Protein AF-0000000074483893 (afdb_homodimer)

InterPro domains:
  IPR000897 Signal recognition particle, SRP54 subunit, GTPase domain [PF00448] (182-371)
  IPR000897 Signal recognition particle, SRP54 subunit, GTPase domain [SM00962] (181-372)
  IPR003593 AAA+ ATPase domain [SM00382] (180-335)
  IPR020006 Flagellar biosynthesis protein FlhF [TIGR03499] (1-268)
  IPR027417 P-loop containing nucleoside triphosphate hydrolase [G3DSA:3.40.50.300] (176-360)
  IPR027417 P-loop containing nucleoside triphosphate hydrolase [SSF52540] (181-372)
  IPR047040 Flagellar biosynthesis protein FlhF, GTPase domain [cd17873] (182-370)

Sequence (752 aa):
MKVKKFVAPSMPEAMKMIRAELGNDAVILNSKVVRKGGFLGLFTKKNIEVIAAVDPQPARQSADRKKEVSSFSTSFLAEKKREEDAELLQELKELKTMLKQLSTNVRAGFSHYPGPLNEVHHLLANQEVSAPLVQEIMADLLDRWYTSGGNATEKQVFAWAKEIIKEKLSPLPFGGISFQKKYINVVGPTGVGKTTTLAKIAAHCVLHHRKNIAFITTDTYRIAAIDQLKTYAKILNVPLEVCYNLQDFHEAKKKLSDRDVVLIDTAGRNFRHPQYVKDLQSIIDFDEEMETFLVFALTAKYDDMKAIYEQFSLIPIDRFIFTKLDETTRYGAMLNLMMEYKVGASYLTNGQNVPDDMMEASVEHIINMLFGVERVMKVKKFVAPSMPEAMKMIRAELGNDAVILNSKVVRKGGFLGLFTKKNIEVIAAVDPQPARQSADRKKEVSSFSTSFLAEKKREEDAELLQELKELKTMLKQLSTNVRAGFSHYPGPLNEVHHLLANQEVSAPLVQEIMADLLDRWYTSGGNATEKQVFAWAKEIIKEKLSPLPFGGISFQKKYINVVGPTGVGKTTTLAKIAAHCVLHHRKNIAFITTDTYRIAAIDQLKTYAKILNVPLEVCYNLQDFHEAKKKLSDRDVVLIDTAGRNFRHPQYVKDLQSIIDFDEEMETFLVFALTAKYDDMKAIYEQFSLIPIDRFIFTKLDETTRYGAMLNLMMEYKVGASYLTNGQNVPDDMMEASVEHIINMLFGVERV

Foldseek 3Di:
DDKDKDKALDPVVRVVVCCVVQNPQKAWDDKDWDFDDDDVPPPTRIIMIIIIDHDDDPPPPPPDDDDPPDPPPVVVVVVVVVVVVVVVVVVVVVVVVVVVVCQQVVLVVCPVDDPLLVVVSVLLVVLVAHSVVSVVLSVQLVVVCVVVPNDDDNVVSLVSSLVSLCVLQVVADFAADPLQFAEEEEDEAPPLCRLLQLLLNVCCCCPPVVFQEEEEEQAPPDPCPVVVNVVSCVVSVHYYQYFPFQVSQVVVCVVCVVGSHYYYHYHHDQLLDLVVLVVVVGHDPQDDRYAYEYEGEQVDDLVSVVSNVVSCPVHDHQAYEYEQLQVDLRQSSQSNVCSVVVHYHAKYAHDRDHHPRMDTDDSVVSSCSSVVVDDD/DDKDKDKALDVVVSVVVCCVVQNPQKAWDDKDWDFDDDDVPPPTRIIMIIIIDHDDDPPPPPPDDDDPPDPPPVVVVVVVVVVVVVVVVVVVVVVVVVVVVCQQVVLVPCPVDPPLLVVVSVLLVVLVAHSVVSVVLSVQLVVVCVVVPVDDDNVVSLVSSLVVLLVLQVVADFAADPLQFAEEEEDEAPPLCRLLQLLLNVCCCCPPVVFQEEEEEQAPPDPCPQVVNVVSCVVSVHYYQYFPFQVSQVVVCVVCVVGSHYYYHYHHDQLLDLVVLVVVVGHDPQDDRYAYEYEGEQVDDLVSVVSNVVSCPVHDHQAYEYEQLQVDLRQSSQSNVCSVVVHYHAKYAHDRDHNPRMDTDDSVVSSCSSVVVDDD

Organism: Parageobacillus thermoglucosidasius (NCBI:txid1426)

Nearest PDB structures (foldseek):
  2px0-assembly3_C  TM=9.287E-01  e=3.194E-28  Bacillus subtilis
  2px3-assembly1_A-2  TM=9.000E-01  e=1.379E-24  Bacillus subtilis
  8r9r-assembly1_A-2  TM=8.801E-01  e=4.164E-20  Shewanella putrefaciens CN-32
  7o5b-assembly1_g  TM=8.753E-01  e=6.552E-15  Bacillus subtilis subsp. subtilis str. 168
  7o9f-assembly3_C  TM=8.237E-01  e=1.893E-14  Bacillus subtilis subsp. subtilis str. 168

Radius of gyration: 31.89 Å; Cα contacts (8 Å, |Δi|>4): 1210; chains: 2; bounding box: 89×94×76 Å

Structure (mmCIF, N/CA/C/O backbone):
data_AF-0000000074483893-model_v1
#
loop_
_entity.id
_entity.type
_entity.pdbx_description
1 polymer 'Flagellar biosynthesis protein FlhF'
#
loop_
_atom_site.group_PDB
_atom_site.id
_atom_site.type_symbol
_atom_site.label_atom_id
_atom_site.label_alt_id
_atom_site.label_comp_id
_atom_site.label_asym_id
_atom_site.label_entity_id
_atom_site.label_seq_id
_atom_site.pdbx_PDB_ins_code
_atom_site.Cartn_x
_atom_site.Cartn_y
_atom_site.Cartn_z
_atom_site.occupancy
_atom_site.B_iso_or_equiv
_atom_site.auth_seq_id
_atom_site.auth_comp_id
_atom_site.auth_asym_id
_atom_site.auth_atom_id
_atom_site.pdbx_PDB_model_num
ATOM 1 N N . MET A 1 1 ? 17.219 30.766 25.578 1 51.78 1 MET A N 1
ATOM 2 C CA . MET A 1 1 ? 16.922 31.328 24.25 1 51.78 1 MET A CA 1
ATOM 3 C C . MET A 1 1 ? 16.625 32.812 24.344 1 51.78 1 MET A C 1
ATOM 5 O O . MET A 1 1 ? 15.82 33.25 25.156 1 51.78 1 MET A O 1
ATOM 9 N N . LYS A 1 2 ? 17.562 33.531 24.016 1 63.09 2 LYS A N 1
ATOM 10 C CA . LYS A 1 2 ? 17.406 34.969 23.953 1 63.09 2 LYS A CA 1
ATOM 11 C C . LYS A 1 2 ? 16.641 35.406 22.688 1 63.09 2 LYS A C 1
ATOM 13 O O . LYS A 1 2 ? 17.062 35.094 21.578 1 63.09 2 LYS A O 1
ATOM 18 N N . VAL A 1 3 ? 15.344 35.812 22.922 1 68.06 3 VAL A N 1
ATOM 19 C CA . VAL A 1 3 ? 14.523 36.312 21.828 1 68.06 3 VAL A CA 1
ATOM 20 C C . VAL A 1 3 ? 14.664 37.844 21.719 1 68.06 3 VAL A C 1
ATOM 22 O O . VAL A 1 3 ? 14.594 38.531 22.734 1 68.06 3 VAL A O 1
ATOM 25 N N . LYS A 1 4 ? 15.094 38.344 20.656 1 77.44 4 LYS A N 1
ATOM 26 C CA . LYS A 1 4 ? 15.242 39.781 20.469 1 77.44 4 LYS A CA 1
ATOM 27 C C . LYS A 1 4 ? 14.547 40.25 19.203 1 77.44 4 LYS A C 1
ATOM 29 O O . LYS A 1 4 ? 14.492 39.531 18.203 1 77.44 4 LYS A O 1
ATOM 34 N N . LYS A 1 5 ? 13.992 41.438 19.312 1 77.38 5 LYS A N 1
ATOM 35 C CA . LYS A 1 5 ? 13.328 42.125 18.219 1 77.38 5 LYS A CA 1
ATOM 36 C C . LYS A 1 5 ? 14.305 43.031 17.469 1 77.38 5 LYS A C 1
ATOM 38 O O . LYS A 1 5 ? 15.078 43.781 18.078 1 77.38 5 LYS A O 1
ATOM 43 N N . PHE A 1 6 ? 14.375 42.781 16.203 1 78.25 6 PHE A N 1
ATOM 44 C CA . PHE A 1 6 ? 15.227 43.594 15.344 1 78.25 6 PHE A CA 1
ATOM 45 C C . PHE A 1 6 ? 14.383 44.344 14.328 1 78.25 6 PHE A C 1
ATOM 47 O O . PHE A 1 6 ? 13.438 43.812 13.766 1 78.25 6 PHE A O 1
ATOM 54 N N . VAL A 1 7 ? 14.617 45.719 14.172 1 79.25 7 VAL A N 1
ATOM 55 C CA . VAL A 1 7 ? 13.992 46.562 13.164 1 79.25 7 VAL A CA 1
ATOM 56 C C . VAL A 1 7 ? 15.047 47.094 12.203 1 79.25 7 VAL A C 1
ATOM 58 O O . VAL A 1 7 ? 16.062 47.656 12.633 1 79.25 7 VAL A O 1
ATOM 61 N N . ALA A 1 8 ? 14.898 46.656 10.914 1 78.12 8 ALA A N 1
ATOM 62 C CA . ALA A 1 8 ? 15.852 47.062 9.891 1 78.12 8 ALA A CA 1
ATOM 63 C C . ALA A 1 8 ? 15.133 47.5 8.617 1 78.12 8 ALA A C 1
ATOM 65 O O . ALA A 1 8 ? 13.984 47.125 8.383 1 78.12 8 ALA A O 1
ATOM 66 N N . PRO A 1 9 ? 15.695 48.406 7.816 1 74.75 9 PRO A N 1
ATOM 67 C CA . PRO A 1 9 ? 15.086 48.875 6.566 1 74.75 9 PRO A CA 1
ATOM 68 C C . PRO A 1 9 ? 14.891 47.75 5.559 1 74.75 9 PRO A C 1
ATOM 70 O O . PRO A 1 9 ? 14.031 47.844 4.676 1 74.75 9 PRO A O 1
ATOM 73 N N . SER A 1 10 ? 15.719 46.656 5.625 1 72.69 10 SER A N 1
ATOM 74 C CA . SER A 1 10 ? 15.625 45.5 4.734 1 72.69 10 SER A CA 1
ATOM 75 C C . SER A 1 10 ? 15.984 44.219 5.457 1 72.69 10 SER A C 1
ATOM 77 O O . SER A 1 10 ? 16.594 44.219 6.527 1 72.69 10 SER A O 1
ATOM 79 N N . MET A 1 11 ? 15.516 43.156 4.879 1 72.94 11 MET A N 1
ATOM 80 C CA . MET A 1 11 ? 15.758 41.844 5.496 1 72.94 11 MET A CA 1
ATOM 81 C C . MET A 1 11 ? 17.25 41.531 5.508 1 72.94 11 MET A C 1
ATOM 83 O O . MET A 1 11 ? 17.766 41.031 6.512 1 72.94 11 MET A O 1
ATOM 87 N N . PRO A 1 12 ? 18.047 41.781 4.531 1 71.62 12 PRO A N 1
ATOM 88 C CA . PRO A 1 12 ? 19.484 41.531 4.641 1 71.62 12 PRO A CA 1
ATOM 89 C C . PRO A 1 12 ? 20.125 42.312 5.797 1 71.62 12 PRO A C 1
ATOM 91 O O . PRO A 1 12 ? 21 41.781 6.488 1 71.62 12 PRO A O 1
ATOM 94 N N . GLU A 1 13 ? 19.625 43.406 6.043 1 76.12 13 GLU A N 1
ATOM 95 C CA . GLU A 1 13 ? 20.125 44.219 7.16 1 76.12 13 GLU A CA 1
ATOM 96 C C . GLU A 1 13 ? 19.672 43.625 8.5 1 76.12 13 GLU A C 1
ATOM 98 O O . GLU A 1 13 ? 20.453 43.594 9.453 1 76.12 13 GLU A O 1
ATOM 103 N N . ALA A 1 14 ? 18.438 43.156 8.453 1 75.88 14 ALA A N 1
ATOM 104 C CA . ALA A 1 14 ? 17.938 42.5 9.664 1 75.88 14 ALA A CA 1
ATOM 105 C C . ALA A 1 14 ? 18.734 41.25 9.977 1 75.88 14 ALA A C 1
ATOM 107 O O . ALA A 1 14 ? 19.094 41 11.125 1 75.88 14 ALA A O 1
ATOM 108 N N . MET A 1 15 ? 19.078 40.562 9 1 74.62 15 MET A N 1
ATOM 109 C CA . MET A 1 15 ? 19.828 39.312 9.172 1 74.62 15 MET A CA 1
ATOM 110 C C . MET A 1 15 ? 21.25 39.625 9.625 1 74.62 15 MET A C 1
ATOM 112 O O . MET A 1 15 ? 21.797 38.875 10.453 1 74.62 15 MET A O 1
ATOM 116 N N . LYS A 1 16 ? 21.875 40.562 9.125 1 75.06 16 LYS A N 1
ATOM 117 C CA . LYS A 1 16 ? 23.203 41 9.562 1 75.06 16 LYS A CA 1
ATOM 118 C C . LYS A 1 16 ? 23.188 41.375 11.039 1 75.06 16 LYS A C 1
ATOM 120 O O . LYS A 1 16 ? 24.109 41 11.781 1 75.06 16 LYS A O 1
ATOM 125 N N . MET A 1 17 ? 22.062 41.969 11.438 1 79.44 17 MET A N 1
ATOM 126 C CA . MET A 1 17 ? 21.922 42.375 12.836 1 79.44 17 MET A CA 1
ATOM 127 C C . MET A 1 17 ? 21.719 41.156 13.734 1 79.44 17 MET A C 1
ATOM 129 O O . MET A 1 17 ? 22.297 41.094 14.812 1 79.44 17 MET A O 1
ATOM 133 N N . ILE A 1 18 ? 20.953 40.312 13.211 1 76.19 18 ILE A N 1
ATOM 134 C CA . ILE A 1 18 ? 20.641 39.094 13.961 1 76.19 18 ILE A CA 1
ATOM 135 C C . ILE A 1 18 ? 21.906 38.25 14.102 1 76.19 18 ILE A C 1
ATOM 137 O O . ILE A 1 18 ? 22.219 37.781 15.195 1 76.19 18 ILE A O 1
ATOM 141 N N . ARG A 1 19 ? 22.656 38.094 13.094 1 75.25 19 ARG A N 1
ATOM 142 C CA . ARG A 1 19 ? 23.891 37.344 13.141 1 75.25 19 ARG A CA 1
ATOM 143 C C . ARG A 1 19 ? 24.938 38.031 14.008 1 75.25 19 ARG A C 1
ATOM 145 O O . ARG A 1 19 ? 25.672 37.375 14.75 1 75.25 19 ARG A O 1
ATOM 152 N N . ALA A 1 20 ? 25 39.281 14.023 1 76.5 20 ALA A N 1
ATOM 153 C CA . ALA A 1 20 ? 25.938 40.062 14.805 1 76.5 20 ALA A CA 1
ATOM 154 C C . ALA A 1 20 ? 25.625 39.969 16.297 1 76.5 20 ALA A C 1
ATOM 156 O O . ALA A 1 20 ? 26.531 39.906 17.125 1 76.5 20 ALA A O 1
ATOM 157 N N . GLU A 1 21 ? 24.281 39.812 16.531 1 77.81 21 GLU A N 1
ATOM 158 C CA . GLU A 1 21 ? 23.922 39.906 17.938 1 77.81 21 GLU A CA 1
ATOM 159 C C . GLU A 1 21 ? 23.625 38.5 18.516 1 77.81 21 GLU A C 1
ATOM 161 O O . GLU A 1 21 ? 23.969 38.219 19.656 1 77.81 21 GLU A O 1
ATOM 166 N N . LEU A 1 22 ? 23.031 37.656 17.609 1 74.88 22 LEU A N 1
ATOM 167 C CA . LEU A 1 22 ? 22.562 36.406 18.156 1 74.88 22 LEU A CA 1
ATOM 168 C C . LEU A 1 22 ? 23.375 35.219 17.594 1 74.88 22 LEU A C 1
ATOM 170 O O . LEU A 1 22 ? 23.234 34.094 18.047 1 74.88 22 LEU A O 1
ATOM 174 N N . GLY A 1 23 ? 24.344 35.531 16.734 1 71 23 GLY A N 1
ATOM 175 C CA . GLY A 1 23 ? 25.188 34.531 16.125 1 71 23 GLY A CA 1
ATOM 176 C C . GLY A 1 23 ? 24.547 33.844 14.945 1 71 23 GLY A C 1
ATOM 177 O O . GLY A 1 23 ? 23.391 34.125 14.609 1 71 23 GLY A O 1
ATOM 178 N N . ASN A 1 24 ? 25.375 32.969 14.273 1 66.94 24 ASN A N 1
ATOM 179 C CA . ASN A 1 24 ? 25 32.25 13.047 1 66.94 24 ASN A CA 1
ATOM 180 C C . ASN A 1 24 ? 23.922 31.203 13.297 1 66.94 24 ASN A C 1
ATOM 182 O O . ASN A 1 24 ? 23.297 30.719 12.359 1 66.94 24 ASN A O 1
ATOM 186 N N . ASP A 1 25 ? 23.75 31.016 14.508 1 64.62 25 ASP A N 1
ATOM 187 C CA . ASP A 1 25 ? 22.812 29.938 14.844 1 64.62 25 ASP A CA 1
ATOM 188 C C . ASP A 1 25 ? 21.438 30.516 15.203 1 64.62 25 ASP A C 1
ATOM 190 O O . ASP A 1 25 ? 20.594 29.797 15.727 1 64.62 25 ASP A O 1
ATOM 194 N N . ALA A 1 26 ? 21.203 31.719 14.992 1 67.69 26 ALA A N 1
ATOM 195 C CA . ALA A 1 26 ? 19.938 32.375 15.344 1 67.69 26 ALA A CA 1
ATOM 196 C C . ALA A 1 26 ? 18.812 31.906 14.406 1 67.69 26 ALA A C 1
ATOM 198 O O . ALA A 1 26 ? 19.031 31.75 13.203 1 67.69 26 ALA A O 1
ATOM 199 N N . VAL A 1 27 ? 17.641 31.594 15 1 69.38 27 VAL A N 1
ATOM 200 C CA . VAL A 1 27 ? 16.484 31.156 14.227 1 69.38 27 VAL A CA 1
ATOM 201 C C . VAL A 1 27 ? 15.453 32.281 14.164 1 69.38 27 VAL A C 1
ATOM 203 O O . VAL A 1 27 ? 15.148 32.906 15.188 1 69.38 27 VAL A O 1
ATOM 206 N N . ILE A 1 28 ? 15.008 32.719 13 1 67.06 28 ILE A N 1
ATOM 207 C CA . ILE A 1 28 ? 13.977 33.719 12.812 1 67.06 28 ILE A CA 1
ATOM 208 C C . ILE A 1 28 ? 12.609 33.125 13.148 1 67.06 28 ILE A C 1
ATOM 210 O O . ILE A 1 28 ? 12.195 32.125 12.562 1 67.06 28 ILE A O 1
ATOM 214 N N . LEU A 1 29 ? 11.977 33.812 14.008 1 62.09 29 LEU A N 1
ATOM 215 C CA . LEU A 1 29 ? 10.688 33.344 14.492 1 62.09 29 LEU A CA 1
ATOM 216 C C . LEU A 1 29 ? 9.547 34 13.719 1 62.09 29 LEU A C 1
ATOM 218 O O . LEU A 1 29 ? 8.539 33.375 13.43 1 62.09 29 LEU A O 1
ATOM 222 N N . ASN A 1 30 ? 9.703 35.344 13.484 1 65.31 30 ASN A N 1
ATOM 223 C CA . ASN A 1 30 ? 8.672 36.125 12.812 1 65.31 30 ASN A CA 1
ATOM 224 C C . ASN A 1 30 ? 9.273 37.312 12.078 1 65.31 30 ASN A C 1
ATOM 226 O O . ASN A 1 30 ? 10.32 37.844 12.484 1 65.31 30 ASN A O 1
ATOM 230 N N . SER A 1 31 ? 8.719 37.688 10.914 1 67.12 31 SER A N 1
ATOM 231 C CA . SER A 1 31 ? 9.078 38.938 10.227 1 67.12 31 SER A CA 1
ATOM 232 C C . SER A 1 31 ? 7.836 39.688 9.727 1 67.12 31 SER A C 1
ATOM 234 O O . SER A 1 31 ? 6.902 39.062 9.219 1 67.12 31 SER A O 1
ATOM 236 N N . LYS A 1 32 ? 7.758 41 10.078 1 67.75 32 LYS A N 1
ATOM 237 C CA . LYS A 1 32 ? 6.656 41.812 9.586 1 67.75 32 LYS A CA 1
ATOM 238 C C . LYS A 1 32 ? 7.16 43.188 9.109 1 67.75 32 LYS A C 1
ATOM 240 O O . LYS A 1 32 ? 8.117 43.719 9.656 1 67.75 32 LYS A O 1
ATOM 245 N N . VAL A 1 33 ? 6.637 43.656 8.047 1 65.56 33 VAL A N 1
ATOM 246 C CA . VAL A 1 33 ? 6.93 45 7.562 1 65.56 33 VAL A CA 1
ATOM 247 C C . VAL A 1 33 ? 6.215 46.031 8.43 1 65.56 33 VAL A C 1
ATOM 249 O O . VAL A 1 33 ? 5.004 45.938 8.641 1 65.56 33 VAL A O 1
ATOM 252 N N . VAL A 1 34 ? 6.977 46.969 9.039 1 69.94 34 VAL A N 1
ATOM 253 C CA . VAL A 1 34 ? 6.41 48.031 9.859 1 69.94 34 VAL A CA 1
ATOM 254 C C . VAL A 1 34 ? 6.773 49.406 9.266 1 69.94 34 VAL A C 1
ATOM 256 O O . VAL A 1 34 ? 7.852 49.562 8.688 1 69.94 34 VAL A O 1
ATOM 259 N N . ARG A 1 35 ? 5.891 50.344 9.219 1 67.94 35 ARG A N 1
ATOM 260 C CA . ARG A 1 35 ? 6.129 51.719 8.812 1 67.94 35 ARG A CA 1
ATOM 261 C C . ARG A 1 35 ? 6.453 52.594 10.023 1 67.94 35 ARG A C 1
ATOM 263 O O . ARG A 1 35 ? 5.688 52.625 10.984 1 67.94 35 ARG A O 1
ATOM 270 N N . LYS A 1 36 ? 7.742 52.938 10.109 1 64.25 36 LYS A N 1
ATOM 271 C CA . LYS A 1 36 ? 8.117 53.844 11.18 1 64.25 36 LYS A CA 1
ATOM 272 C C . LYS A 1 36 ? 8.539 55.219 10.609 1 64.25 36 LYS A C 1
ATOM 274 O O . LYS A 1 36 ? 9.273 55.281 9.625 1 64.25 36 LYS A O 1
ATOM 279 N N . GLY A 1 37 ? 8.07 56.375 11.164 1 55.5 37 GLY A N 1
ATOM 280 C CA . GLY A 1 37 ? 8.5 57.75 10.859 1 55.5 37 GLY A CA 1
ATOM 281 C C . GLY A 1 37 ? 7.48 58.531 10.062 1 55.5 37 GLY A C 1
ATOM 282 O O . GLY A 1 37 ? 6.418 58 9.711 1 55.5 37 GLY A O 1
ATOM 283 N N . GLY A 1 38 ? 7.223 59.75 10.148 1 54.09 38 GLY A N 1
ATOM 284 C CA . GLY A 1 38 ? 6.699 61 9.562 1 54.09 38 GLY A CA 1
ATOM 285 C C . GLY A 1 38 ? 5.832 61.781 10.516 1 54.09 38 GLY A C 1
ATOM 286 O O . GLY A 1 38 ? 5.16 61.219 11.383 1 54.09 38 GLY A O 1
ATOM 287 N N . PHE A 1 39 ? 6.43 62.719 10.797 1 49.19 39 PHE A N 1
ATOM 288 C CA . PHE A 1 39 ? 5.547 63.719 11.367 1 49.19 39 PHE A CA 1
ATOM 289 C C . PHE A 1 39 ? 4.383 64 10.43 1 49.19 39 PHE A C 1
ATOM 291 O O . PHE A 1 39 ? 4.59 64.312 9.25 1 49.19 39 PHE A O 1
ATOM 298 N N . LEU A 1 40 ? 3.074 64 10.711 1 57.94 40 LEU A N 1
ATOM 299 C CA . LEU A 1 40 ? 1.788 64.188 10.055 1 57.94 40 LEU A CA 1
ATOM 300 C C . LEU A 1 40 ? 1.646 63.281 8.844 1 57.94 40 LEU A C 1
ATOM 302 O O . LEU A 1 40 ? 1.006 63.656 7.855 1 57.94 40 LEU A O 1
ATOM 306 N N . GLY A 1 41 ? 2.113 61.938 8.953 1 53.25 41 GLY A N 1
ATOM 307 C CA . GLY A 1 41 ? 1.858 60.844 8.008 1 53.25 41 GLY A CA 1
ATOM 308 C C . GLY A 1 41 ? 2.664 60.969 6.727 1 53.25 41 GLY A C 1
ATOM 309 O O . GLY A 1 41 ? 2.543 60.156 5.824 1 53.25 41 GLY A O 1
ATOM 310 N N . LEU A 1 42 ? 3.324 62.125 6.359 1 52.91 42 LEU A N 1
ATOM 311 C CA . LEU A 1 42 ? 4.172 62.406 5.211 1 52.91 42 LEU A CA 1
ATOM 312 C C . LEU A 1 42 ? 5.602 61.938 5.449 1 52.91 42 LEU A C 1
ATOM 314 O O . LEU A 1 42 ? 6.129 62.062 6.559 1 52.91 42 LEU A O 1
ATOM 318 N N . PHE A 1 43 ? 6.109 60.75 4.648 1 59.53 43 PHE A N 1
ATOM 319 C CA . PHE A 1 43 ? 7.414 60.156 4.41 1 59.53 43 PHE A CA 1
ATOM 320 C C . PHE A 1 43 ? 7.598 58.906 5.281 1 59.53 43 PHE A C 1
ATOM 322 O O . PHE A 1 43 ? 8.438 58.906 6.184 1 59.53 43 PHE A O 1
ATOM 329 N N . THR A 1 44 ? 6.711 58.062 5.414 1 60.03 44 THR A N 1
ATOM 330 C CA . THR A 1 44 ? 6.879 56.812 6.176 1 60.03 44 THR A CA 1
ATOM 331 C C . THR A 1 44 ? 7.84 55.875 5.469 1 60.03 44 THR A C 1
ATOM 333 O O . THR A 1 44 ? 7.773 55.719 4.25 1 60.03 44 THR A O 1
ATOM 336 N N . LYS A 1 45 ? 8.938 55.531 6.082 1 65.62 45 LYS A N 1
ATOM 337 C CA . LYS A 1 45 ? 9.852 54.5 5.543 1 65.62 45 LYS A CA 1
ATOM 338 C C . LYS A 1 45 ? 9.438 53.094 5.973 1 65.62 45 LYS A C 1
ATOM 340 O O . LYS A 1 45 ? 9.062 52.906 7.125 1 65.62 45 LYS A O 1
ATOM 345 N N . LYS A 1 46 ? 9.32 52.281 5 1 70.81 46 LYS A N 1
ATOM 346 C CA . LYS A 1 46 ? 9.031 50.875 5.195 1 70.81 46 LYS A CA 1
ATOM 347 C C . LYS A 1 46 ? 10.188 50.156 5.895 1 70.81 46 LYS A C 1
ATOM 349 O O . LYS A 1 46 ? 11.344 50.281 5.469 1 70.81 46 LYS A O 1
ATOM 354 N N . ASN A 1 47 ? 9.898 49.656 7.164 1 73.81 47 ASN A N 1
ATOM 355 C CA . ASN A 1 47 ? 10.852 48.844 7.898 1 73.81 47 ASN A CA 1
ATOM 356 C C . ASN A 1 47 ? 10.328 47.438 8.117 1 73.81 47 ASN A C 1
ATOM 358 O O . ASN A 1 47 ? 9.125 47.188 8.016 1 73.81 47 ASN A O 1
ATOM 362 N N . ILE A 1 48 ? 11.297 46.531 8.188 1 72.62 48 ILE A N 1
ATOM 363 C CA . ILE A 1 48 ? 10.938 45.156 8.484 1 72.62 48 ILE A CA 1
ATOM 364 C C . ILE A 1 48 ? 11.281 44.812 9.938 1 72.62 48 ILE A C 1
ATOM 366 O O . ILE A 1 48 ? 12.367 45.156 10.414 1 72.62 48 ILE A O 1
ATOM 370 N N . GLU A 1 49 ? 10.344 44.344 10.672 1 77 49 GLU A N 1
ATOM 371 C CA . GLU A 1 49 ? 10.5 43.844 12.031 1 77 49 GLU A CA 1
ATOM 372 C C . GLU A 1 49 ? 10.664 42.344 12.055 1 77 49 GLU A C 1
ATOM 374 O O . GLU A 1 49 ? 9.836 41.594 11.5 1 77 49 GLU A O 1
ATOM 379 N N . VAL A 1 50 ? 11.844 41.938 12.531 1 74.38 50 VAL A N 1
ATOM 380 C CA . VAL A 1 50 ? 12.156 40.5 12.594 1 74.38 50 VAL A CA 1
ATOM 381 C C . VAL A 1 50 ? 12.344 40.094 14.047 1 74.38 50 VAL A C 1
ATOM 383 O O . VAL A 1 50 ? 13.086 40.719 14.797 1 74.38 50 VAL A O 1
ATOM 386 N N . ILE A 1 51 ? 11.656 39.062 14.477 1 71.94 51 ILE A N 1
ATOM 387 C CA . ILE A 1 51 ? 11.867 38.438 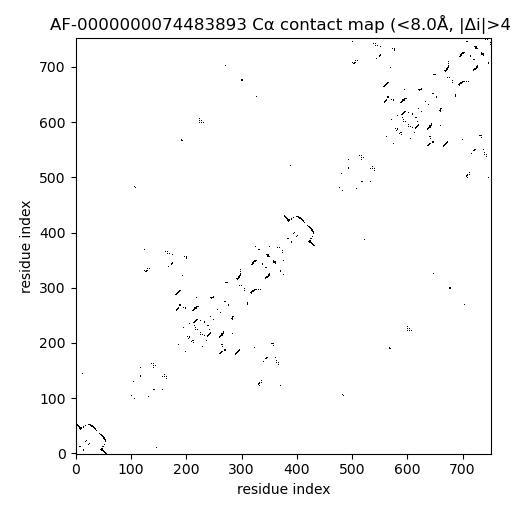15.781 1 71.94 51 ILE A CA 1
ATOM 388 C C . ILE A 1 51 ? 12.734 37.219 15.617 1 71.94 51 ILE A C 1
ATOM 390 O O . ILE A 1 51 ? 12.383 36.281 14.883 1 71.94 51 ILE A O 1
ATOM 394 N N . ALA A 1 52 ? 13.938 37.219 16.203 1 68.62 52 ALA A N 1
ATOM 395 C CA . ALA A 1 52 ? 14.891 36.125 16.094 1 68.62 52 ALA A CA 1
ATOM 396 C C . ALA A 1 52 ? 15.25 35.562 17.469 1 68.62 52 ALA A C 1
ATOM 398 O O . ALA A 1 52 ? 15.203 36.281 18.469 1 68.62 52 ALA A O 1
ATOM 399 N N . ALA A 1 53 ? 15.57 34.188 17.594 1 67.62 53 ALA A N 1
ATOM 400 C CA . ALA A 1 53 ? 15.922 33.531 18.844 1 67.62 53 ALA A CA 1
ATOM 401 C C . ALA A 1 53 ? 17.219 32.719 18.688 1 67.62 53 ALA A C 1
ATOM 403 O O . ALA A 1 53 ? 17.516 32.25 17.609 1 67.62 53 ALA A O 1
ATOM 404 N N . VAL A 1 54 ? 18.188 32.844 19.609 1 63.62 54 VAL A N 1
ATOM 405 C CA . VAL A 1 54 ? 19.375 32 19.641 1 63.62 54 VAL A CA 1
ATOM 406 C C . VAL A 1 54 ? 19.406 31.188 20.938 1 63.62 54 VAL A C 1
ATOM 408 O O . VAL A 1 54 ? 19.031 31.688 22 1 63.62 54 VAL A O 1
ATOM 411 N N . ASP A 1 55 ? 19.703 29.828 20.812 1 54.28 55 ASP A N 1
ATOM 412 C CA . ASP A 1 55 ? 19.984 29 21.984 1 54.28 55 ASP A CA 1
ATOM 413 C C . ASP A 1 55 ? 21.312 29.375 22.625 1 54.28 55 ASP A C 1
ATOM 415 O O . ASP A 1 55 ? 22.328 29.516 21.938 1 54.28 55 ASP A O 1
ATOM 419 N N . PRO A 1 56 ? 21.391 29.844 23.812 1 45.69 56 PRO A N 1
ATOM 420 C CA . PRO A 1 56 ? 22.688 30.141 24.406 1 45.69 56 PRO A CA 1
ATOM 421 C C . PRO A 1 56 ? 23.641 28.953 24.406 1 45.69 56 PRO A C 1
ATOM 423 O O . PRO A 1 56 ? 23.25 27.844 24.812 1 45.69 56 PRO A O 1
ATOM 426 N N . GLN A 1 57 ? 24.547 28.922 23.531 1 40.5 57 GLN A N 1
ATOM 427 C CA . GLN A 1 57 ? 25.609 27.922 23.734 1 40.5 57 GLN A CA 1
ATOM 428 C C . GLN A 1 57 ? 26.25 28.078 25.109 1 40.5 57 GLN A C 1
ATOM 430 O O . GLN A 1 57 ? 26.484 29.188 25.578 1 40.5 57 GLN A O 1
ATOM 435 N N . PRO A 1 58 ? 26.25 27.016 25.953 1 38.09 58 PRO A N 1
ATOM 436 C CA . PRO A 1 58 ? 26.984 27.109 27.219 1 38.09 58 PRO A CA 1
ATOM 437 C C . PRO A 1 58 ? 28.391 27.703 27.031 1 38.09 58 PRO A C 1
ATOM 439 O O . PRO A 1 58 ? 29.094 27.344 26.094 1 38.09 58 PRO A O 1
ATOM 442 N N . ALA A 1 59 ? 28.594 28.938 27.422 1 32 59 ALA A N 1
ATOM 443 C CA . ALA A 1 59 ? 29.938 29.5 27.5 1 32 59 ALA A CA 1
ATOM 444 C C . ALA A 1 59 ? 30.922 28.516 28.125 1 32 59 ALA A C 1
ATOM 446 O O . ALA A 1 59 ? 30.578 27.828 29.094 1 32 59 ALA A O 1
ATOM 447 N N . ARG A 1 60 ? 31.891 28.125 27.438 1 31.61 60 ARG A N 1
ATOM 448 C CA . ARG A 1 60 ? 33.031 27.391 27.938 1 31.61 60 ARG A CA 1
ATOM 449 C C . ARG A 1 60 ? 33.625 28.062 29.188 1 31.61 60 ARG A C 1
ATOM 451 O O . ARG A 1 60 ? 34.094 29.188 29.109 1 31.61 60 ARG A O 1
ATOM 458 N N . GLN A 1 61 ? 33.031 27.734 30.406 1 30.09 61 GLN A N 1
ATOM 459 C CA . GLN A 1 61 ? 33.625 28.094 31.688 1 30.09 61 GLN A CA 1
ATOM 460 C C . GLN A 1 61 ? 35.125 27.844 31.688 1 30.09 61 GLN A C 1
ATOM 462 O O . GLN A 1 61 ? 35.562 26.703 31.562 1 30.09 61 GLN A O 1
ATOM 467 N N . SER A 1 62 ? 35.812 28.703 31.078 1 26.89 62 SER A N 1
ATOM 468 C CA . SER A 1 62 ? 37.219 28.609 31.406 1 26.89 62 SER A CA 1
ATOM 469 C C . SER A 1 62 ? 37.469 28.719 32.906 1 26.89 62 SER A C 1
ATOM 471 O O . SER A 1 62 ? 37.031 29.688 33.531 1 26.89 62 SER A O 1
ATOM 473 N N . ALA A 1 63 ? 37.594 27.578 33.656 1 27.31 63 ALA A N 1
ATOM 474 C CA . ALA A 1 63 ? 37.812 27.188 35.062 1 27.31 63 ALA A CA 1
ATOM 475 C C . ALA A 1 63 ? 39.031 27.875 35.625 1 27.31 63 ALA A C 1
ATOM 477 O O . ALA A 1 63 ? 40.062 27.219 35.875 1 27.31 63 ALA A O 1
ATOM 478 N N . ASP A 1 64 ? 39.312 29.062 35.188 1 25.19 64 ASP A N 1
ATOM 479 C CA . ASP A 1 64 ? 40.594 29.344 35.875 1 25.19 64 ASP A CA 1
ATOM 480 C C . ASP A 1 64 ? 40.438 29.312 37.375 1 25.19 64 ASP A C 1
ATOM 482 O O . ASP A 1 64 ? 39.312 29.438 37.906 1 25.19 64 ASP A O 1
ATOM 486 N N . ARG A 1 65 ? 41.5 29.609 38.25 1 24.03 65 ARG A N 1
ATOM 487 C CA . ARG A 1 65 ? 42.188 29.266 39.5 1 24.03 65 ARG A CA 1
ATOM 488 C C . ARG A 1 65 ? 41.594 30.031 40.656 1 24.03 65 ARG A C 1
ATOM 490 O O . ARG A 1 65 ? 42.188 30.078 41.75 1 24.03 65 ARG A O 1
ATOM 497 N N . LYS A 1 66 ? 40.469 30.688 40.531 1 25.97 66 LYS A N 1
ATOM 498 C CA . LYS A 1 66 ? 40.562 31.625 41.625 1 25.97 66 LYS A CA 1
ATOM 499 C C . LYS A 1 66 ? 40.562 30.922 42.969 1 25.97 66 LYS A C 1
ATOM 501 O O . LYS A 1 66 ? 40.094 29.781 43.094 1 25.97 66 LYS A O 1
ATOM 506 N N . LYS A 1 67 ? 40.969 31.797 44 1 27.58 67 LYS A N 1
ATOM 507 C CA . LYS A 1 67 ? 41.25 31.859 45.406 1 27.58 67 LYS A CA 1
ATOM 508 C C . LYS A 1 67 ? 39.969 31.531 46.219 1 27.58 67 LYS A C 1
ATOM 510 O O . LYS A 1 67 ? 38.875 31.859 45.781 1 27.58 67 LYS A O 1
ATOM 515 N N . GLU A 1 68 ? 40.094 30.734 47.25 1 25.84 68 GLU A N 1
ATOM 516 C CA . GLU A 1 68 ? 39.281 29.969 48.219 1 25.84 68 GLU A CA 1
ATOM 517 C C . GLU A 1 68 ? 38.375 30.891 49 1 25.84 68 GLU A C 1
ATOM 519 O O . GLU A 1 68 ? 38.312 30.828 50.219 1 25.84 68 GLU A O 1
ATOM 524 N N . VAL A 1 69 ? 38.125 32.188 48.5 1 25.73 69 VAL A N 1
ATOM 525 C CA . VAL A 1 69 ? 37.531 32.969 49.594 1 25.73 69 VAL A CA 1
ATOM 526 C C . VAL A 1 69 ? 36.188 32.344 49.969 1 25.73 69 VAL A C 1
ATOM 528 O O . VAL A 1 69 ? 35.594 31.594 49.188 1 25.73 69 VAL A O 1
ATOM 531 N N . SER A 1 70 ? 35.562 32.938 51.125 1 29.12 70 SER A N 1
ATOM 532 C CA . SER A 1 70 ? 34.562 32.594 52.156 1 29.12 70 SER A CA 1
ATOM 533 C C . SER A 1 70 ? 33.156 32.5 51.562 1 29.12 70 SER A C 1
ATOM 535 O O . SER A 1 70 ? 32.625 33.469 51.031 1 29.12 70 SER A O 1
ATOM 537 N N . SER A 1 71 ? 32.781 31.328 50.969 1 29.09 71 SER A N 1
ATOM 538 C CA . SER A 1 71 ? 31.781 30.875 50.031 1 29.09 71 SER A CA 1
ATOM 539 C C . SER A 1 71 ? 30.391 30.828 50.656 1 29.09 71 SER A C 1
ATOM 541 O O . SER A 1 71 ? 29.469 30.219 50.125 1 29.09 71 SER A O 1
ATOM 543 N N . PHE A 1 72 ? 30.25 31.406 51.938 1 27.56 72 PHE A N 1
ATOM 544 C CA . PHE A 1 72 ? 29.062 30.938 52.625 1 27.56 72 PHE A CA 1
ATOM 545 C C . PHE A 1 72 ? 27.797 31.453 51.969 1 27.56 72 PHE A C 1
ATOM 547 O O . PHE A 1 72 ? 26.812 30.734 51.812 1 27.56 72 PHE A O 1
ATOM 554 N N . SER A 1 73 ? 27.656 32.844 51.938 1 30.28 73 SER A N 1
ATOM 555 C CA . SER A 1 73 ? 26.328 33.438 51.844 1 30.28 73 SER A CA 1
ATOM 556 C C . SER A 1 73 ? 25.672 33.188 50.5 1 30.28 73 SER A C 1
ATOM 558 O O . SER A 1 73 ? 24.516 33.562 50.312 1 30.28 73 SER A O 1
ATOM 560 N N . THR A 1 74 ? 26.469 32.875 49.5 1 32.94 74 THR A N 1
ATOM 561 C CA . THR A 1 74 ? 25.938 32.969 48.125 1 32.94 74 THR A CA 1
ATOM 562 C C . THR A 1 74 ? 25.078 31.766 47.812 1 32.94 74 THR A C 1
ATOM 564 O O . THR A 1 74 ? 24.578 31.641 46.688 1 32.94 74 THR A O 1
ATOM 567 N N . SER A 1 75 ? 24.984 30.797 48.781 1 35.81 75 SER A N 1
ATOM 568 C CA . SER A 1 75 ? 24.375 29.547 48.375 1 35.81 75 SER A CA 1
ATOM 569 C C . SER A 1 75 ? 22.844 29.672 48.281 1 35.81 75 SER A C 1
ATOM 571 O O . SER A 1 75 ? 22.188 28.938 47.531 1 35.81 75 SER A O 1
ATOM 573 N N . PHE A 1 76 ? 22.25 30.5 49.25 1 34.31 76 PHE A N 1
ATOM 574 C CA . PHE A 1 76 ? 20.797 30.469 49.312 1 34.31 76 PHE A CA 1
ATOM 575 C C . PHE A 1 76 ? 20.203 31.094 48.062 1 34.31 76 PHE A C 1
ATOM 577 O O . PHE A 1 76 ? 19.172 30.625 47.562 1 34.31 76 PHE A O 1
ATOM 584 N N . LEU A 1 77 ? 20.828 32.25 47.656 1 34.94 77 LEU A N 1
ATOM 585 C CA . LEU A 1 77 ? 20.266 32.875 46.469 1 34.94 77 LEU A CA 1
ATOM 586 C C . LEU A 1 77 ? 20.453 32 45.25 1 34.94 77 LEU A C 1
ATOM 588 O O . LEU A 1 77 ? 19.75 32.156 44.25 1 34.94 77 LEU A O 1
ATOM 592 N N . ALA A 1 78 ? 21.484 31.078 45.344 1 41.19 78 ALA A N 1
ATOM 593 C CA . ALA A 1 78 ? 21.766 30.203 44.188 1 41.19 78 ALA A CA 1
ATOM 594 C C . ALA A 1 78 ? 20.703 29.125 44.062 1 41.19 78 ALA A C 1
ATOM 596 O O . ALA A 1 78 ? 20.438 28.656 42.938 1 41.19 78 ALA A O 1
ATOM 597 N N . GLU A 1 79 ? 20.109 28.719 45.188 1 40.75 79 GLU A N 1
ATOM 598 C CA . GLU A 1 79 ? 19.125 27.656 45.094 1 40.75 79 GLU A CA 1
ATOM 599 C C . GLU A 1 79 ? 17.812 28.188 44.5 1 40.75 79 GLU A C 1
ATOM 601 O O . GLU A 1 79 ? 17.125 27.469 43.781 1 40.75 79 GLU A O 1
ATOM 606 N N . LYS A 1 80 ? 17.406 29.438 44.938 1 43.03 80 LYS A N 1
ATOM 607 C CA . LYS A 1 80 ? 16.188 29.969 44.344 1 43.03 80 LYS A CA 1
ATOM 608 C C . LYS A 1 80 ? 16.359 30.25 42.875 1 43.03 80 LYS A C 1
ATOM 610 O O . LYS A 1 80 ? 15.422 30.094 42.062 1 43.03 80 LYS A O 1
ATOM 615 N N . LYS A 1 81 ? 17.562 30.688 42.469 1 46.72 81 LYS A N 1
ATOM 616 C CA . LYS A 1 81 ? 17.828 30.891 41.031 1 46.72 81 LYS A CA 1
ATOM 617 C C . LYS A 1 81 ? 17.891 29.562 40.281 1 46.72 81 LYS A C 1
ATOM 619 O O . LYS A 1 81 ? 17.438 29.484 39.156 1 46.72 81 LYS A O 1
ATOM 624 N N . ARG A 1 82 ? 18.281 28.5 41 1 46.84 82 ARG A N 1
ATOM 625 C CA . ARG A 1 82 ? 18.328 27.203 40.344 1 46.84 82 ARG A CA 1
ATOM 626 C C . ARG A 1 82 ? 16.922 26.625 40.156 1 46.84 82 ARG A C 1
ATOM 628 O O . ARG A 1 82 ? 16.641 25.953 39.156 1 46.84 82 ARG A O 1
ATOM 635 N N . GLU A 1 83 ? 16.047 26.891 41.188 1 47.19 83 GLU A N 1
ATOM 636 C CA . GLU A 1 83 ? 14.68 26.391 41.031 1 47.19 83 GLU A CA 1
ATOM 637 C C . GLU A 1 83 ? 13.914 27.203 40 1 47.19 83 GLU A C 1
ATOM 639 O O . GLU A 1 83 ? 13.141 26.641 39.219 1 47.19 83 GLU A O 1
ATOM 644 N N . GLU A 1 84 ? 14.156 28.562 39.969 1 45.47 84 GLU A N 1
ATOM 645 C CA . GLU A 1 84 ? 13.539 29.359 38.906 1 45.47 84 GLU A CA 1
ATOM 646 C C . GLU A 1 84 ? 14.117 29.016 37.531 1 45.47 84 GLU A C 1
ATOM 648 O O . GLU A 1 84 ? 13.391 28.953 36.562 1 45.47 84 GLU A O 1
ATOM 653 N N . ASP A 1 85 ? 15.406 28.703 37.531 1 49.12 85 ASP A N 1
ATOM 654 C CA . ASP A 1 85 ? 16.047 28.297 36.281 1 49.12 85 ASP A CA 1
ATOM 655 C C . ASP A 1 85 ? 15.547 26.906 35.875 1 49.12 85 ASP A C 1
ATOM 657 O O . ASP A 1 85 ? 15.344 26.672 34.656 1 49.12 85 ASP A O 1
ATOM 661 N N . ALA A 1 86 ? 15.305 26.031 36.875 1 51.53 86 ALA A N 1
ATOM 662 C CA . ALA A 1 86 ? 14.797 24.703 36.531 1 51.53 86 ALA A CA 1
ATOM 663 C C . ALA A 1 86 ? 13.352 24.781 36.062 1 51.53 86 ALA A C 1
ATOM 665 O O . ALA A 1 86 ? 12.961 24.062 35.125 1 51.53 86 ALA A O 1
ATOM 666 N N . GLU A 1 87 ? 12.547 25.672 36.719 1 47.81 87 GLU A N 1
ATOM 667 C CA . GLU A 1 87 ? 11.172 25.844 36.281 1 47.81 87 GLU A CA 1
ATOM 668 C C . GLU A 1 87 ? 11.125 26.547 34.906 1 47.81 87 GLU A C 1
ATOM 670 O O . GLU A 1 87 ? 10.336 26.156 34.031 1 47.81 87 GLU A O 1
ATOM 675 N N . LEU A 1 88 ? 12 27.5 34.656 1 45.62 88 LEU A N 1
ATOM 676 C CA . LEU A 1 88 ? 12.102 28.172 33.375 1 45.62 88 LEU A CA 1
ATOM 677 C C . LEU A 1 88 ? 12.641 27.234 32.312 1 45.62 88 LEU A C 1
ATOM 679 O O . LEU A 1 88 ? 12.141 27.203 31.188 1 45.62 88 LEU A O 1
ATOM 683 N N . LEU A 1 89 ? 13.523 26.359 32.625 1 48.81 89 LEU A N 1
ATOM 684 C CA . LEU A 1 89 ? 14.047 25.359 31.719 1 48.81 89 LEU A CA 1
ATOM 685 C C . LEU A 1 89 ? 12.984 24.312 31.391 1 48.81 89 LEU A C 1
ATOM 687 O O . LEU A 1 89 ? 12.883 23.875 30.25 1 48.81 89 LEU A O 1
ATOM 691 N N . GLN A 1 90 ? 12.172 23.953 32.406 1 51.66 90 GLN A N 1
ATOM 692 C CA . GLN A 1 90 ? 11.07 23.031 32.125 1 51.66 90 GLN A CA 1
ATOM 693 C C . GLN A 1 90 ? 9.992 23.703 31.281 1 51.66 90 GLN A C 1
ATOM 695 O O . GLN A 1 90 ? 9.461 23.078 30.359 1 51.66 90 GLN A O 1
ATOM 700 N N . GLU A 1 91 ? 9.758 24.984 31.562 1 44.78 91 GLU A N 1
ATOM 701 C CA . GLU A 1 91 ? 8.812 25.734 30.734 1 44.78 91 GLU A CA 1
ATOM 702 C C . GLU A 1 91 ? 9.359 25.938 29.328 1 44.78 91 GLU A C 1
ATOM 704 O O . GLU A 1 91 ? 8.625 25.797 28.344 1 44.78 91 GLU A O 1
ATOM 709 N N . LEU A 1 92 ? 10.586 26.094 29.125 1 45.84 92 LEU A N 1
ATOM 710 C CA . LEU A 1 92 ? 11.242 26.219 27.828 1 45.84 92 LEU A CA 1
ATOM 711 C C . LEU A 1 92 ? 11.25 24.891 27.094 1 45.84 92 LEU A C 1
ATOM 713 O O . LEU A 1 92 ? 11.023 24.844 25.891 1 45.84 92 LEU A O 1
ATOM 717 N N . LYS A 1 93 ? 11.461 23.828 27.781 1 48.75 93 LYS A N 1
ATOM 718 C CA . LYS A 1 93 ? 11.375 22.5 27.172 1 48.75 93 LYS A CA 1
ATOM 719 C C . LYS A 1 93 ? 9.945 22.188 26.719 1 48.75 93 LYS A C 1
ATOM 721 O O . LYS A 1 93 ? 9.727 21.625 25.641 1 48.75 93 LYS A O 1
ATOM 726 N N . GLU A 1 94 ? 9.039 22.641 27.562 1 46.28 94 GLU A N 1
ATOM 727 C CA . GLU A 1 94 ? 7.645 22.438 27.203 1 46.28 94 GLU A CA 1
ATOM 728 C C . GLU A 1 94 ? 7.246 23.328 26.031 1 46.28 94 GLU A C 1
ATOM 730 O O . GLU A 1 94 ? 6.551 22.891 25.109 1 46.28 94 GLU A O 1
ATOM 735 N N . LEU A 1 95 ? 7.766 24.5 25.984 1 42.66 95 LEU A N 1
ATOM 736 C CA . LEU A 1 95 ? 7.547 25.406 24.859 1 42.66 95 LEU A CA 1
ATOM 737 C C . LEU A 1 95 ? 8.281 24.906 23.609 1 42.66 95 LEU A C 1
ATOM 739 O O . LEU A 1 95 ? 7.73 24.922 22.516 1 42.66 95 LEU A O 1
ATOM 743 N N . LYS A 1 96 ? 9.477 24.422 23.75 1 42.94 96 LYS A N 1
ATOM 744 C CA . LYS A 1 96 ? 10.195 23.812 22.625 1 42.94 96 LYS A CA 1
ATOM 745 C C . LYS A 1 96 ? 9.461 22.578 22.109 1 42.94 96 LYS A C 1
ATOM 747 O O . LYS A 1 96 ? 9.352 22.375 20.906 1 42.94 96 LYS A O 1
ATOM 752 N N . THR A 1 97 ? 9.008 21.781 23 1 45.47 97 THR A N 1
ATOM 753 C CA . THR A 1 97 ? 8.188 20.656 22.594 1 45.47 97 THR A CA 1
ATOM 754 C C . THR A 1 97 ? 6.879 21.125 21.969 1 45.47 97 THR A C 1
ATOM 756 O O . THR A 1 97 ? 6.434 20.562 20.969 1 45.47 97 THR A O 1
ATOM 759 N N . MET A 1 98 ? 6.383 22.203 22.594 1 38.78 98 MET A N 1
ATOM 760 C CA . MET A 1 98 ? 5.195 22.797 21.984 1 38.78 98 MET A CA 1
ATOM 761 C C . MET A 1 98 ? 5.539 23.438 20.641 1 38.78 98 MET A C 1
ATOM 763 O O . MET A 1 98 ? 4.797 23.281 19.672 1 38.78 98 MET A O 1
ATOM 767 N N . LEU A 1 99 ? 6.664 24.078 20.547 1 39.22 99 LEU A N 1
ATOM 768 C CA . LEU A 1 99 ? 7.141 24.656 19.297 1 39.22 99 LEU A CA 1
ATOM 769 C C . LEU A 1 99 ? 7.527 23.562 18.297 1 39.22 99 LEU A C 1
ATOM 771 O O . LEU A 1 99 ? 7.234 23.672 17.109 1 39.22 99 LEU A O 1
ATOM 775 N N . LYS A 1 100 ? 8.242 22.547 18.688 1 41.03 100 LYS A N 1
ATOM 776 C CA . LYS A 1 100 ? 8.492 21.375 17.859 1 41.03 100 LYS A CA 1
ATOM 777 C C . LYS A 1 100 ? 7.188 20.703 17.438 1 41.03 100 LYS A C 1
ATOM 779 O O . LYS A 1 100 ? 7.039 20.266 16.297 1 41.03 100 LYS A O 1
ATOM 784 N N . GLN A 1 101 ? 6.355 20.531 18.375 1 40.06 101 GLN A N 1
ATOM 785 C CA . GLN A 1 101 ? 5.031 20 18.078 1 40.06 101 GLN A CA 1
ATOM 786 C C . GLN A 1 101 ? 4.227 20.984 17.234 1 40.06 101 GLN A C 1
ATOM 788 O O . GLN A 1 101 ? 3.488 20.578 16.328 1 40.06 101 GLN A O 1
ATOM 793 N N . LEU A 1 102 ? 4.34 22.234 17.5 1 36.19 102 LEU A N 1
ATOM 794 C CA . LEU A 1 102 ? 3.822 23.281 16.625 1 36.19 102 LEU A CA 1
ATOM 795 C C . LEU A 1 102 ? 4.582 23.312 15.305 1 36.19 102 LEU A C 1
ATOM 797 O O . LEU A 1 102 ? 3.986 23.547 14.25 1 36.19 102 LEU A O 1
ATOM 801 N N . SER A 1 103 ? 5.875 23.156 15.273 1 36.88 103 SER A N 1
ATOM 802 C CA . SER A 1 103 ? 6.691 23.094 14.07 1 36.88 103 SER A CA 1
ATOM 803 C C . SER A 1 103 ? 6.371 21.844 13.25 1 36.88 103 SER A C 1
ATOM 805 O O . SER A 1 103 ? 6.355 21.891 12.023 1 36.88 103 SER A O 1
ATOM 807 N N . THR A 1 104 ? 6.285 20.625 13.781 1 38.47 104 THR A N 1
ATOM 808 C CA . THR A 1 104 ? 5.832 19.453 13.047 1 38.47 104 THR A CA 1
ATOM 809 C C . THR A 1 104 ? 4.387 19.625 12.586 1 38.47 104 THR A C 1
ATOM 811 O O . THR A 1 104 ? 4.008 19.156 11.508 1 38.47 104 THR A O 1
ATOM 814 N N . ASN A 1 105 ? 3.506 20 13.43 1 36.69 105 ASN A N 1
ATOM 815 C CA . ASN A 1 105 ? 2.111 20.297 13.125 1 36.69 105 ASN A CA 1
ATOM 816 C C . ASN A 1 105 ? 1.961 21.688 12.516 1 36.69 105 ASN A C 1
ATOM 818 O O . ASN A 1 105 ? 0.845 22.188 12.367 1 36.69 105 ASN A O 1
ATOM 822 N N . VAL A 1 106 ? 2.959 22.656 12.602 1 37.59 106 VAL A N 1
ATOM 823 C CA . VAL A 1 106 ? 3 23.875 11.812 1 37.59 106 VAL A CA 1
ATOM 824 C C . VAL A 1 106 ? 2.959 23.547 10.328 1 37.59 106 VAL A C 1
ATOM 826 O O . VAL A 1 106 ? 4 23.328 9.703 1 37.59 106 VAL A O 1
ATOM 829 N N . ARG A 1 107 ? 2.469 22.609 9.953 1 40.88 107 ARG A N 1
ATOM 830 C CA . ARG A 1 107 ? 2.268 22.562 8.508 1 40.88 107 ARG A CA 1
ATOM 831 C C . ARG A 1 107 ? 1.941 23.953 7.961 1 40.88 107 ARG A C 1
ATOM 833 O O . ARG A 1 107 ? 2.562 24.406 6.996 1 40.88 107 ARG A O 1
ATOM 840 N N . ALA A 1 108 ? 0.58 24.25 7.91 1 38.59 108 ALA A N 1
ATOM 841 C CA . ALA A 1 108 ? 0.21 25.547 7.32 1 38.59 108 ALA A CA 1
ATOM 842 C C . ALA A 1 108 ? 0.665 26.703 8.203 1 38.59 108 ALA A C 1
ATOM 844 O O . ALA A 1 108 ? -0.157 27.359 8.844 1 38.59 108 ALA A O 1
ATOM 845 N N . GLY A 1 109 ? 1.345 26.562 9.195 1 38.03 109 GLY A N 1
ATOM 846 C CA . GLY A 1 109 ? 1.827 27.875 9.602 1 38.03 109 GLY A CA 1
ATOM 847 C C . GLY A 1 109 ? 2.189 28.766 8.43 1 38.03 109 GLY A C 1
ATOM 848 O O . GLY A 1 109 ? 2.697 28.281 7.414 1 38.03 109 GLY A O 1
ATOM 849 N N . PHE A 1 110 ? 1.451 29.906 8.227 1 40.34 110 PHE A N 1
ATOM 850 C CA . PHE A 1 110 ? 1.647 31 7.273 1 40.34 110 PHE A CA 1
ATOM 851 C C . PHE A 1 110 ? 3.127 31.328 7.133 1 40.34 110 PHE A C 1
ATOM 853 O O . PHE A 1 110 ? 3.66 32.156 7.895 1 40.34 110 PHE A O 1
ATOM 860 N N . SER A 1 111 ? 4.012 30.484 7.266 1 50.81 111 SER A N 1
ATOM 861 C CA . SER A 1 111 ? 5.254 31.031 6.738 1 50.81 111 SER A CA 1
ATOM 862 C C . SER A 1 111 ? 5.004 31.844 5.469 1 50.81 111 SER A C 1
ATOM 864 O O . SER A 1 111 ? 4.406 31.344 4.516 1 50.81 111 SER A O 1
ATOM 866 N N . HIS A 1 112 ? 4.52 33.031 5.664 1 70.12 112 HIS A N 1
ATOM 867 C CA . HIS A 1 112 ? 4.32 34 4.617 1 70.12 112 HIS A CA 1
ATOM 868 C C . HIS A 1 112 ? 5.52 34.062 3.68 1 70.12 112 HIS A C 1
ATOM 870 O O . HIS A 1 112 ? 6.473 34.812 3.93 1 70.12 112 HIS A O 1
ATOM 876 N N . TYR A 1 113 ? 5.621 32.938 3.002 1 87 113 TYR A N 1
ATOM 877 C CA . TYR A 1 113 ? 6.637 33.031 1.958 1 87 113 TYR A CA 1
ATOM 878 C C . TYR A 1 113 ? 6.18 33.938 0.826 1 87 113 TYR A C 1
ATOM 880 O O . TYR A 1 113 ? 4.984 34.031 0.542 1 87 113 TYR A O 1
ATOM 888 N N . PRO A 1 114 ? 7.133 34.625 0.311 1 88.25 114 PRO A N 1
ATOM 889 C CA . PRO A 1 114 ? 6.785 35.281 -0.946 1 88.25 114 PRO A CA 1
ATOM 890 C C . PRO A 1 114 ? 6.117 34.344 -1.947 1 88.25 114 PRO A C 1
ATOM 892 O O . PRO A 1 114 ? 6.309 33.125 -1.879 1 88.25 114 PRO A O 1
ATOM 895 N N . GLY A 1 115 ? 5.355 34.844 -2.852 1 88.88 115 GLY A N 1
ATOM 896 C CA . GLY A 1 115 ? 4.5 34.125 -3.779 1 88.88 115 GLY A CA 1
ATOM 897 C C . GLY A 1 115 ? 5.195 32.969 -4.438 1 88.88 115 GLY A C 1
ATOM 898 O O . GLY A 1 115 ? 4.762 31.812 -4.293 1 88.88 115 GLY A O 1
ATOM 899 N N . PRO A 1 116 ? 6.336 33.25 -5.125 1 92.19 116 PRO A N 1
ATOM 900 C CA . PRO A 1 116 ? 7.016 32.156 -5.828 1 92.19 116 PRO A CA 1
ATOM 901 C C . PRO A 1 116 ? 7.508 31.062 -4.883 1 92.19 116 PRO A C 1
ATOM 903 O O . PRO A 1 116 ? 7.496 29.891 -5.238 1 92.19 116 PRO A O 1
ATOM 906 N N . LEU A 1 117 ? 7.938 31.438 -3.705 1 94.94 117 LEU A N 1
ATOM 907 C CA . LEU A 1 117 ? 8.391 30.469 -2.713 1 94.94 117 LEU A CA 1
ATOM 908 C C . LEU A 1 117 ? 7.223 29.656 -2.16 1 94.94 117 LEU A C 1
ATOM 910 O O . LEU A 1 117 ? 7.355 28.469 -1.892 1 94.94 117 LEU A O 1
ATOM 914 N N . ASN A 1 118 ? 6.184 30.312 -2.023 1 94.25 118 ASN A N 1
ATOM 915 C CA . ASN A 1 118 ? 4.988 29.656 -1.509 1 94.25 118 ASN A CA 1
ATOM 916 C C . ASN A 1 118 ? 4.508 28.547 -2.447 1 94.25 118 ASN A C 1
ATOM 918 O O . ASN A 1 118 ? 3.984 27.531 -1.997 1 94.25 118 ASN A O 1
ATOM 922 N N . GLU A 1 119 ? 4.68 28.766 -3.705 1 93.88 119 GLU A N 1
ATOM 923 C CA . GLU A 1 119 ? 4.293 27.75 -4.688 1 93.88 119 GLU A CA 1
ATOM 924 C C . GLU A 1 119 ? 5.113 26.469 -4.523 1 93.88 119 GLU A C 1
ATOM 926 O O . GLU A 1 119 ? 4.574 25.375 -4.609 1 93.88 119 GLU A O 1
ATOM 931 N N . VAL A 1 120 ? 6.328 26.641 -4.289 1 95.56 120 VAL A N 1
ATOM 932 C CA . VAL A 1 120 ? 7.199 25.484 -4.07 1 95.56 120 VAL A CA 1
ATOM 933 C C . VAL A 1 120 ? 6.816 24.797 -2.766 1 95.56 120 VAL A C 1
ATOM 935 O O . VAL A 1 120 ? 6.75 23.562 -2.705 1 95.56 120 VAL A O 1
ATOM 938 N N . HIS A 1 121 ? 6.613 25.609 -1.762 1 95.5 121 HIS A N 1
ATOM 939 C CA . HIS A 1 121 ? 6.195 25.062 -0.476 1 95.5 121 HIS A CA 1
ATOM 940 C C . HIS A 1 121 ? 4.941 24.203 -0.623 1 95.5 121 HIS A C 1
ATOM 942 O O . HIS A 1 121 ? 4.891 23.094 -0.113 1 95.5 121 HIS A O 1
ATOM 948 N N . HIS A 1 122 ? 4 24.703 -1.329 1 93.88 122 HIS A N 1
ATOM 949 C CA . HIS A 1 122 ? 2.746 24 -1.546 1 93.88 122 HIS A CA 1
ATOM 950 C C . HIS A 1 122 ? 2.971 22.703 -2.336 1 93.88 122 HIS A C 1
ATOM 952 O O . HIS A 1 122 ? 2.373 21.672 -2.031 1 93.88 122 HIS A O 1
ATOM 958 N N . LEU A 1 123 ? 3.754 22.781 -3.307 1 94.75 123 LEU A N 1
ATOM 959 C CA . LEU A 1 123 ? 4.051 21.609 -4.133 1 94.75 123 LEU A CA 1
ATOM 960 C C . LEU A 1 123 ? 4.676 20.5 -3.297 1 94.75 123 LEU A C 1
ATOM 962 O O . LEU A 1 123 ? 4.25 19.344 -3.369 1 94.75 123 LEU A O 1
ATOM 966 N N . LEU A 1 124 ? 5.656 20.859 -2.525 1 96.56 124 LEU A N 1
ATOM 967 C CA . LEU A 1 124 ? 6.344 19.875 -1.701 1 96.56 124 LEU A CA 1
ATOM 968 C C . LEU A 1 124 ? 5.398 19.281 -0.666 1 96.56 124 LEU A C 1
ATOM 970 O O . LEU A 1 124 ? 5.426 18.062 -0.422 1 96.56 124 LEU A O 1
ATOM 974 N N . ALA A 1 125 ? 4.594 20.141 -0.1 1 93.31 125 ALA A N 1
ATOM 975 C CA . ALA A 1 125 ? 3.611 19.672 0.873 1 93.31 125 ALA A CA 1
ATOM 976 C C . ALA A 1 125 ? 2.607 18.719 0.224 1 93.31 125 ALA A C 1
ATOM 978 O O . ALA A 1 125 ? 2.285 17.672 0.784 1 93.31 125 ALA A O 1
ATOM 979 N N . ASN A 1 126 ? 2.174 19.078 -0.941 1 93.12 126 ASN A N 1
ATOM 980 C CA . ASN A 1 126 ? 1.223 18.25 -1.672 1 93.12 126 ASN A CA 1
ATOM 981 C C . ASN A 1 126 ? 1.831 16.906 -2.051 1 93.12 126 ASN A C 1
ATOM 983 O O . ASN A 1 126 ? 1.129 15.891 -2.104 1 93.12 126 ASN A O 1
ATOM 987 N N . GLN A 1 127 ? 3.07 16.922 -2.242 1 95.69 127 GLN A N 1
ATOM 988 C CA . GLN A 1 127 ? 3.791 15.688 -2.574 1 95.69 127 GLN A CA 1
ATOM 989 C C . GLN A 1 127 ? 4.117 14.891 -1.318 1 95.69 127 GLN A C 1
ATOM 991 O O . GLN A 1 127 ? 4.746 13.828 -1.396 1 95.69 127 GLN A O 1
ATOM 996 N N . GLU A 1 128 ? 3.73 15.375 -0.232 1 95.12 128 GLU A N 1
ATOM 997 C CA . GLU A 1 128 ? 3.875 14.719 1.062 1 95.12 128 GLU A CA 1
ATOM 998 C C . GLU A 1 128 ? 5.344 14.594 1.456 1 95.12 128 GLU A C 1
ATOM 1000 O O . GLU A 1 128 ? 5.754 13.578 2.021 1 95.12 128 GLU A O 1
ATOM 1005 N N . VAL A 1 129 ? 6.125 15.57 1.022 1 97.44 129 VAL A N 1
ATOM 1006 C CA . VAL A 1 129 ? 7.469 15.672 1.587 1 97.44 129 VAL A CA 1
ATOM 1007 C C . VAL A 1 129 ? 7.379 16.016 3.072 1 97.44 129 VAL A C 1
ATOM 1009 O O . VAL A 1 129 ? 6.551 16.828 3.48 1 97.44 129 VAL A O 1
ATOM 1012 N N . SER A 1 130 ? 8.164 15.375 3.834 1 96.31 130 SER A N 1
ATOM 1013 C CA . SER A 1 130 ? 8.086 15.531 5.281 1 96.31 130 SER A CA 1
ATOM 1014 C C . SER A 1 130 ? 8.312 16.984 5.691 1 96.31 130 SER A C 1
ATOM 1016 O O . SER A 1 130 ? 9.102 17.688 5.062 1 96.31 130 SER A O 1
ATOM 1018 N N . ALA A 1 131 ? 7.715 17.359 6.789 1 91.81 131 ALA A N 1
ATOM 1019 C CA . ALA A 1 131 ? 7.758 18.75 7.254 1 91.81 131 ALA A CA 1
ATOM 1020 C C . ALA A 1 131 ? 9.195 19.188 7.547 1 91.81 131 ALA A C 1
ATOM 1022 O O . ALA A 1 131 ? 9.633 20.25 7.098 1 91.81 131 ALA A O 1
ATOM 1023 N N . PRO A 1 132 ? 9.961 18.391 8.234 1 94.12 132 PRO A N 1
ATOM 1024 C CA . PRO A 1 132 ? 11.344 18.812 8.484 1 94.12 132 PRO A CA 1
ATOM 1025 C C . PRO A 1 132 ? 12.141 19.016 7.195 1 94.12 132 PRO A C 1
ATOM 1027 O O . PRO A 1 132 ? 12.914 19.969 7.094 1 94.12 132 PRO A O 1
ATOM 1030 N N . LEU A 1 133 ? 11.945 18.172 6.266 1 96.62 133 LEU A N 1
ATOM 1031 C CA . LEU A 1 133 ? 12.664 18.281 5.004 1 96.62 133 LEU A CA 1
ATOM 1032 C C . LEU A 1 133 ? 12.195 19.5 4.215 1 96.62 133 LEU A C 1
ATOM 1034 O O . LEU A 1 133 ? 13.008 20.203 3.605 1 96.62 133 LEU A O 1
ATOM 1038 N N . VAL A 1 134 ? 10.906 19.734 4.199 1 96.56 134 VAL A N 1
ATOM 1039 C CA . VAL A 1 134 ? 10.375 20.922 3.545 1 96.56 134 VAL A CA 1
ATOM 1040 C C . VAL A 1 134 ? 10.984 22.172 4.164 1 96.56 134 VAL A C 1
ATOM 1042 O O . VAL A 1 134 ? 11.414 23.094 3.447 1 96.56 134 VAL A O 1
ATOM 1045 N N . GLN A 1 135 ? 11.047 22.203 5.441 1 94 135 GLN A N 1
ATOM 1046 C CA . GLN A 1 135 ? 11.609 23.359 6.145 1 94 135 GLN A CA 1
ATOM 1047 C C . GLN A 1 135 ? 13.062 23.578 5.742 1 94 135 GLN A C 1
ATOM 1049 O O . GLN A 1 135 ? 13.484 24.719 5.527 1 94 135 GLN A O 1
ATOM 1054 N N . GLU A 1 136 ? 13.734 22.547 5.688 1 95.38 136 GLU A N 1
ATOM 1055 C CA . GLU A 1 136 ? 15.141 22.625 5.289 1 95.38 136 GLU A CA 1
ATOM 1056 C C . GLU A 1 136 ? 15.273 23.188 3.873 1 95.38 136 GLU A C 1
ATOM 1058 O O . GLU A 1 136 ? 16.078 24.078 3.629 1 95.38 136 GLU A O 1
ATOM 1063 N N . ILE A 1 137 ? 14.523 22.625 2.959 1 97 137 ILE A N 1
ATOM 1064 C CA . ILE A 1 137 ? 14.57 23.047 1.565 1 97 137 ILE A CA 1
ATOM 1065 C C . ILE A 1 137 ? 14.141 24.516 1.461 1 97 137 ILE A C 1
ATOM 1067 O O . ILE A 1 137 ? 14.781 25.297 0.763 1 97 137 ILE A O 1
ATOM 1071 N N . MET A 1 138 ? 13.102 24.891 2.195 1 96.12 138 MET A N 1
ATOM 1072 C CA . MET A 1 138 ? 12.57 26.25 2.141 1 96.12 138 MET A CA 1
ATOM 1073 C C . MET A 1 138 ? 13.562 27.25 2.74 1 96.12 138 MET A C 1
ATOM 1075 O O . MET A 1 138 ? 13.648 28.391 2.285 1 96.12 138 MET A O 1
ATOM 1079 N N . ALA A 1 139 ? 14.258 26.812 3.77 1 93.75 139 ALA A N 1
ATOM 1080 C CA . ALA A 1 139 ? 15.289 27.672 4.348 1 93.75 139 ALA A CA 1
ATOM 1081 C C . ALA A 1 139 ? 16.359 28.016 3.32 1 93.75 139 ALA A C 1
ATOM 1083 O O . ALA A 1 139 ? 16.766 29.172 3.189 1 93.75 139 ALA A O 1
ATOM 1084 N N . ASP A 1 140 ? 16.812 27 2.637 1 95.44 140 ASP A N 1
ATOM 1085 C CA . ASP A 1 140 ? 17.812 27.203 1.588 1 95.44 140 ASP A CA 1
ATOM 1086 C C . ASP A 1 140 ? 17.266 28.109 0.485 1 95.44 140 ASP A C 1
ATOM 1088 O O . ASP A 1 140 ? 17.984 28.969 -0.036 1 95.44 140 ASP A O 1
ATOM 1092 N N . LEU A 1 141 ? 16.031 27.906 0.118 1 96 141 LEU A N 1
ATOM 1093 C CA . LEU A 1 141 ? 15.391 28.703 -0.924 1 96 141 LEU A CA 1
ATOM 1094 C C . LEU A 1 141 ? 15.273 30.172 -0.497 1 96 141 LEU A C 1
ATOM 1096 O O . LEU A 1 141 ? 15.477 31.078 -1.306 1 96 141 LEU A O 1
ATOM 1100 N N . LEU A 1 142 ? 14.898 30.328 0.727 1 93.25 142 LEU A N 1
ATOM 1101 C CA . LEU A 1 142 ? 14.758 31.672 1.262 1 93.25 142 LEU A CA 1
ATOM 1102 C C . LEU A 1 142 ? 16.094 32.406 1.23 1 93.25 142 LEU A C 1
ATOM 1104 O O . LEU A 1 142 ? 16.141 33.594 0.888 1 93.25 142 LEU A O 1
ATOM 1108 N N . ASP A 1 143 ? 17.094 31.703 1.608 1 92.38 143 ASP A N 1
ATOM 1109 C CA . ASP A 1 143 ? 18.422 32.281 1.55 1 92.38 143 ASP A CA 1
ATOM 1110 C C . ASP A 1 143 ? 18.766 32.719 0.131 1 92.38 143 ASP A C 1
ATOM 1112 O O . ASP A 1 143 ? 19.234 33.844 -0.073 1 92.38 143 ASP A O 1
ATOM 1116 N N . ARG A 1 144 ? 18.484 31.922 -0.807 1 93.62 144 ARG A N 1
ATOM 1117 C CA . ARG A 1 144 ? 18.75 32.25 -2.203 1 93.62 144 ARG A CA 1
ATOM 1118 C C . ARG A 1 144 ? 17.844 33.375 -2.674 1 93.62 144 ARG A C 1
ATOM 1120 O O . ARG A 1 144 ? 18.266 34.219 -3.467 1 93.62 144 ARG A O 1
ATOM 1127 N N . TRP A 1 145 ? 16.641 33.375 -2.227 1 92.19 145 TRP A N 1
ATOM 1128 C CA . TRP A 1 145 ? 15.672 34.406 -2.574 1 92.19 145 TRP A CA 1
ATOM 1129 C C . TRP A 1 145 ? 16.188 35.812 -2.195 1 92.19 145 TRP A C 1
ATOM 1131 O O . TRP A 1 145 ? 16.219 36.719 -3.029 1 92.19 145 TRP A O 1
ATOM 1141 N N . TYR A 1 146 ? 16.688 35.938 -1.062 1 90 146 TYR A N 1
ATOM 1142 C CA . TYR A 1 146 ? 17.125 37.219 -0.568 1 90 146 TYR A CA 1
ATOM 1143 C C . TYR A 1 146 ? 18.484 37.625 -1.165 1 90 146 TYR A C 1
ATOM 1145 O O . TYR A 1 146 ? 18.734 38.781 -1.457 1 90 146 TYR A O 1
ATOM 1153 N N . THR A 1 147 ? 19.297 36.625 -1.346 1 91.31 147 THR A N 1
ATOM 1154 C CA . THR A 1 147 ? 20.594 36.875 -1.94 1 91.31 147 THR A CA 1
ATOM 1155 C C . THR A 1 147 ? 20.453 37.312 -3.402 1 91.31 147 THR A C 1
ATOM 1157 O O . THR A 1 147 ? 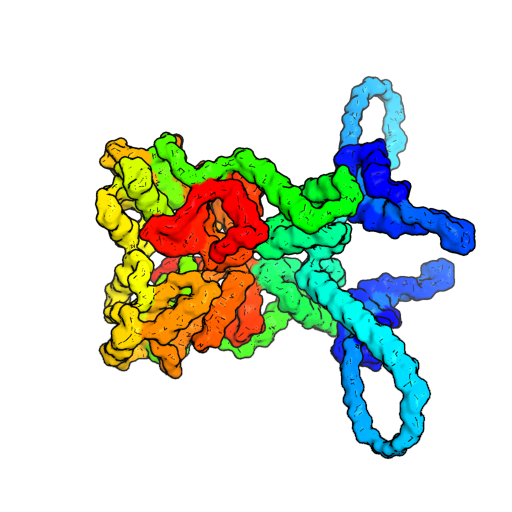21.312 38 -3.943 1 91.31 147 THR A O 1
ATOM 1160 N N . SER A 1 148 ? 19.328 36.938 -4.016 1 91.19 148 SER A N 1
ATOM 1161 C CA . SER A 1 148 ? 19.094 37.281 -5.422 1 91.19 148 SER A CA 1
ATOM 1162 C C . SER A 1 148 ? 18.25 38.531 -5.562 1 91.19 148 SER A C 1
ATOM 1164 O O . SER A 1 148 ? 17.766 38.844 -6.652 1 91.19 148 SER A O 1
ATOM 1166 N N . GLY A 1 149 ? 17.938 39.25 -4.477 1 88.81 149 GLY A N 1
ATOM 1167 C CA . GLY A 1 149 ? 17.25 40.531 -4.539 1 88.81 149 GLY A CA 1
ATOM 1168 C C . GLY A 1 149 ? 15.773 40.438 -4.238 1 88.81 149 GLY A C 1
ATOM 1169 O O . GLY A 1 149 ? 15.062 41.469 -4.293 1 88.81 149 GLY A O 1
ATOM 1170 N N . GLY A 1 150 ? 15.273 39.281 -4.059 1 88.75 150 GLY A N 1
ATOM 1171 C CA . GLY A 1 150 ? 13.906 39.125 -3.607 1 88.75 150 GLY A CA 1
ATOM 1172 C C . GLY A 1 150 ? 12.883 39.281 -4.719 1 88.75 150 GLY A C 1
ATOM 1173 O O . GLY A 1 150 ? 11.734 39.625 -4.465 1 88.75 150 GLY A O 1
ATOM 1174 N N . ASN A 1 151 ? 13.297 39.188 -6.016 1 90.81 151 ASN A N 1
ATOM 1175 C CA . ASN A 1 151 ? 12.398 39.406 -7.141 1 90.81 151 ASN A CA 1
ATOM 1176 C C . ASN A 1 151 ? 12.469 38.281 -8.156 1 90.81 151 ASN A C 1
ATOM 1178 O O . ASN A 1 151 ? 12.156 38.469 -9.336 1 90.81 151 ASN A O 1
ATOM 1182 N N . ALA A 1 152 ? 12.898 37.094 -7.707 1 93.19 152 ALA A N 1
ATOM 1183 C CA . ALA A 1 152 ? 13.016 35.969 -8.609 1 93.19 152 ALA A CA 1
ATOM 1184 C C . ALA A 1 152 ? 11.648 35.469 -9.078 1 93.19 152 ALA A C 1
ATOM 1186 O O . ALA A 1 152 ? 10.672 35.562 -8.328 1 93.19 152 ALA A O 1
ATOM 1187 N N . THR A 1 153 ? 11.516 35 -10.297 1 94.5 153 THR A N 1
ATOM 1188 C CA . THR A 1 153 ? 10.281 34.469 -10.859 1 94.5 153 THR A CA 1
ATOM 1189 C C . THR A 1 153 ? 10 33.094 -10.32 1 94.5 153 THR A C 1
ATOM 1191 O O . THR A 1 153 ? 10.883 32.438 -9.734 1 94.5 153 THR A O 1
ATOM 1194 N N . GLU A 1 154 ? 8.828 32.625 -10.547 1 93.12 154 GLU A N 1
ATOM 1195 C CA . GLU A 1 154 ? 8.43 31.266 -10.164 1 93.12 154 GLU A CA 1
ATOM 1196 C C . GLU A 1 154 ? 9.328 30.219 -10.82 1 93.12 154 GLU A C 1
ATOM 1198 O O . GLU A 1 154 ? 9.75 29.25 -10.18 1 93.12 154 GLU A O 1
ATOM 1203 N N . LYS A 1 155 ? 9.578 30.484 -12.055 1 94.5 155 LYS A N 1
ATOM 1204 C CA . LYS A 1 155 ? 10.422 29.562 -12.812 1 94.5 155 LYS A CA 1
ATOM 1205 C C . LYS A 1 155 ? 11.812 29.453 -12.195 1 94.5 155 LYS A C 1
ATOM 1207 O O . LYS A 1 155 ? 12.367 28.359 -12.086 1 94.5 155 LYS A O 1
ATOM 1212 N N . GLN A 1 156 ? 12.352 30.516 -11.828 1 95.38 156 GLN A N 1
ATOM 1213 C CA . GLN A 1 156 ? 13.672 30.547 -11.211 1 95.38 156 GLN A CA 1
ATOM 1214 C C . GLN A 1 156 ? 13.656 29.828 -9.859 1 95.38 156 GLN A C 1
ATOM 1216 O O . GLN A 1 156 ? 14.57 29.062 -9.547 1 95.38 156 GLN A O 1
ATOM 1221 N N . VAL A 1 157 ? 12.641 30.141 -9.102 1 95.81 157 VAL A N 1
ATOM 1222 C CA . VAL A 1 157 ? 12.539 29.547 -7.773 1 95.81 157 VAL A CA 1
ATOM 1223 C C . VAL A 1 157 ? 12.391 28.031 -7.891 1 95.81 157 VAL A C 1
ATOM 1225 O O . VAL A 1 157 ? 12.984 27.281 -7.109 1 95.81 157 VAL A O 1
ATOM 1228 N N . PHE A 1 158 ? 11.695 27.594 -8.867 1 95.56 158 PHE A N 1
ATOM 1229 C CA . PHE A 1 158 ? 11.555 26.156 -9.117 1 95.56 158 PHE A CA 1
ATOM 1230 C C . PHE A 1 158 ? 12.898 25.547 -9.492 1 95.56 158 PHE A C 1
ATOM 1232 O O . PHE A 1 158 ? 13.234 24.453 -9.039 1 95.56 158 PHE A O 1
ATOM 1239 N N . ALA A 1 159 ? 13.578 26.25 -10.312 1 96 159 ALA A N 1
ATOM 1240 C CA . ALA A 1 159 ? 14.898 25.766 -10.703 1 96 159 ALA A CA 1
ATOM 1241 C C . ALA A 1 159 ? 15.82 25.656 -9.492 1 96 159 ALA A C 1
ATOM 1243 O O . ALA A 1 159 ? 16.578 24.688 -9.367 1 96 159 ALA A O 1
ATOM 1244 N N . TRP A 1 160 ? 15.734 26.688 -8.633 1 97.06 160 TRP A N 1
ATOM 1245 C CA . TRP A 1 160 ? 16.531 26.641 -7.41 1 97.06 160 TRP A CA 1
ATOM 1246 C C . TRP A 1 160 ? 16.156 25.438 -6.555 1 97.06 160 TRP A C 1
ATOM 1248 O O . TRP A 1 160 ? 17.016 24.75 -6.012 1 97.06 160 TRP A O 1
ATOM 1258 N N . ALA A 1 161 ? 14.875 25.203 -6.387 1 97.5 161 ALA A N 1
ATOM 1259 C CA . ALA A 1 161 ? 14.398 24.078 -5.586 1 97.5 161 ALA A CA 1
ATOM 1260 C C . ALA A 1 161 ? 14.938 22.75 -6.125 1 97.5 161 ALA A C 1
ATOM 1262 O O . ALA A 1 161 ? 15.391 21.906 -5.359 1 97.5 161 ALA A O 1
ATOM 1263 N N . LYS A 1 162 ? 14.922 22.594 -7.438 1 97.25 162 LYS A N 1
ATOM 1264 C CA . LYS A 1 162 ? 15.438 21.375 -8.078 1 97.25 162 LYS A CA 1
ATOM 1265 C C . LYS A 1 162 ? 16.938 21.203 -7.789 1 97.25 162 LYS A C 1
ATOM 1267 O O . LYS A 1 162 ? 17.391 20.109 -7.5 1 97.25 162 LYS A O 1
ATOM 1272 N N . GLU A 1 163 ? 17.594 22.266 -7.867 1 97.56 163 GLU A N 1
ATOM 1273 C CA . GLU A 1 163 ? 19.031 22.234 -7.609 1 97.56 163 GLU A CA 1
ATOM 1274 C C . GLU A 1 163 ? 19.328 21.844 -6.164 1 97.56 163 GLU A C 1
ATOM 1276 O O . GLU A 1 163 ? 20.25 21.062 -5.902 1 97.56 163 GLU A O 1
ATOM 1281 N N . ILE A 1 164 ? 18.594 22.422 -5.289 1 97.75 164 ILE A N 1
ATOM 1282 C CA . ILE A 1 164 ? 18.766 22.141 -3.871 1 97.75 164 ILE A CA 1
ATOM 1283 C C . ILE A 1 164 ? 18.547 20.656 -3.609 1 97.75 164 ILE A C 1
ATOM 1285 O O . ILE A 1 164 ? 19.344 20 -2.924 1 97.75 164 ILE A O 1
ATOM 1289 N N . ILE A 1 165 ? 17.516 20.062 -4.176 1 97.94 165 ILE A N 1
ATOM 1290 C CA . ILE A 1 165 ? 17.188 18.656 -3.986 1 97.94 165 ILE A CA 1
ATOM 1291 C C . ILE A 1 165 ? 18.25 17.797 -4.66 1 97.94 165 ILE A C 1
ATOM 1293 O O . ILE A 1 165 ? 18.656 16.75 -4.117 1 97.94 165 ILE A O 1
ATOM 1297 N N . LYS A 1 166 ? 18.688 18.219 -5.801 1 97.75 166 LYS A N 1
ATOM 1298 C CA . LYS A 1 166 ? 19.766 17.5 -6.5 1 97.75 166 LYS A CA 1
ATOM 1299 C C . LYS A 1 166 ? 21.016 17.422 -5.637 1 97.75 166 LYS A C 1
ATOM 1301 O O . LYS A 1 166 ? 21.641 16.359 -5.539 1 97.75 166 LYS A O 1
ATOM 1306 N N . GLU A 1 167 ? 21.344 18.469 -5.039 1 97.31 167 GLU A N 1
ATOM 1307 C CA . GLU A 1 167 ? 22.531 18.516 -4.188 1 97.31 167 GLU A CA 1
ATOM 1308 C C . GLU A 1 167 ? 22.391 17.594 -2.988 1 97.31 167 GLU A C 1
ATOM 1310 O O . GLU A 1 167 ? 23.359 16.938 -2.582 1 97.31 167 GLU A O 1
ATOM 1315 N N . LYS A 1 168 ? 21.25 17.547 -2.457 1 96.75 168 LYS A N 1
ATOM 1316 C CA . LYS A 1 168 ? 21 16.703 -1.291 1 96.75 168 LYS A CA 1
ATOM 1317 C C . LYS A 1 168 ? 21.016 15.227 -1.667 1 96.75 168 LYS A C 1
ATOM 1319 O O . LYS A 1 168 ? 21.453 14.383 -0.878 1 96.75 168 LYS A O 1
ATOM 1324 N N . LEU A 1 169 ? 20.641 14.859 -2.895 1 97.81 169 LEU A N 1
ATOM 1325 C CA . LEU A 1 169 ? 20.516 13.469 -3.334 1 97.81 169 LEU A CA 1
ATOM 1326 C C . LEU A 1 169 ? 21.812 12.969 -3.932 1 97.81 169 LEU A C 1
ATOM 1328 O O . LEU A 1 169 ? 22.078 11.766 -3.93 1 97.81 169 LEU A O 1
ATOM 1332 N N . SER A 1 170 ? 22.641 13.82 -4.387 1 96.56 170 SER A N 1
ATOM 1333 C CA . SER A 1 170 ? 23.797 13.484 -5.207 1 96.56 170 SER A CA 1
ATOM 1334 C C . SER A 1 170 ? 24.781 12.594 -4.445 1 96.56 170 SER A C 1
ATOM 1336 O O . SER A 1 170 ? 25.438 11.734 -5.039 1 96.56 170 SER A O 1
ATOM 1338 N N . PRO A 1 171 ? 24.875 12.766 -3.094 1 97.25 171 PRO A N 1
ATOM 1339 C CA . PRO A 1 171 ? 25.828 11.914 -2.381 1 97.25 171 PRO A CA 1
ATOM 1340 C C . PRO A 1 171 ? 25.344 10.477 -2.229 1 97.25 171 PRO A C 1
ATOM 1342 O O . PRO A 1 171 ? 26.125 9.594 -1.852 1 97.25 171 PRO A O 1
ATOM 1345 N N . LEU A 1 172 ? 24.125 10.18 -2.463 1 97.44 172 LEU A N 1
ATOM 1346 C CA . LEU A 1 172 ? 23.547 8.852 -2.266 1 97.44 172 LEU A CA 1
ATOM 1347 C C . LEU A 1 172 ? 23.812 7.965 -3.475 1 97.44 172 LEU A C 1
ATOM 1349 O O . LEU A 1 172 ? 23.922 8.453 -4.602 1 97.44 172 LEU A O 1
ATOM 1353 N N . PRO A 1 173 ? 23.922 6.691 -3.254 1 95.25 173 PRO A N 1
ATOM 1354 C CA . PRO A 1 173 ? 24.125 5.773 -4.375 1 95.25 173 PRO A CA 1
ATOM 1355 C C . PRO A 1 173 ? 22.859 5.574 -5.215 1 95.25 173 PRO A C 1
ATOM 1357 O O . PRO A 1 173 ? 21.781 5.332 -4.668 1 95.25 173 PRO A O 1
ATOM 1360 N N . PHE A 1 174 ? 23.016 5.734 -6.523 1 96.06 174 PHE A N 1
ATOM 1361 C CA . PHE A 1 174 ? 21.938 5.484 -7.477 1 96.06 174 PHE A CA 1
ATOM 1362 C C . PHE A 1 174 ? 22.375 4.508 -8.555 1 96.06 174 PHE A C 1
ATOM 1364 O O . PHE A 1 174 ? 23.578 4.262 -8.727 1 96.06 174 PHE A O 1
ATOM 1371 N N . GLY A 1 175 ? 21.344 3.982 -9.18 1 92.06 175 GLY A N 1
ATOM 1372 C CA . GLY A 1 175 ? 21.641 3.162 -10.344 1 92.06 175 GLY A CA 1
ATOM 1373 C C . GLY A 1 175 ? 21.375 1.686 -10.109 1 92.06 175 GLY A C 1
ATOM 1374 O O . GLY A 1 175 ? 21.234 1.246 -8.969 1 92.06 175 GLY A O 1
ATOM 1375 N N . GLY A 1 176 ? 21.328 0.964 -11.188 1 89.38 176 GLY A N 1
ATOM 1376 C CA . GLY A 1 176 ? 20.984 -0.449 -11.164 1 89.38 176 GLY A CA 1
ATOM 1377 C C . GLY A 1 176 ? 22.109 -1.329 -10.648 1 89.38 176 GLY A C 1
ATOM 1378 O O . GLY A 1 176 ? 23 -0.855 -9.945 1 89.38 176 GLY A O 1
ATOM 1379 N N . ILE A 1 177 ? 22.047 -2.562 -10.883 1 90.12 177 ILE A N 1
ATOM 1380 C CA . ILE A 1 177 ? 23.016 -3.551 -10.43 1 90.12 177 ILE A CA 1
ATOM 1381 C C . ILE A 1 177 ? 24.375 -3.256 -11.062 1 90.12 177 ILE A C 1
ATOM 1383 O O . ILE A 1 177 ? 24.469 -2.934 -12.242 1 90.12 177 ILE A O 1
ATOM 1387 N N . SER A 1 178 ? 25.453 -3.213 -10.227 1 84.19 178 SER A N 1
ATOM 1388 C CA . SER A 1 178 ? 26.797 -2.922 -10.68 1 84.19 178 SER A CA 1
ATOM 1389 C C . SER A 1 178 ? 27.5 -4.18 -11.188 1 84.19 178 SER A C 1
ATOM 1391 O O . SER A 1 178 ? 28.531 -4.098 -11.859 1 84.19 178 SER A O 1
ATOM 1393 N N . PHE A 1 179 ? 27 -5.359 -10.961 1 89.5 179 PHE A N 1
ATOM 1394 C CA . PHE A 1 179 ? 27.562 -6.656 -11.305 1 89.5 179 PHE A CA 1
ATOM 1395 C C . PHE A 1 179 ? 28.859 -6.906 -10.539 1 89.5 179 PHE A C 1
ATOM 1397 O O . PHE A 1 179 ? 29.641 -7.785 -10.898 1 89.5 179 PHE A O 1
ATOM 1404 N N . GLN A 1 180 ? 29.094 -6.078 -9.461 1 89.81 180 GLN A N 1
ATOM 1405 C CA . GLN A 1 180 ? 30.25 -6.285 -8.594 1 89.81 180 GLN A CA 1
ATOM 1406 C C . GLN A 1 180 ? 29.984 -7.398 -7.586 1 89.81 180 GLN A C 1
ATOM 1408 O O . GLN A 1 180 ? 30.922 -8.031 -7.098 1 89.81 180 GLN A O 1
ATOM 1413 N N . LYS A 1 181 ? 28.766 -7.543 -7.352 1 93.62 181 LYS A N 1
ATOM 1414 C CA . LYS A 1 181 ? 28.344 -8.602 -6.441 1 93.62 181 LYS A CA 1
ATOM 1415 C C . LYS A 1 181 ? 27.531 -9.664 -7.168 1 93.62 181 LYS A C 1
ATOM 1417 O O . LYS A 1 181 ? 26.703 -9.336 -8.016 1 93.62 181 LYS A O 1
ATOM 1422 N N . LYS A 1 182 ? 27.781 -10.82 -6.777 1 95.56 182 LYS A N 1
ATOM 1423 C CA . LYS A 1 182 ? 27.203 -11.953 -7.488 1 95.56 182 LYS A CA 1
ATOM 1424 C C . LYS A 1 182 ? 25.75 -12.164 -7.09 1 95.56 182 LYS A C 1
ATOM 1426 O O . LYS A 1 182 ? 24.922 -12.578 -7.914 1 95.56 182 LYS A O 1
ATOM 1431 N N . TYR A 1 183 ? 25.453 -11.93 -5.848 1 97 183 TYR A N 1
ATOM 1432 C CA . TYR A 1 183 ? 24.125 -12.227 -5.32 1 97 183 TYR A CA 1
ATOM 1433 C C . TYR A 1 183 ? 23.312 -10.953 -5.121 1 97 183 TYR A C 1
ATOM 1435 O O . TYR A 1 183 ? 23.766 -10.023 -4.445 1 97 183 TYR A O 1
ATOM 1443 N N . ILE A 1 184 ? 22.156 -10.914 -5.75 1 97.31 184 ILE A N 1
ATOM 1444 C CA . ILE A 1 184 ? 21.219 -9.805 -5.621 1 97.31 184 ILE A CA 1
ATOM 1445 C C . ILE A 1 184 ? 19.969 -10.266 -4.867 1 97.31 184 ILE A C 1
ATOM 1447 O O . ILE A 1 184 ? 19.234 -11.133 -5.344 1 97.31 184 ILE A O 1
ATOM 1451 N N . ASN A 1 185 ? 19.766 -9.68 -3.758 1 96.38 185 ASN A N 1
ATOM 1452 C CA . ASN A 1 185 ? 18.656 -10.047 -2.895 1 96.38 185 ASN A CA 1
ATOM 1453 C C . ASN A 1 185 ? 17.609 -8.938 -2.826 1 96.38 185 ASN A C 1
ATOM 1455 O O . ASN A 1 185 ? 17.953 -7.766 -2.693 1 96.38 185 ASN A O 1
ATOM 1459 N N . VAL A 1 186 ? 16.359 -9.352 -2.969 1 96.69 186 VAL A N 1
ATOM 1460 C CA . VAL A 1 186 ? 15.258 -8.398 -2.846 1 96.69 186 VAL A CA 1
ATOM 1461 C C . VAL A 1 186 ? 14.391 -8.758 -1.64 1 96.69 186 VAL A C 1
ATOM 1463 O O . VAL A 1 186 ? 13.898 -9.883 -1.536 1 96.69 186 VAL A O 1
ATOM 1466 N N . VAL A 1 187 ? 14.219 -7.766 -0.752 1 96.31 187 VAL A N 1
ATOM 1467 C CA . VAL A 1 187 ? 13.422 -7.965 0.452 1 96.31 187 VAL A CA 1
ATOM 1468 C C . VAL A 1 187 ? 12.383 -6.855 0.576 1 96.31 187 VAL A C 1
ATOM 1470 O O . VAL A 1 187 ? 12.492 -5.816 -0.079 1 96.31 187 VAL A O 1
ATOM 1473 N N . GLY A 1 188 ? 11.359 -7.098 1.369 1 95.94 188 GLY A N 1
ATOM 1474 C CA . GLY A 1 188 ? 10.312 -6.109 1.583 1 95.94 188 GLY A CA 1
ATOM 1475 C C . GLY A 1 188 ? 8.992 -6.727 2.008 1 95.94 188 GLY A C 1
ATOM 1476 O O . GLY A 1 188 ? 8.844 -7.953 2.018 1 95.94 188 GLY A O 1
ATOM 1477 N N . PRO A 1 189 ? 8.031 -5.895 2.311 1 95 189 PRO A N 1
ATOM 1478 C CA . PRO A 1 189 ? 6.746 -6.391 2.805 1 95 189 PRO A CA 1
ATOM 1479 C C . PRO A 1 189 ? 5.902 -7.035 1.708 1 95 189 PRO A C 1
ATOM 1481 O O . PRO A 1 189 ? 6.355 -7.16 0.567 1 95 189 PRO A O 1
ATOM 1484 N N . THR A 1 190 ? 4.734 -7.457 2.146 1 93.81 190 THR A N 1
ATOM 1485 C CA . THR A 1 190 ? 3.857 -8.195 1.241 1 93.81 190 THR A CA 1
ATOM 1486 C C . THR A 1 190 ? 3.279 -7.266 0.177 1 93.81 190 THR A C 1
ATOM 1488 O O . THR A 1 190 ? 2.979 -6.102 0.457 1 93.81 190 THR A O 1
ATOM 1491 N N . GLY A 1 191 ? 3.188 -7.746 -1.038 1 93.56 191 GLY A N 1
ATOM 1492 C CA . GLY A 1 191 ? 2.389 -7.105 -2.07 1 93.56 191 GLY A CA 1
ATOM 1493 C C . GLY A 1 191 ? 3.066 -5.895 -2.682 1 93.56 191 GLY A C 1
ATOM 1494 O O . GLY A 1 191 ? 2.43 -5.109 -3.389 1 93.56 191 GLY A O 1
ATOM 1495 N N . VAL A 1 192 ? 4.379 -5.715 -2.516 1 96.31 192 VAL A N 1
ATOM 1496 C CA . VAL A 1 192 ? 5.023 -4.5 -2.998 1 96.31 192 VAL A CA 1
ATOM 1497 C C . VAL A 1 192 ? 5.633 -4.75 -4.375 1 96.31 192 VAL A C 1
ATOM 1499 O O . VAL A 1 192 ? 6.191 -3.838 -4.988 1 96.31 192 VAL A O 1
ATOM 1502 N N . GLY A 1 193 ? 5.59 -5.992 -4.867 1 95.44 193 GLY A N 1
ATOM 1503 C CA . GLY A 1 193 ? 6.035 -6.289 -6.219 1 95.44 193 GLY A CA 1
ATOM 1504 C C . GLY A 1 193 ? 7.441 -6.855 -6.273 1 95.44 193 GLY A C 1
ATOM 1505 O O . GLY A 1 193 ? 8.156 -6.656 -7.258 1 95.44 193 GLY A O 1
ATOM 1506 N N . LYS A 1 194 ? 7.914 -7.527 -5.27 1 97.19 194 LYS A N 1
ATOM 1507 C CA . LYS A 1 194 ? 9.266 -8.055 -5.176 1 97.19 194 LYS A CA 1
ATOM 1508 C C . LYS A 1 194 ? 9.562 -9.031 -6.316 1 97.19 194 LYS A C 1
ATOM 1510 O O . LYS A 1 194 ? 10.523 -8.852 -7.059 1 97.19 194 LYS A O 1
ATOM 1515 N N . THR A 1 195 ? 8.727 -10.047 -6.445 1 96.38 195 THR A N 1
ATOM 1516 C CA . THR A 1 195 ? 8.953 -11.102 -7.426 1 96.38 195 THR A CA 1
ATOM 1517 C C . THR A 1 195 ? 8.922 -10.539 -8.844 1 96.38 195 THR A C 1
ATOM 1519 O O . THR A 1 195 ? 9.781 -10.867 -9.664 1 96.38 195 THR A O 1
ATOM 1522 N N . THR A 1 196 ? 7.957 -9.672 -9.109 1 95.56 196 THR A N 1
ATOM 1523 C CA . THR A 1 196 ? 7.84 -9.07 -10.438 1 95.56 196 THR A CA 1
ATOM 1524 C C . THR A 1 196 ? 9.039 -8.18 -10.734 1 95.56 196 THR A C 1
ATOM 1526 O O . THR A 1 196 ? 9.562 -8.188 -11.852 1 95.56 196 THR A O 1
ATOM 1529 N N . THR A 1 197 ? 9.445 -7.43 -9.742 1 97.38 197 THR A N 1
ATOM 1530 C CA . THR A 1 197 ? 10.609 -6.566 -9.891 1 97.38 197 THR A CA 1
ATOM 1531 C C . THR A 1 197 ? 11.867 -7.395 -10.133 1 97.38 197 THR A C 1
ATOM 1533 O O . THR A 1 197 ? 12.672 -7.062 -11.008 1 97.38 197 THR A O 1
ATOM 1536 N N . LEU A 1 198 ? 12.023 -8.445 -9.414 1 97.69 198 LEU A N 1
ATOM 1537 C CA . LEU A 1 198 ? 13.164 -9.336 -9.594 1 97.69 198 LEU A CA 1
ATOM 1538 C C . LEU A 1 198 ? 13.18 -9.922 -11 1 97.69 198 LEU A C 1
ATOM 1540 O O . LEU A 1 198 ? 14.242 -10.039 -11.617 1 97.69 198 LEU A O 1
ATOM 1544 N N . ALA A 1 199 ? 12.031 -10.312 -11.5 1 97.38 199 ALA A N 1
ATOM 1545 C CA . ALA A 1 199 ? 11.922 -10.836 -12.852 1 97.38 199 ALA A CA 1
ATOM 1546 C C . ALA A 1 199 ? 12.328 -9.789 -13.883 1 97.38 199 ALA A C 1
ATOM 1548 O O . ALA A 1 199 ? 12.977 -10.117 -14.883 1 97.38 199 ALA A O 1
ATOM 1549 N N . LYS A 1 200 ? 11.945 -8.555 -13.648 1 97.56 200 LYS A N 1
ATOM 1550 C CA . LYS A 1 200 ? 12.344 -7.473 -14.547 1 97.56 200 LYS A CA 1
ATOM 1551 C C . LYS A 1 200 ? 13.859 -7.297 -14.547 1 97.56 200 LYS A C 1
ATOM 1553 O O . LYS A 1 200 ? 14.469 -7.145 -15.609 1 97.56 200 LYS A O 1
ATOM 1558 N N . ILE A 1 201 ? 14.422 -7.297 -13.375 1 97.88 201 ILE A N 1
ATOM 1559 C CA . ILE A 1 201 ? 15.867 -7.176 -13.25 1 97.88 201 ILE A CA 1
ATOM 1560 C C . ILE A 1 201 ? 16.547 -8.32 -13.992 1 97.88 201 ILE A C 1
ATOM 1562 O O . ILE A 1 201 ? 17.5 -8.102 -14.75 1 97.88 201 ILE A O 1
ATOM 1566 N N . ALA A 1 202 ? 16.078 -9.508 -13.812 1 98.06 202 ALA A N 1
ATOM 1567 C CA . ALA A 1 202 ? 16.625 -10.688 -14.461 1 98.06 202 ALA A CA 1
ATOM 1568 C C . ALA A 1 202 ? 16.562 -10.562 -15.984 1 98.06 202 ALA A C 1
ATOM 1570 O O . ALA A 1 202 ? 17.562 -10.828 -16.672 1 98.06 202 ALA A O 1
ATOM 1571 N N . ALA A 1 203 ? 15.406 -10.156 -16.438 1 97.38 203 ALA A N 1
ATOM 1572 C CA . ALA A 1 203 ? 15.234 -9.977 -17.875 1 97.38 203 ALA A CA 1
ATOM 1573 C C . ALA A 1 203 ? 16.234 -8.969 -18.422 1 97.38 203 ALA A C 1
ATOM 1575 O O . ALA A 1 203 ? 16.812 -9.18 -19.484 1 97.38 203 ALA A O 1
ATOM 1576 N N . HIS A 1 204 ? 16.422 -7.914 -17.719 1 95.81 204 HIS A N 1
ATOM 1577 C CA . HIS A 1 204 ? 17.375 -6.898 -18.125 1 95.81 204 HIS A CA 1
ATOM 1578 C C . HIS A 1 204 ? 18.797 -7.453 -18.156 1 95.81 204 HIS A C 1
ATOM 1580 O O . HIS A 1 204 ? 19.562 -7.156 -19.062 1 95.81 204 HIS A O 1
ATOM 1586 N N . CYS A 1 205 ? 19.156 -8.219 -17.188 1 96.31 205 CYS A N 1
ATOM 1587 C CA . CYS A 1 205 ? 20.484 -8.828 -17.109 1 96.31 205 CYS A CA 1
ATOM 1588 C C . CYS A 1 205 ? 20.734 -9.742 -18.297 1 96.31 205 CYS A C 1
ATOM 1590 O O . CYS A 1 205 ? 21.812 -9.703 -18.906 1 96.31 205 CYS A O 1
ATOM 1592 N N . VAL A 1 206 ? 19.719 -10.531 -18.641 1 96.56 206 VAL A N 1
ATOM 1593 C CA . VAL A 1 206 ? 19.875 -11.523 -19.703 1 96.56 206 VAL A CA 1
ATOM 1594 C C . VAL A 1 206 ? 19.828 -10.836 -21.062 1 96.56 206 VAL A C 1
ATOM 1596 O O . VAL A 1 206 ? 20.703 -11.039 -21.891 1 96.56 206 VAL A O 1
ATOM 1599 N N . LEU A 1 207 ? 18.875 -9.961 -21.266 1 94.81 207 LEU A N 1
ATOM 1600 C CA . LEU A 1 207 ? 18.578 -9.43 -22.594 1 94.81 207 LEU A CA 1
ATOM 1601 C C . LEU A 1 207 ? 19.516 -8.273 -22.938 1 94.81 207 LEU A C 1
ATOM 1603 O O . LEU A 1 207 ? 19.938 -8.133 -24.078 1 94.81 207 LEU A O 1
ATOM 1607 N N . HIS A 1 208 ? 19.859 -7.465 -21.969 1 92.19 208 HIS A N 1
ATOM 1608 C CA . HIS A 1 208 ? 20.609 -6.25 -22.266 1 92.19 208 HIS A CA 1
ATOM 1609 C C . HIS A 1 208 ? 22.078 -6.414 -21.906 1 92.19 208 HIS A C 1
ATOM 1611 O O . HIS A 1 208 ? 22.953 -5.832 -22.547 1 92.19 208 HIS A O 1
ATOM 1617 N N . HIS A 1 209 ? 22.344 -7.203 -20.906 1 94.38 209 HIS A N 1
ATOM 1618 C CA . HIS A 1 209 ? 23.734 -7.309 -20.453 1 94.38 209 HIS A CA 1
ATOM 1619 C C . HIS A 1 209 ? 24.312 -8.672 -20.797 1 94.38 209 HIS A C 1
ATOM 1621 O O . HIS A 1 209 ? 25.5 -8.922 -20.547 1 94.38 209 HIS A O 1
ATOM 1627 N N . ARG A 1 210 ? 23.531 -9.641 -21.266 1 95.75 210 ARG A N 1
ATOM 1628 C CA . ARG A 1 210 ? 23.953 -10.961 -21.703 1 95.75 210 ARG A CA 1
ATOM 1629 C C . ARG A 1 210 ? 24.656 -11.719 -20.594 1 95.75 210 ARG A C 1
ATOM 1631 O O . ARG A 1 210 ? 25.719 -12.328 -20.797 1 95.75 210 ARG A O 1
ATOM 1638 N N . LYS A 1 211 ? 24.109 -11.57 -19.438 1 96.5 211 LYS A N 1
ATOM 1639 C CA . LYS A 1 211 ? 24.641 -12.289 -18.281 1 96.5 211 LYS A CA 1
ATOM 1640 C C . LYS A 1 211 ? 23.969 -13.648 -18.125 1 96.5 211 LYS A C 1
ATOM 1642 O O . LYS A 1 211 ? 22.781 -13.805 -18.422 1 96.5 211 LYS A O 1
ATOM 1647 N N . ASN A 1 212 ? 24.797 -14.547 -17.703 1 97.31 212 ASN A N 1
ATOM 1648 C CA . ASN A 1 212 ? 24.234 -15.82 -17.266 1 97.31 212 ASN A CA 1
ATOM 1649 C C . ASN A 1 212 ? 23.766 -15.742 -15.812 1 97.31 212 ASN A C 1
ATOM 1651 O O . ASN A 1 212 ? 24.578 -15.617 -14.891 1 97.31 212 ASN A O 1
ATOM 1655 N N . ILE A 1 213 ? 22.438 -15.891 -15.695 1 98.38 213 ILE A N 1
ATOM 1656 C CA . ILE A 1 213 ? 21.891 -15.664 -14.359 1 98.38 213 ILE A CA 1
ATOM 1657 C C . ILE A 1 213 ? 21.188 -16.938 -13.867 1 98.38 213 ILE A C 1
ATOM 1659 O O . ILE A 1 213 ? 21.047 -17.906 -14.617 1 98.38 213 ILE A O 1
ATOM 1663 N N . ALA A 1 214 ? 20.844 -16.938 -12.562 1 98.75 214 ALA A N 1
ATOM 1664 C CA . ALA A 1 214 ? 20.016 -17.953 -11.93 1 98.75 214 ALA A CA 1
ATOM 1665 C C . ALA A 1 214 ? 19.125 -17.328 -10.844 1 98.75 214 ALA A C 1
ATOM 1667 O O . ALA A 1 214 ? 19.375 -16.203 -10.414 1 98.75 214 ALA A O 1
ATOM 1668 N N . PHE A 1 215 ? 18.109 -18.141 -10.5 1 98.69 215 PHE A N 1
ATOM 1669 C CA . PHE A 1 215 ? 17.219 -17.703 -9.43 1 98.69 215 PHE A CA 1
ATOM 1670 C C . PHE A 1 215 ? 17.375 -18.594 -8.203 1 98.69 215 PHE A C 1
ATOM 1672 O O . PHE A 1 215 ? 17.609 -19.797 -8.328 1 98.69 215 PHE A O 1
ATOM 1679 N N . ILE A 1 216 ? 17.266 -17.969 -7.055 1 98.44 216 ILE A N 1
ATOM 1680 C CA . ILE A 1 216 ? 16.969 -18.672 -5.801 1 98.44 216 ILE A CA 1
ATOM 1681 C C . ILE A 1 216 ? 15.695 -18.094 -5.191 1 98.44 216 ILE A C 1
ATOM 1683 O O . ILE A 1 216 ? 15.5 -16.875 -5.16 1 98.44 216 ILE A O 1
ATOM 1687 N N . THR A 1 217 ? 14.789 -18.953 -4.812 1 98 217 THR A N 1
ATOM 1688 C CA . THR A 1 217 ? 13.633 -18.438 -4.082 1 98 217 THR A CA 1
ATOM 1689 C C . THR A 1 217 ? 13.578 -19.031 -2.676 1 98 217 THR A C 1
ATOM 1691 O O . THR A 1 217 ? 13.883 -20.203 -2.479 1 98 217 THR A O 1
ATOM 1694 N N . THR A 1 218 ? 13.32 -18.156 -1.764 1 95.88 218 THR A N 1
ATOM 1695 C CA . THR A 1 218 ? 13.07 -18.578 -0.389 1 95.88 218 THR A CA 1
ATOM 1696 C C . THR A 1 218 ? 11.609 -18.328 -0.009 1 95.88 218 THR A C 1
ATOM 1698 O O . THR A 1 218 ? 11.242 -18.453 1.159 1 95.88 218 THR A O 1
ATOM 1701 N N . ASP A 1 219 ? 10.836 -17.906 -0.97 1 93.5 219 ASP A N 1
ATOM 1702 C CA . ASP A 1 219 ? 9.406 -17.719 -0.741 1 93.5 219 ASP A CA 1
ATOM 1703 C C . ASP A 1 219 ? 8.664 -19.047 -0.823 1 93.5 219 ASP A C 1
ATOM 1705 O O . ASP A 1 219 ? 8.109 -19.391 -1.869 1 93.5 219 ASP A O 1
ATOM 1709 N N . THR A 1 220 ? 8.617 -19.703 0.272 1 89.88 220 THR A N 1
ATOM 1710 C CA . THR A 1 220 ? 7.992 -21.016 0.317 1 89.88 220 THR A CA 1
ATOM 1711 C C . THR A 1 220 ? 6.695 -20.969 1.115 1 89.88 220 THR A C 1
ATOM 1713 O O . THR A 1 220 ? 6.074 -22 1.367 1 89.88 220 THR A O 1
ATOM 1716 N N . TYR A 1 221 ? 6.285 -19.766 1.45 1 84.38 221 TYR A N 1
ATOM 1717 C CA . TYR A 1 221 ? 5.102 -19.609 2.289 1 84.38 221 TYR A CA 1
ATOM 1718 C C . TYR A 1 221 ? 3.869 -19.312 1.441 1 84.38 221 TYR A C 1
ATOM 1720 O O . TYR A 1 221 ? 2.805 -19.906 1.662 1 84.38 221 TYR A O 1
ATOM 1728 N N . ARG A 1 222 ? 3.967 -18.406 0.587 1 86.38 222 ARG A N 1
ATOM 1729 C CA . ARG A 1 222 ? 2.834 -18.016 -0.247 1 86.38 222 ARG A CA 1
ATOM 1730 C C . ARG A 1 222 ? 2.486 -19.109 -1.245 1 86.38 222 ARG A C 1
ATOM 1732 O O . ARG A 1 222 ? 3.371 -19.656 -1.914 1 86.38 222 ARG A O 1
ATOM 1739 N N . ILE A 1 223 ? 1.231 -19.297 -1.387 1 85.75 223 ILE A N 1
ATOM 1740 C CA . ILE A 1 223 ? 0.723 -20.297 -2.32 1 85.75 223 ILE A CA 1
ATOM 1741 C C . ILE A 1 223 ? 1.082 -19.891 -3.75 1 85.75 223 ILE A C 1
ATOM 1743 O O . ILE A 1 223 ? 0.873 -18.75 -4.152 1 85.75 223 ILE A O 1
ATOM 1747 N N . ALA A 1 224 ? 1.711 -20.828 -4.449 1 87.31 224 ALA A N 1
ATOM 1748 C CA . ALA A 1 224 ? 2.043 -20.734 -5.867 1 87.31 224 ALA A CA 1
ATOM 1749 C C . ALA A 1 224 ? 3.166 -19.734 -6.102 1 87.31 224 ALA A C 1
ATOM 1751 O O . ALA A 1 224 ? 3.406 -19.312 -7.238 1 87.31 224 ALA A O 1
ATOM 1752 N N . ALA A 1 225 ? 3.811 -19.234 -5.012 1 90.5 225 ALA A N 1
ATOM 1753 C CA . ALA A 1 225 ? 4.91 -18.297 -5.172 1 90.5 225 ALA A CA 1
ATOM 1754 C C . ALA A 1 225 ? 6.047 -18.906 -5.98 1 90.5 225 ALA A C 1
ATOM 1756 O O . ALA A 1 225 ? 6.598 -18.266 -6.879 1 90.5 225 ALA A O 1
ATOM 1757 N N . ILE A 1 226 ? 6.367 -20.125 -5.719 1 93.88 226 ILE A N 1
ATOM 1758 C CA . ILE A 1 226 ? 7.43 -20.828 -6.426 1 93.88 226 ILE A CA 1
ATOM 1759 C C . ILE A 1 226 ? 7.07 -20.953 -7.906 1 93.88 226 ILE A C 1
ATOM 1761 O O . ILE A 1 226 ? 7.898 -20.688 -8.781 1 93.88 226 ILE A O 1
ATOM 1765 N N . ASP A 1 227 ? 5.805 -21.266 -8.156 1 94.31 227 ASP A N 1
ATOM 1766 C CA . ASP A 1 227 ? 5.348 -21.453 -9.531 1 94.31 227 ASP A CA 1
ATOM 1767 C C . ASP A 1 227 ? 5.453 -20.141 -10.32 1 94.31 227 ASP A C 1
ATOM 1769 O O . ASP A 1 227 ? 5.73 -20.156 -11.523 1 94.31 227 ASP A O 1
ATOM 1773 N N . GLN A 1 228 ? 5.234 -19.125 -9.625 1 94.5 228 GLN A N 1
ATOM 1774 C CA . GLN A 1 228 ? 5.352 -17.828 -10.281 1 94.5 228 GLN A CA 1
ATOM 1775 C C . GLN A 1 228 ? 6.781 -17.594 -10.773 1 94.5 228 GLN A C 1
ATOM 1777 O O . GLN A 1 228 ? 7.004 -17.328 -11.953 1 94.5 228 GLN A O 1
ATOM 1782 N N . LEU A 1 229 ? 7.707 -17.75 -9.898 1 96.62 229 LEU A N 1
ATOM 1783 C CA . LEU A 1 229 ? 9.094 -17.5 -10.281 1 96.62 229 LEU A CA 1
ATOM 1784 C C . LEU A 1 229 ? 9.594 -18.562 -11.25 1 96.62 229 LEU A C 1
ATOM 1786 O O . LEU A 1 229 ? 10.398 -18.281 -12.141 1 96.62 229 LEU A O 1
ATOM 1790 N N . LYS A 1 230 ? 9.117 -19.766 -11.094 1 96.81 230 LYS A N 1
ATOM 1791 C CA . LYS A 1 230 ? 9.469 -20.844 -12 1 96.81 230 LYS A CA 1
ATOM 1792 C C . LYS A 1 230 ? 9.07 -20.516 -13.438 1 96.81 230 LYS A C 1
ATOM 1794 O O . LYS A 1 230 ? 9.805 -20.812 -14.383 1 96.81 230 LYS A O 1
ATOM 1799 N N . THR A 1 231 ? 7.934 -19.984 -13.578 1 95.69 231 THR A N 1
ATOM 1800 C CA . THR A 1 231 ? 7.473 -19.594 -14.914 1 95.69 231 THR A CA 1
ATOM 1801 C C . THR A 1 231 ? 8.398 -18.547 -15.516 1 95.69 231 THR A C 1
ATOM 1803 O O . THR A 1 231 ? 8.766 -18.625 -16.688 1 95.69 231 THR A O 1
ATOM 1806 N N . TYR A 1 232 ? 8.797 -17.547 -14.766 1 95.81 232 TYR A N 1
ATOM 1807 C CA . TYR A 1 232 ? 9.75 -16.547 -15.258 1 95.81 232 TYR A CA 1
ATOM 1808 C C . TYR A 1 232 ? 11.078 -17.203 -15.617 1 95.81 232 TYR A C 1
ATOM 1810 O O . TYR A 1 232 ? 11.695 -16.859 -16.641 1 95.81 232 TYR A O 1
ATOM 1818 N N . ALA A 1 233 ? 11.531 -18.109 -14.781 1 98 233 ALA A N 1
ATOM 1819 C CA . ALA A 1 233 ? 12.781 -18.828 -15.039 1 98 233 ALA A CA 1
ATOM 1820 C C . ALA A 1 233 ? 12.719 -19.578 -16.359 1 98 233 ALA A C 1
ATOM 1822 O O . ALA A 1 233 ? 13.68 -19.562 -17.141 1 98 233 ALA A O 1
ATOM 1823 N N . LYS A 1 234 ? 11.602 -20.219 -16.609 1 97.56 234 LYS A N 1
ATOM 1824 C CA . LYS A 1 234 ? 11.406 -20.953 -17.859 1 97.56 234 LYS A CA 1
ATOM 1825 C C . LYS A 1 234 ? 11.43 -20.016 -19.062 1 97.56 234 LYS A C 1
ATOM 1827 O O . LYS A 1 234 ? 12.07 -20.312 -20.062 1 97.56 234 LYS A O 1
ATOM 1832 N N . ILE A 1 235 ? 10.773 -18.891 -18.922 1 95.25 235 ILE A N 1
ATOM 1833 C CA . ILE A 1 235 ? 10.711 -17.906 -20 1 95.25 235 ILE A CA 1
ATOM 1834 C C . ILE A 1 235 ? 12.125 -17.422 -20.328 1 95.25 235 ILE A C 1
ATOM 1836 O O . ILE A 1 235 ? 12.469 -17.266 -21.5 1 95.25 235 ILE A O 1
ATOM 1840 N N . LEU A 1 236 ? 12.922 -17.266 -19.328 1 96.38 236 LEU A N 1
ATOM 1841 C CA . LEU A 1 236 ? 14.266 -16.734 -19.516 1 96.38 236 LEU A CA 1
ATOM 1842 C C . LEU A 1 236 ? 15.273 -17.859 -19.734 1 96.38 236 LEU A C 1
ATOM 1844 O O . LEU A 1 236 ? 16.438 -17.609 -20.031 1 96.38 236 LEU A O 1
ATOM 1848 N N . ASN A 1 237 ? 14.844 -19.078 -19.578 1 97.25 237 ASN A N 1
ATOM 1849 C CA . ASN A 1 237 ? 15.688 -20.25 -19.703 1 97.25 237 ASN A CA 1
ATOM 1850 C C . ASN A 1 237 ? 16.859 -20.219 -18.734 1 97.25 237 ASN A C 1
ATOM 1852 O O . ASN A 1 237 ? 18.016 -20.328 -19.156 1 97.25 237 ASN A O 1
ATOM 1856 N N . VAL A 1 238 ? 16.547 -20.047 -17.5 1 98 238 VAL A N 1
ATOM 1857 C CA . VAL A 1 238 ? 17.578 -20 -16.469 1 98 238 VAL A CA 1
ATOM 1858 C C . VAL A 1 238 ? 17.234 -20.953 -15.328 1 98 238 VAL A C 1
ATOM 1860 O O . VAL A 1 238 ? 16.062 -21.266 -15.109 1 98 238 VAL A O 1
ATOM 1863 N N . PRO A 1 239 ? 18.219 -21.406 -14.562 1 98.38 239 PRO A N 1
ATOM 1864 C CA . PRO A 1 239 ? 17.969 -22.312 -13.445 1 98.38 239 PRO A CA 1
ATOM 1865 C C . PRO A 1 239 ? 17.297 -21.625 -12.258 1 98.38 239 PRO A C 1
ATOM 1867 O O . PRO A 1 239 ? 17.469 -20.422 -12.062 1 98.38 239 PRO A O 1
ATOM 1870 N N . LEU A 1 240 ? 16.578 -22.406 -11.539 1 98.56 240 LEU A N 1
ATOM 1871 C CA . LEU A 1 240 ? 15.938 -21.969 -10.305 1 98.56 240 LEU A CA 1
ATOM 1872 C C . LEU A 1 240 ? 16.156 -22.984 -9.188 1 98.56 240 LEU A C 1
ATOM 1874 O O . LEU A 1 240 ? 15.992 -24.188 -9.391 1 98.56 240 LEU A O 1
ATOM 1878 N N . GLU A 1 241 ? 16.609 -22.5 -8.086 1 98.44 241 GLU A N 1
ATOM 1879 C CA . GLU A 1 241 ? 16.734 -23.312 -6.879 1 98.44 241 GLU A CA 1
ATOM 1880 C C . GLU A 1 241 ? 15.758 -22.859 -5.801 1 98.44 241 GLU A C 1
ATOM 1882 O O . GLU A 1 241 ? 15.555 -21.656 -5.613 1 98.44 241 GLU A O 1
ATOM 1887 N N . VAL A 1 242 ? 15.164 -23.797 -5.125 1 97.69 242 VAL A N 1
ATOM 1888 C CA . VAL A 1 242 ? 14.242 -23.516 -4.031 1 97.69 242 VAL A CA 1
ATOM 1889 C C . VAL A 1 242 ? 14.922 -23.812 -2.695 1 97.69 242 VAL A C 1
ATOM 1891 O O . VAL A 1 242 ? 15.461 -24.906 -2.498 1 97.69 242 VAL A O 1
ATOM 1894 N N . CYS A 1 243 ? 14.922 -22.859 -1.775 1 97 243 CYS A N 1
ATOM 1895 C CA . CYS A 1 243 ? 15.602 -23.031 -0.495 1 97 243 CYS A CA 1
ATOM 1896 C C . CYS A 1 243 ? 14.625 -22.891 0.664 1 97 243 CYS A C 1
ATOM 1898 O O . CYS A 1 243 ? 13.93 -21.875 0.782 1 97 243 CYS A O 1
ATOM 1900 N N . TYR A 1 244 ? 14.648 -23.859 1.557 1 93.94 244 TYR A N 1
ATOM 1901 C CA . TYR A 1 244 ? 13.773 -23.859 2.719 1 93.94 244 TYR A CA 1
ATOM 1902 C C . TYR A 1 244 ? 14.531 -23.469 3.979 1 93.94 244 TYR A C 1
ATOM 1904 O O . TYR A 1 244 ? 13.93 -23.062 4.977 1 93.94 244 TYR A O 1
ATOM 1912 N N . ASN A 1 245 ? 15.82 -23.656 3.973 1 94.38 245 ASN A N 1
ATOM 1913 C CA . ASN A 1 245 ? 16.688 -23.391 5.109 1 94.38 245 ASN A CA 1
ATOM 1914 C C . ASN A 1 245 ? 18.078 -22.969 4.66 1 94.38 245 ASN A C 1
ATOM 1916 O O . ASN A 1 245 ? 18.344 -22.859 3.463 1 94.38 245 ASN A O 1
ATOM 1920 N N . LEU A 1 246 ? 18.875 -22.719 5.633 1 95.19 246 LEU A N 1
ATOM 1921 C CA . LEU A 1 246 ? 20.203 -22.203 5.371 1 95.19 246 LEU A CA 1
ATOM 1922 C C . LEU A 1 246 ? 21.062 -23.234 4.633 1 95.19 246 LEU A C 1
ATOM 1924 O O . LEU A 1 246 ? 21.875 -22.875 3.775 1 95.19 246 LEU A O 1
ATOM 1928 N N . GLN A 1 247 ? 20.859 -24.453 4.953 1 96.81 247 GLN A N 1
ATOM 1929 C CA . GLN A 1 247 ? 21.609 -25.516 4.289 1 96.81 247 GLN A CA 1
ATOM 1930 C C . GLN A 1 247 ? 21.266 -25.578 2.801 1 96.81 247 GLN A C 1
ATOM 1932 O O . GLN A 1 247 ? 22.172 -25.703 1.961 1 96.81 247 GLN A O 1
ATOM 1937 N N . ASP A 1 248 ? 20 -25.5 2.488 1 97.25 248 ASP A N 1
ATOM 1938 C CA . ASP A 1 248 ? 19.562 -25.438 1.095 1 97.25 248 ASP A CA 1
ATOM 1939 C C . ASP A 1 248 ? 20.234 -24.266 0.366 1 97.25 248 ASP A C 1
ATOM 1941 O O . ASP A 1 248 ? 20.656 -24.406 -0.783 1 97.25 248 ASP A O 1
ATOM 1945 N N . PHE A 1 249 ? 20.328 -23.188 1.073 1 97.06 249 PHE A N 1
ATOM 1946 C CA . PHE A 1 249 ? 20.875 -21.969 0.483 1 97.06 249 PHE A CA 1
ATOM 1947 C C . PHE A 1 249 ? 22.344 -22.125 0.139 1 97.06 249 PHE A C 1
ATOM 1949 O O . PHE A 1 249 ? 22.781 -21.766 -0.952 1 97.06 249 PHE A O 1
ATOM 1956 N N . HIS A 1 250 ? 23.078 -22.703 1.021 1 96.94 250 HIS A N 1
ATOM 1957 C CA . HIS A 1 250 ? 24.5 -22.953 0.781 1 96.94 250 HIS A CA 1
ATOM 1958 C C . HIS A 1 250 ? 24.703 -23.922 -0.373 1 96.94 250 HIS A C 1
ATOM 1960 O O . HIS A 1 250 ? 25.594 -23.734 -1.198 1 96.94 250 HIS A O 1
ATOM 1966 N N . GLU A 1 251 ? 23.891 -24.906 -0.413 1 98 251 GLU A N 1
ATOM 1967 C CA . GLU A 1 251 ? 23.969 -25.875 -1.504 1 98 251 GLU A CA 1
ATOM 1968 C C . GLU A 1 251 ? 23.625 -25.219 -2.844 1 98 251 GLU A C 1
ATOM 1970 O O . GLU A 1 251 ? 24.281 -25.5 -3.855 1 98 251 GLU A O 1
ATOM 1975 N N . ALA A 1 252 ? 22.641 -24.391 -2.799 1 98 252 ALA A N 1
ATOM 1976 C CA . ALA A 1 252 ? 22.266 -23.656 -4.008 1 98 252 ALA A CA 1
ATOM 1977 C C . ALA A 1 252 ? 23.406 -22.766 -4.484 1 98 252 ALA A C 1
ATOM 1979 O O . ALA A 1 252 ? 23.688 -22.688 -5.684 1 98 252 ALA A O 1
ATOM 1980 N N . LYS A 1 253 ? 24.047 -22.078 -3.604 1 96.88 253 LYS A N 1
ATOM 1981 C CA . LYS A 1 253 ? 25.172 -21.219 -3.949 1 96.88 253 LYS A CA 1
ATOM 1982 C C . LYS A 1 253 ? 26.281 -22.016 -4.641 1 96.88 253 LYS A C 1
ATOM 1984 O O . LYS A 1 253 ? 26.875 -21.547 -5.617 1 96.88 253 LYS A O 1
ATOM 1989 N N . LYS A 1 254 ? 26.516 -23.203 -4.105 1 97.06 254 LYS A N 1
ATOM 1990 C CA . LYS A 1 254 ? 27.547 -24.062 -4.691 1 97.06 254 LYS A CA 1
ATOM 1991 C C . LYS A 1 254 ? 27.156 -24.5 -6.098 1 97.06 254 LYS A C 1
ATOM 1993 O O . LYS A 1 254 ? 27.969 -24.438 -7.023 1 97.06 254 LYS A O 1
ATOM 1998 N N . LYS A 1 255 ? 25.969 -24.875 -6.191 1 97.75 255 LYS A N 1
ATOM 1999 C CA . LYS A 1 255 ? 25.453 -25.359 -7.469 1 97.75 255 LYS A CA 1
ATOM 2000 C C . LYS A 1 255 ? 25.484 -24.266 -8.531 1 97.75 255 LYS A C 1
ATOM 2002 O O . LYS A 1 255 ? 25.688 -24.547 -9.711 1 97.75 255 LYS A O 1
ATOM 2007 N N . LEU A 1 256 ? 25.281 -23.031 -8.086 1 97.94 256 LEU A N 1
ATOM 2008 C CA . LEU A 1 256 ? 25.141 -21.906 -9.016 1 97.94 256 LEU A CA 1
ATOM 2009 C C . LEU A 1 256 ? 26.406 -21.078 -9.062 1 97.94 256 LEU A C 1
ATOM 2011 O O . LEU A 1 256 ? 26.391 -19.906 -9.469 1 97.94 256 LEU A O 1
ATOM 2015 N N . SER A 1 257 ? 27.516 -21.625 -8.641 1 95.94 257 SER A N 1
ATOM 2016 C CA . SER A 1 257 ? 28.797 -20.906 -8.547 1 95.94 257 SER A CA 1
ATOM 2017 C C . SER A 1 257 ? 29.281 -20.469 -9.922 1 95.94 257 SER A C 1
ATOM 2019 O O . SER A 1 257 ? 30.031 -19.5 -10.039 1 95.94 257 SER A O 1
ATOM 2021 N N . ASP A 1 258 ? 28.797 -21.062 -10.945 1 96.81 258 ASP A N 1
ATOM 2022 C CA . ASP A 1 258 ? 29.281 -20.781 -12.297 1 96.81 258 ASP A CA 1
ATOM 2023 C C . ASP A 1 258 ? 28.469 -19.641 -12.938 1 96.81 258 ASP A C 1
ATOM 2025 O O . ASP A 1 258 ? 28.781 -19.219 -14.055 1 96.81 258 ASP A O 1
ATOM 2029 N N . ARG A 1 259 ? 27.5 -19.156 -12.336 1 97.12 259 ARG A N 1
ATOM 2030 C CA . ARG A 1 259 ? 26.641 -18.109 -12.875 1 97.12 259 ARG A CA 1
ATOM 2031 C C . ARG A 1 259 ? 27.25 -16.719 -12.602 1 97.12 259 ARG A C 1
ATOM 2033 O O . ARG A 1 259 ? 27.969 -16.547 -11.625 1 97.12 259 ARG A O 1
ATOM 2040 N N . ASP A 1 260 ? 26.953 -15.781 -13.484 1 97.12 260 ASP A N 1
ATOM 2041 C CA . ASP A 1 260 ? 27.422 -14.414 -13.32 1 97.12 260 ASP A CA 1
ATOM 2042 C C . ASP A 1 260 ? 26.688 -13.711 -12.18 1 97.12 260 ASP A C 1
ATOM 2044 O O . ASP A 1 260 ? 27.297 -12.992 -11.391 1 97.12 260 ASP A O 1
ATOM 2048 N N . VAL A 1 261 ? 25.375 -13.898 -12.188 1 97.75 261 VAL A N 1
ATOM 2049 C CA . VAL A 1 261 ? 24.516 -13.227 -11.227 1 97.75 261 VAL A CA 1
ATOM 2050 C C . VAL A 1 261 ? 23.438 -14.195 -10.734 1 97.75 261 VAL A C 1
ATOM 2052 O O . VAL A 1 261 ? 22.891 -14.969 -11.516 1 97.75 261 VAL A O 1
ATOM 2055 N N . VAL A 1 262 ? 23.234 -14.211 -9.445 1 98.38 262 VAL A N 1
ATOM 2056 C CA . VAL A 1 262 ? 22.156 -14.992 -8.844 1 98.38 262 VAL A CA 1
ATOM 2057 C C . VAL A 1 262 ? 21.156 -14.062 -8.164 1 98.38 262 VAL A C 1
ATOM 2059 O O . VAL A 1 262 ? 21.531 -13.266 -7.301 1 98.38 262 VAL A O 1
ATOM 2062 N N . LEU A 1 263 ? 19.922 -14.133 -8.578 1 98.5 263 LEU A N 1
ATOM 2063 C CA . LEU A 1 263 ? 18.859 -13.297 -8.039 1 98.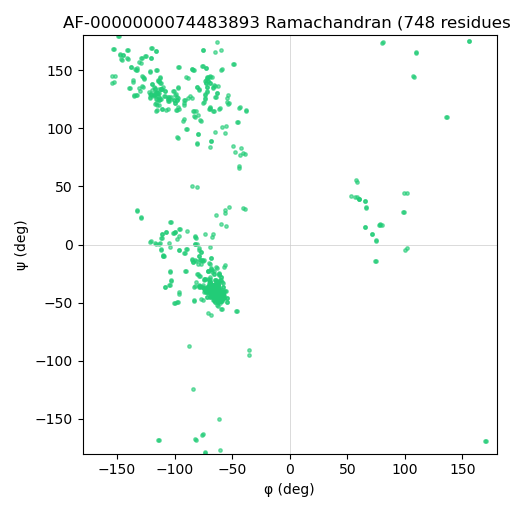5 263 LEU A CA 1
ATOM 2064 C C . LEU A 1 263 ? 18.031 -14.062 -7.012 1 98.5 263 LEU A C 1
ATOM 2066 O O . LEU A 1 263 ? 17.531 -15.148 -7.297 1 98.5 263 LEU A O 1
ATOM 2070 N N . ILE A 1 264 ? 17.875 -13.461 -5.863 1 98.06 264 ILE A N 1
ATOM 2071 C CA . ILE A 1 264 ? 17.25 -14.141 -4.734 1 98.06 264 ILE A CA 1
ATOM 2072 C C . ILE A 1 264 ? 15.914 -13.477 -4.398 1 98.06 264 ILE A C 1
ATOM 2074 O O . ILE A 1 264 ? 15.875 -12.297 -4.043 1 98.06 264 ILE A O 1
ATOM 2078 N N . ASP A 1 265 ? 14.852 -14.242 -4.477 1 97.75 265 ASP A N 1
ATOM 2079 C CA . ASP A 1 265 ? 13.508 -13.812 -4.098 1 97.75 265 A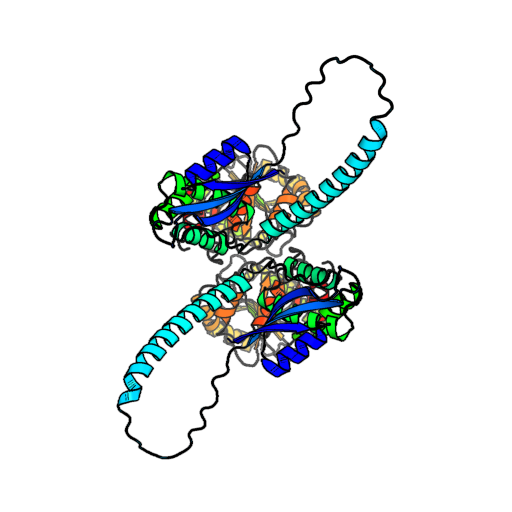SP A CA 1
ATOM 2080 C C . ASP A 1 265 ? 13.164 -14.258 -2.678 1 97.75 265 ASP A C 1
ATOM 2082 O O . ASP A 1 265 ? 13.445 -15.398 -2.291 1 97.75 265 ASP A O 1
ATOM 2086 N N . THR A 1 266 ? 12.617 -13.359 -1.958 1 95.88 266 THR A N 1
ATOM 2087 C CA . THR A 1 266 ? 12.273 -13.68 -0.575 1 95.88 266 THR A CA 1
ATOM 2088 C C . THR A 1 266 ? 10.781 -13.508 -0.336 1 95.88 266 THR A C 1
ATOM 2090 O O . THR A 1 266 ? 10.102 -12.812 -1.097 1 95.88 266 THR A O 1
ATOM 2093 N N . ALA A 1 267 ? 10.32 -14.133 0.724 1 92.06 267 ALA A N 1
ATOM 2094 C CA . ALA A 1 267 ? 8.906 -14.031 1.074 1 92.06 267 ALA A CA 1
ATOM 2095 C C . ALA A 1 267 ? 8.586 -12.648 1.64 1 92.06 267 ALA A C 1
ATOM 2097 O O . ALA A 1 267 ? 9.383 -12.078 2.393 1 92.06 267 ALA A O 1
ATOM 2098 N N . GLY A 1 268 ? 7.422 -12.156 1.196 1 90.12 268 GLY A N 1
ATOM 2099 C CA . GLY A 1 268 ? 6.887 -11 1.897 1 90.12 268 GLY A CA 1
ATOM 2100 C C . GLY A 1 268 ? 6.195 -11.359 3.199 1 90.12 268 GLY A C 1
ATOM 2101 O O . GLY A 1 268 ? 5.434 -12.328 3.26 1 90.12 268 GLY A O 1
ATOM 2102 N N . ARG A 1 269 ? 6.5 -10.625 4.254 1 89.44 269 ARG A N 1
ATOM 2103 C CA . ARG A 1 269 ? 5.934 -10.812 5.582 1 89.44 269 ARG A CA 1
ATOM 2104 C C . ARG A 1 269 ? 5.664 -9.477 6.258 1 89.44 269 ARG A C 1
ATOM 2106 O O . ARG A 1 269 ? 5.965 -8.422 5.695 1 89.44 269 ARG A O 1
ATOM 2113 N N . ASN A 1 270 ? 4.902 -9.609 7.34 1 88.44 270 ASN A N 1
ATOM 2114 C CA . ASN A 1 270 ? 4.746 -8.406 8.156 1 88.44 270 ASN A CA 1
ATOM 2115 C C . ASN A 1 270 ? 6.055 -8.023 8.844 1 88.44 270 ASN A C 1
ATOM 2117 O O . ASN A 1 270 ? 6.258 -8.32 10.016 1 88.44 270 ASN A O 1
ATOM 2121 N N . PHE A 1 271 ? 6.84 -7.25 8.203 1 85.62 271 PHE A N 1
ATOM 2122 C CA . PHE A 1 271 ? 8.188 -6.969 8.672 1 85.62 271 PHE A CA 1
ATOM 2123 C C . PHE A 1 271 ? 8.18 -5.875 9.734 1 85.62 271 PHE A C 1
ATOM 2125 O O . PHE A 1 271 ? 9.234 -5.398 10.156 1 85.62 271 PHE A O 1
ATOM 2132 N N . ARG A 1 272 ? 6.965 -5.52 10.109 1 85.06 272 ARG A N 1
ATOM 2133 C CA . ARG A 1 272 ? 6.918 -4.699 11.312 1 85.06 272 ARG A CA 1
ATOM 2134 C C . ARG A 1 272 ? 7.301 -5.508 12.547 1 85.06 272 ARG A C 1
ATOM 2136 O O . ARG A 1 272 ? 7.645 -4.945 13.586 1 85.06 272 ARG A O 1
ATOM 2143 N N . HIS A 1 273 ? 7.254 -6.773 12.336 1 84.69 273 HIS A N 1
ATOM 2144 C CA . HIS A 1 273 ? 7.656 -7.676 13.406 1 84.69 273 HIS A CA 1
ATOM 2145 C C . HIS A 1 273 ? 9.102 -8.133 13.234 1 84.69 273 HIS A C 1
ATOM 2147 O O . HIS A 1 273 ? 9.438 -8.758 12.227 1 84.69 273 HIS A O 1
ATOM 2153 N N . PRO A 1 274 ? 9.859 -7.957 14.203 1 86.44 274 PRO A N 1
ATOM 2154 C CA . PRO A 1 274 ? 11.297 -8.234 14.078 1 86.44 274 PRO A CA 1
ATOM 2155 C C . PRO A 1 274 ? 11.594 -9.711 13.852 1 86.44 274 PRO A C 1
ATOM 2157 O O . PRO A 1 274 ? 12.602 -10.055 13.219 1 86.44 274 PRO A O 1
ATOM 2160 N N . GLN A 1 275 ? 10.68 -10.516 14.305 1 89.25 275 GLN A N 1
ATOM 2161 C CA . GLN A 1 275 ? 10.906 -11.953 14.172 1 89.25 275 GLN A CA 1
ATOM 2162 C C . GLN A 1 275 ? 11.047 -12.352 12.703 1 89.25 275 GLN A C 1
ATOM 2164 O O . GLN A 1 275 ? 11.82 -13.25 12.367 1 89.25 275 GLN A O 1
ATOM 2169 N N . TYR A 1 276 ? 10.414 -11.664 11.828 1 87.75 276 TYR A N 1
ATOM 2170 C CA . TYR A 1 276 ? 10.422 -12.055 10.43 1 87.75 276 TYR A CA 1
ATOM 2171 C C . TYR A 1 276 ? 11.734 -11.648 9.758 1 87.75 276 TYR A C 1
ATOM 2173 O O . TYR A 1 276 ? 12.188 -12.312 8.812 1 87.75 276 TYR A O 1
ATOM 2181 N N . VAL A 1 277 ? 12.359 -10.648 10.242 1 89.5 277 VAL A N 1
ATOM 2182 C CA . VAL A 1 277 ? 13.68 -10.281 9.75 1 89.5 277 VAL A CA 1
ATOM 2183 C C . VAL A 1 277 ? 14.711 -11.312 10.211 1 89.5 277 VAL A C 1
ATOM 2185 O O . VAL A 1 277 ? 15.578 -11.727 9.445 1 89.5 277 VAL A O 1
ATOM 2188 N N . LYS A 1 278 ? 14.531 -11.797 11.445 1 89.44 278 LYS A N 1
ATOM 2189 C CA . LYS A 1 278 ? 15.406 -12.844 11.977 1 89.44 278 LYS A CA 1
ATOM 2190 C C . LYS A 1 278 ? 15.234 -14.148 11.195 1 89.44 278 LYS A C 1
ATOM 2192 O O . LYS A 1 278 ? 16.219 -14.836 10.914 1 89.44 278 LYS A O 1
ATOM 2197 N N . ASP A 1 279 ? 14.031 -14.375 10.828 1 89.88 279 ASP A N 1
ATOM 2198 C CA . ASP A 1 279 ? 13.75 -15.57 10.031 1 89.88 279 ASP A CA 1
ATOM 2199 C C . ASP A 1 279 ? 14.477 -15.508 8.688 1 89.88 279 ASP A C 1
ATOM 2201 O O . ASP A 1 279 ? 15 -16.516 8.219 1 89.88 279 ASP A O 1
ATOM 2205 N N . LEU A 1 280 ? 14.5 -14.344 8.141 1 90.19 280 LEU A N 1
ATOM 2206 C CA . LEU A 1 280 ? 15.203 -14.156 6.875 1 90.19 280 LEU A CA 1
ATOM 2207 C C . LEU A 1 280 ? 16.688 -14.453 7.027 1 90.19 280 LEU A C 1
ATOM 2209 O O . LEU A 1 280 ? 17.297 -15.102 6.168 1 90.19 280 LEU A O 1
ATOM 2213 N N . GLN A 1 281 ? 17.203 -14.055 8.133 1 89.38 281 GLN A N 1
ATOM 2214 C CA . GLN A 1 281 ? 18.625 -14.234 8.406 1 89.38 281 GLN A CA 1
ATOM 2215 C C . GLN A 1 281 ? 18.953 -15.711 8.641 1 89.38 281 GLN A C 1
ATOM 2217 O O . GLN A 1 281 ? 20.094 -16.141 8.445 1 89.38 281 GLN A O 1
ATOM 2222 N N . SER A 1 282 ? 17.984 -16.422 9.008 1 91.12 282 SER A N 1
ATOM 2223 C CA . SER A 1 282 ? 18.188 -17.844 9.281 1 91.12 282 SER A CA 1
ATOM 2224 C C . SER A 1 282 ? 18.172 -18.656 7.992 1 91.12 282 SER A C 1
ATOM 2226 O O . SER A 1 282 ? 18.609 -19.812 7.977 1 91.12 282 SER A O 1
ATOM 2228 N N . ILE A 1 283 ? 17.719 -18.078 6.914 1 92.19 283 ILE A N 1
ATOM 2229 C CA . ILE A 1 283 ? 17.609 -18.812 5.648 1 92.19 283 ILE A CA 1
ATOM 2230 C C . ILE A 1 283 ? 18.688 -18.312 4.68 1 92.19 283 ILE A C 1
ATOM 2232 O O . ILE A 1 283 ? 19.25 -19.109 3.924 1 92.19 283 ILE A O 1
ATOM 2236 N N . ILE A 1 284 ? 18.953 -17.016 4.738 1 92.44 284 ILE A N 1
ATOM 2237 C CA . ILE A 1 284 ? 19.859 -16.406 3.775 1 92.44 284 ILE A CA 1
ATOM 2238 C C . ILE A 1 284 ? 21.156 -16 4.469 1 92.44 284 ILE A C 1
ATOM 2240 O O . ILE A 1 284 ? 21.125 -15.414 5.555 1 92.44 284 ILE A O 1
ATOM 2244 N N . ASP A 1 285 ? 22.219 -16.297 3.83 1 89.12 285 ASP A N 1
ATOM 2245 C CA . ASP A 1 285 ? 23.547 -15.867 4.285 1 89.12 285 ASP A CA 1
ATOM 2246 C C . ASP A 1 285 ? 23.906 -14.516 3.674 1 89.12 285 ASP A C 1
ATOM 2248 O O . ASP A 1 285 ? 24.422 -14.461 2.553 1 89.12 285 ASP A O 1
ATOM 2252 N N . PHE A 1 286 ? 23.688 -13.547 4.543 1 85.06 286 PHE A N 1
ATOM 2253 C CA . PHE A 1 286 ? 24 -12.203 4.07 1 85.06 286 PHE A CA 1
ATOM 2254 C C . PHE A 1 286 ? 25.5 -11.93 4.152 1 85.06 286 PHE A C 1
ATOM 2256 O O . PHE A 1 286 ? 26.047 -11.766 5.242 1 85.06 286 PHE A O 1
ATOM 2263 N N . ASP A 1 287 ? 26.203 -12.133 3.064 1 82.06 287 ASP A N 1
ATOM 2264 C CA . ASP A 1 287 ? 27.656 -11.977 3.07 1 82.06 287 ASP A CA 1
ATOM 2265 C C . ASP A 1 287 ? 28.094 -10.82 2.176 1 82.06 287 ASP A C 1
ATOM 2267 O O . ASP A 1 287 ? 27.25 -10.062 1.677 1 82.06 287 ASP A O 1
ATOM 2271 N N . GLU A 1 288 ? 29.375 -10.797 1.961 1 79.44 288 GLU A N 1
ATOM 2272 C CA . GLU A 1 288 ? 29.953 -9.641 1.273 1 79.44 288 GLU A CA 1
ATOM 2273 C C . GLU A 1 288 ? 29.672 -9.703 -0.227 1 79.44 288 GLU A C 1
ATOM 2275 O O . GLU A 1 288 ? 29.812 -8.695 -0.927 1 79.44 288 GLU A O 1
ATOM 2280 N N . GLU A 1 289 ? 29.266 -10.711 -0.729 1 91.31 289 GLU A N 1
ATOM 2281 C CA . GLU A 1 289 ? 29.031 -10.812 -2.166 1 91.31 289 GLU A CA 1
ATOM 2282 C C . GLU A 1 289 ? 27.562 -10.547 -2.506 1 91.31 289 GLU A C 1
ATOM 2284 O O . GLU A 1 289 ? 27.141 -10.797 -3.631 1 91.31 289 GLU A O 1
ATOM 2289 N N . MET A 1 290 ? 26.891 -10.016 -1.492 1 93.62 290 MET A N 1
ATOM 2290 C CA . MET A 1 290 ? 25.453 -9.828 -1.695 1 93.62 290 MET A CA 1
ATOM 2291 C C . MET A 1 290 ? 25.094 -8.352 -1.682 1 93.62 290 MET A C 1
ATOM 2293 O O . MET A 1 290 ? 25.594 -7.59 -0.848 1 93.62 290 MET A O 1
ATOM 2297 N N . GLU A 1 291 ? 24.344 -7.98 -2.705 1 94.94 291 GLU A N 1
ATOM 2298 C CA . GLU A 1 291 ? 23.656 -6.691 -2.715 1 94.94 291 GLU A CA 1
ATOM 2299 C C . GLU A 1 291 ? 22.172 -6.855 -2.357 1 94.94 291 GLU A C 1
ATOM 2301 O O . GLU A 1 291 ? 21.469 -7.656 -2.969 1 94.94 291 GLU A O 1
ATOM 2306 N N . THR A 1 292 ? 21.734 -6.145 -1.347 1 95.75 292 THR A N 1
ATOM 2307 C CA . THR A 1 292 ? 20.359 -6.277 -0.883 1 95.75 292 THR A CA 1
ATOM 2308 C C . THR A 1 292 ? 19.562 -5.004 -1.16 1 95.75 292 THR A C 1
ATOM 2310 O O . THR A 1 292 ? 19.984 -3.912 -0.765 1 95.75 292 THR A O 1
ATOM 2313 N N . PHE A 1 293 ? 18.453 -5.188 -1.857 1 97.06 293 PHE A N 1
ATOM 2314 C CA . PHE A 1 293 ? 17.547 -4.086 -2.133 1 97.06 293 PHE A CA 1
ATOM 2315 C C . PHE A 1 293 ? 16.266 -4.23 -1.312 1 97.06 293 PHE A C 1
ATOM 2317 O O . PHE A 1 293 ? 15.672 -5.309 -1.254 1 97.06 293 PHE A O 1
ATOM 2324 N N . LEU A 1 294 ? 15.875 -3.158 -0.688 1 97.38 294 LEU A N 1
ATOM 2325 C CA . LEU A 1 294 ? 14.602 -3.105 0.024 1 97.38 294 LEU A CA 1
ATOM 2326 C C . LEU A 1 294 ? 13.531 -2.449 -0.834 1 97.38 294 LEU A C 1
ATOM 2328 O O . LEU A 1 294 ? 13.688 -1.306 -1.269 1 97.38 294 LEU A O 1
ATOM 2332 N N . VAL A 1 295 ? 12.445 -3.178 -1.025 1 98.19 295 VAL A N 1
ATOM 2333 C CA . VAL A 1 295 ? 11.422 -2.748 -1.971 1 98.19 295 VAL A CA 1
ATOM 2334 C C . VAL A 1 295 ? 10.258 -2.107 -1.216 1 98.19 295 VAL A C 1
ATOM 2336 O O . VAL A 1 295 ? 9.75 -2.678 -0.246 1 98.19 295 VAL A O 1
ATOM 2339 N N . PHE A 1 296 ? 9.82 -0.912 -1.698 1 97.81 296 PHE A N 1
ATOM 2340 C CA . PHE A 1 296 ? 8.648 -0.227 -1.172 1 97.81 296 PHE A CA 1
ATOM 2341 C C . PHE A 1 296 ? 7.684 0.139 -2.297 1 97.81 296 PHE A C 1
ATOM 2343 O O . PHE A 1 296 ? 8.109 0.562 -3.373 1 97.81 296 PHE A O 1
ATOM 2350 N N . ALA A 1 297 ? 6.422 -0.104 -2.041 1 97.81 297 ALA A N 1
ATOM 2351 C CA . ALA A 1 297 ? 5.402 0.465 -2.918 1 97.81 297 ALA A CA 1
ATOM 2352 C C . ALA A 1 297 ? 5.133 1.926 -2.57 1 97.81 297 ALA A C 1
ATOM 2354 O O . ALA A 1 297 ? 4.953 2.268 -1.398 1 97.81 297 ALA A O 1
ATOM 2355 N N . LEU A 1 298 ? 5.039 2.76 -3.518 1 97.25 298 LEU A N 1
ATOM 2356 C CA . LEU A 1 298 ? 4.887 4.188 -3.254 1 97.25 298 LEU A CA 1
ATOM 2357 C C . LEU A 1 298 ? 3.457 4.516 -2.842 1 97.25 298 LEU A C 1
ATOM 2359 O O . LEU A 1 298 ? 3.178 5.621 -2.379 1 97.25 298 LEU A O 1
ATOM 2363 N N . THR A 1 299 ? 2.637 3.58 -2.916 1 96.62 299 THR A N 1
ATOM 2364 C CA . THR A 1 299 ? 1.279 3.756 -2.41 1 96.62 299 THR A CA 1
ATOM 2365 C C . THR A 1 299 ? 1.252 3.65 -0.887 1 96.62 299 THR A C 1
ATOM 2367 O O . THR A 1 299 ? 0.26 4.016 -0.252 1 96.62 299 THR A O 1
ATOM 2370 N N . ALA A 1 300 ? 2.293 3.178 -0.301 1 96.88 300 ALA A N 1
ATOM 2371 C CA . ALA A 1 300 ? 2.342 2.939 1.139 1 96.88 300 ALA A CA 1
ATOM 2372 C C . ALA A 1 300 ? 2.512 4.246 1.907 1 96.88 300 ALA A C 1
ATOM 2374 O O . ALA A 1 300 ? 3.125 5.191 1.407 1 96.88 300 ALA A O 1
ATOM 2375 N N . LYS A 1 301 ? 2.045 4.199 3.107 1 96.25 301 LYS A N 1
ATOM 2376 C CA . LYS A 1 301 ? 2.248 5.332 4.008 1 96.25 301 LYS A CA 1
ATOM 2377 C C . LYS A 1 301 ? 3.703 5.426 4.457 1 96.25 301 LYS A C 1
ATOM 2379 O O . LYS A 1 301 ? 4.34 4.406 4.734 1 96.25 301 LYS A O 1
ATOM 2384 N N . TYR A 1 302 ? 4.16 6.664 4.586 1 96.69 302 TYR A N 1
ATOM 2385 C CA . TYR A 1 302 ? 5.559 6.906 4.93 1 96.69 302 TYR A CA 1
ATOM 2386 C C . TYR A 1 302 ? 5.891 6.32 6.297 1 96.69 302 TYR A C 1
ATOM 2388 O O . TYR A 1 302 ? 6.949 5.711 6.477 1 96.69 302 TYR A O 1
ATOM 2396 N N . ASP A 1 303 ? 5 6.418 7.242 1 93.69 303 ASP A N 1
ATOM 2397 C CA . ASP A 1 303 ? 5.258 5.922 8.594 1 93.69 303 ASP A CA 1
ATOM 2398 C C . ASP A 1 303 ? 5.422 4.402 8.594 1 93.69 303 ASP A C 1
ATOM 2400 O O . ASP A 1 303 ? 6.211 3.859 9.375 1 93.69 303 ASP A O 1
ATOM 2404 N N . ASP A 1 304 ? 4.676 3.762 7.801 1 95.88 304 ASP A N 1
ATOM 2405 C CA . ASP A 1 304 ? 4.82 2.312 7.691 1 95.88 304 ASP A CA 1
ATOM 2406 C C . ASP A 1 304 ? 6.16 1.941 7.062 1 95.88 304 ASP A C 1
ATOM 2408 O O . ASP A 1 304 ? 6.805 0.975 7.48 1 95.88 304 ASP A O 1
ATOM 2412 N N . MET A 1 305 ? 6.59 2.707 6.062 1 96.44 305 MET A N 1
ATOM 2413 C CA . MET A 1 305 ? 7.887 2.477 5.434 1 96.44 305 MET A CA 1
ATOM 2414 C C . MET A 1 305 ? 9.016 2.611 6.449 1 96.44 305 MET A C 1
ATOM 2416 O O . MET A 1 305 ? 9.93 1.788 6.477 1 96.44 305 MET A O 1
ATOM 2420 N N . LYS A 1 306 ? 8.883 3.602 7.297 1 95.44 306 LYS A N 1
ATOM 2421 C CA . LYS A 1 306 ? 9.891 3.826 8.328 1 95.44 306 LYS A CA 1
ATOM 2422 C C . LYS A 1 306 ? 9.977 2.633 9.273 1 95.44 306 LYS A C 1
ATOM 2424 O O . LYS A 1 306 ? 11.078 2.152 9.57 1 95.44 306 LYS A O 1
ATOM 2429 N N . ALA A 1 307 ? 8.844 2.242 9.688 1 94.38 307 ALA A N 1
ATOM 2430 C CA . ALA A 1 307 ? 8.797 1.122 10.625 1 94.38 307 ALA A CA 1
ATOM 2431 C C . ALA A 1 307 ? 9.445 -0.122 10.023 1 94.38 307 ALA A C 1
ATOM 2433 O O . ALA A 1 307 ? 10.18 -0.838 10.711 1 94.38 307 ALA A O 1
ATOM 2434 N N . ILE A 1 308 ? 9.164 -0.353 8.773 1 95.12 308 ILE A N 1
ATOM 2435 C CA . ILE A 1 308 ? 9.719 -1.516 8.086 1 95.12 308 ILE A CA 1
ATOM 2436 C C . ILE A 1 308 ? 11.234 -1.373 7.969 1 95.12 308 ILE A C 1
ATOM 2438 O O . ILE A 1 308 ? 11.984 -2.301 8.297 1 95.12 308 ILE A O 1
ATOM 2442 N N . TYR A 1 309 ? 11.734 -0.188 7.523 1 96.12 309 TYR A N 1
ATOM 2443 C CA . TYR A 1 309 ? 13.164 0.022 7.375 1 96.12 309 TYR A CA 1
ATOM 2444 C C . TYR A 1 309 ? 13.891 -0.18 8.703 1 96.12 309 TYR A C 1
ATOM 2446 O O . TYR A 1 309 ? 14.961 -0.785 8.742 1 96.12 309 TYR A O 1
ATOM 2454 N N . GLU A 1 310 ? 13.297 0.294 9.75 1 94.06 310 GLU A N 1
ATOM 2455 C CA . GLU A 1 310 ? 13.914 0.215 11.07 1 94.06 310 GLU A CA 1
ATOM 2456 C C . GLU A 1 310 ? 14.07 -1.234 11.523 1 94.06 310 GLU A C 1
ATOM 2458 O O . GLU A 1 310 ? 15.008 -1.566 12.25 1 94.06 310 GLU A O 1
ATOM 2463 N N . GLN A 1 311 ? 13.18 -2.047 11.086 1 92.12 311 GLN A N 1
ATOM 2464 C CA . GLN A 1 311 ? 13.305 -3.459 11.43 1 92.12 311 GLN A CA 1
ATOM 2465 C C . GLN A 1 311 ? 14.43 -4.121 10.633 1 92.12 311 GLN A C 1
ATOM 2467 O O . GLN A 1 311 ? 15.016 -5.105 11.078 1 92.12 311 GLN A O 1
ATOM 2472 N N . PHE A 1 312 ? 14.695 -3.627 9.438 1 88.75 312 PHE A N 1
ATOM 2473 C CA . PHE A 1 312 ? 15.734 -4.195 8.594 1 88.75 312 PHE A CA 1
ATOM 2474 C C . PHE A 1 312 ? 17.109 -3.678 9 1 88.75 312 PHE A C 1
ATOM 2476 O O . PHE A 1 312 ? 18.094 -3.895 8.297 1 88.75 312 PHE A O 1
ATOM 2483 N N . SER A 1 313 ? 17.188 -2.936 10.039 1 76.56 313 SER A N 1
ATOM 2484 C CA . SER A 1 313 ? 18.438 -2.334 10.492 1 76.56 313 SER A CA 1
ATOM 2485 C C . SER A 1 313 ? 19.5 -3.395 10.742 1 76.56 313 SER A C 1
ATOM 2487 O O . SER A 1 313 ? 20.688 -3.1 10.711 1 76.56 313 SER A O 1
ATOM 2489 N N . LEU A 1 314 ? 19.078 -4.637 10.914 1 78.38 314 LEU A N 1
ATOM 2490 C CA . LEU A 1 314 ? 20 -5.73 11.195 1 78.38 314 LEU A CA 1
ATOM 2491 C C . LEU A 1 314 ? 20.594 -6.285 9.906 1 78.38 314 LEU A C 1
ATOM 2493 O O . LEU A 1 314 ? 21.562 -7.051 9.945 1 78.38 314 LEU A O 1
ATOM 2497 N N . ILE A 1 315 ? 20.016 -5.969 8.773 1 87.31 315 ILE A N 1
ATOM 2498 C CA . ILE A 1 315 ? 20.469 -6.422 7.465 1 87.31 315 ILE A CA 1
ATOM 2499 C C . ILE A 1 315 ? 20.969 -5.23 6.648 1 87.31 315 ILE A C 1
ATOM 2501 O O . ILE A 1 315 ? 20.328 -4.176 6.625 1 87.31 315 ILE A O 1
ATOM 2505 N N . PRO A 1 316 ? 22.188 -5.387 6.156 1 88.81 316 PRO A N 1
ATOM 2506 C CA . PRO A 1 316 ? 22.688 -4.285 5.324 1 88.81 316 PRO A CA 1
ATOM 2507 C C . PRO A 1 316 ? 21.812 -4.051 4.09 1 88.81 316 PRO A C 1
ATOM 2509 O O . PRO A 1 316 ? 21.703 -4.93 3.23 1 88.81 316 PRO A O 1
ATOM 2512 N N . ILE A 1 317 ? 21.234 -2.928 4.004 1 94.5 317 ILE A N 1
ATOM 2513 C CA . ILE A 1 317 ? 20.453 -2.527 2.832 1 94.5 317 ILE A CA 1
ATOM 2514 C C . ILE A 1 317 ? 21.297 -1.621 1.94 1 94.5 317 ILE A C 1
ATOM 2516 O O . ILE A 1 317 ? 21.75 -0.557 2.375 1 94.5 317 ILE A O 1
ATOM 2520 N N . ASP A 1 318 ? 21.484 -2.012 0.738 1 95.31 318 ASP A N 1
ATOM 2521 C CA . ASP A 1 318 ? 22.344 -1.258 -0.165 1 95.31 318 ASP A CA 1
ATOM 2522 C C . ASP A 1 318 ? 21.594 -0.095 -0.806 1 95.31 318 ASP A C 1
ATOM 2524 O O . ASP A 1 318 ? 22.109 1.022 -0.875 1 95.31 318 ASP A O 1
ATOM 2528 N N . ARG A 1 319 ? 20.406 -0.401 -1.315 1 97.25 319 ARG A N 1
ATOM 2529 C CA . ARG A 1 319 ? 19.578 0.613 -1.963 1 97.25 319 ARG A CA 1
ATOM 2530 C C . ARG A 1 319 ? 18.094 0.251 -1.875 1 97.25 319 ARG A C 1
ATOM 2532 O O . ARG A 1 319 ? 17.75 -0.888 -1.559 1 97.25 319 ARG A O 1
ATOM 2539 N N . PHE A 1 320 ? 17.266 1.206 -2.213 1 97.94 320 PHE A N 1
ATOM 2540 C CA . PHE A 1 320 ? 15.82 0.995 -2.295 1 97.94 320 PHE A CA 1
ATOM 2541 C C . PHE A 1 320 ? 15.398 0.708 -3.73 1 97.94 320 PHE A C 1
ATOM 2543 O O . PHE A 1 320 ? 16.078 1.106 -4.676 1 97.94 320 PHE A O 1
ATOM 2550 N N . ILE A 1 321 ? 14.367 0.011 -3.818 1 98.56 321 ILE A N 1
ATOM 2551 C CA . ILE A 1 321 ? 13.562 -0.051 -5.039 1 98.56 321 ILE A CA 1
ATOM 2552 C C . ILE A 1 321 ? 12.156 0.469 -4.758 1 98.56 321 ILE A C 1
ATOM 2554 O O . ILE A 1 321 ? 11.516 0.058 -3.787 1 98.56 321 ILE A O 1
ATOM 2558 N N . PHE A 1 322 ? 11.688 1.4 -5.578 1 98.56 322 PHE A N 1
ATOM 2559 C CA . PHE A 1 322 ? 10.336 1.93 -5.426 1 98.56 322 PHE A CA 1
ATOM 2560 C C . PHE A 1 322 ? 9.43 1.443 -6.551 1 98.56 322 PHE A C 1
ATOM 2562 O O . PHE A 1 322 ? 9.766 1.585 -7.73 1 98.56 322 PHE A O 1
ATOM 2569 N N . THR A 1 323 ? 8.328 0.895 -6.105 1 98.12 323 THR A N 1
ATOM 2570 C CA . THR A 1 323 ? 7.418 0.314 -7.09 1 98.12 323 THR A CA 1
ATOM 2571 C C . THR A 1 323 ? 6.082 1.053 -7.094 1 98.12 323 THR A C 1
ATOM 2573 O O . THR A 1 323 ? 5.824 1.884 -6.219 1 98.12 323 THR A O 1
ATOM 2576 N N . LYS A 1 324 ? 5.258 0.797 -8.141 1 96.5 324 LYS A N 1
ATOM 2577 C CA . LYS A 1 324 ? 3.885 1.278 -8.273 1 96.5 324 LYS A CA 1
ATOM 2578 C C . LYS A 1 324 ? 3.846 2.799 -8.406 1 96.5 324 LYS A C 1
ATOM 2580 O O . LYS A 1 324 ? 2.969 3.453 -7.84 1 96.5 324 LYS A O 1
ATOM 2585 N N . LEU A 1 325 ? 4.816 3.293 -9.109 1 95.94 325 LEU A N 1
ATOM 2586 C CA . LEU A 1 325 ? 4.816 4.727 -9.391 1 95.94 325 LEU A CA 1
ATOM 2587 C C . LEU A 1 325 ? 3.564 5.133 -10.156 1 95.94 325 LEU A C 1
ATOM 2589 O O . LEU A 1 325 ? 3.076 6.254 -10.008 1 95.94 325 LEU A O 1
ATOM 2593 N N . ASP A 1 326 ? 3.018 4.215 -10.906 1 94 326 ASP A N 1
ATOM 2594 C CA . ASP A 1 326 ? 1.851 4.449 -11.75 1 94 326 ASP A CA 1
ATOM 2595 C C . ASP A 1 326 ? 0.565 4.441 -10.922 1 94 326 ASP A C 1
ATOM 2597 O O . ASP A 1 326 ? -0.488 4.871 -11.406 1 94 326 ASP A O 1
ATOM 2601 N N . GLU A 1 327 ? 0.636 4.047 -9.695 1 94.31 327 GLU A N 1
ATOM 2602 C CA . GLU A 1 327 ? -0.573 3.859 -8.898 1 94.31 327 GLU A CA 1
ATOM 2603 C C . GLU A 1 327 ? -0.717 4.957 -7.852 1 94.31 327 GLU A C 1
ATOM 2605 O O . GLU A 1 327 ? -1.554 4.859 -6.953 1 94.31 327 GLU A O 1
ATOM 2610 N N . THR A 1 328 ? 0.06 5.969 -7.922 1 95 328 THR A N 1
ATOM 2611 C CA . THR A 1 328 ? -0.027 7.109 -7.016 1 95 328 THR A CA 1
ATOM 2612 C C . THR A 1 328 ? 0.365 8.398 -7.734 1 95 328 THR A C 1
ATOM 2614 O O . THR A 1 328 ? 0.944 8.359 -8.82 1 95 328 THR A O 1
ATOM 2617 N N . THR A 1 329 ? -0.008 9.516 -7.117 1 92.19 329 THR A N 1
ATOM 2618 C CA . THR A 1 329 ? 0.402 10.812 -7.648 1 92.19 329 THR A CA 1
ATOM 2619 C C . THR A 1 329 ? 1.302 11.539 -6.656 1 92.19 329 THR A C 1
ATOM 2621 O O . THR A 1 329 ? 1.71 12.68 -6.898 1 92.19 329 THR A O 1
ATOM 2624 N N . ARG A 1 330 ? 1.565 10.93 -5.57 1 94.38 330 ARG A N 1
ATOM 2625 C CA . ARG A 1 330 ? 2.414 11.508 -4.531 1 94.38 330 ARG A CA 1
ATOM 2626 C C . ARG A 1 330 ? 3.711 10.719 -4.387 1 94.38 330 ARG A C 1
ATOM 2628 O O . ARG A 1 330 ? 3.689 9.531 -4.066 1 94.38 330 ARG A O 1
ATOM 2635 N N . TYR A 1 331 ? 4.812 11.414 -4.523 1 96.69 331 TYR A N 1
ATOM 2636 C CA . TYR A 1 331 ? 6.09 10.719 -4.625 1 96.69 331 TYR A CA 1
ATOM 2637 C C . TYR A 1 331 ? 7.031 11.148 -3.508 1 96.69 331 TYR A C 1
ATOM 2639 O O . TYR A 1 331 ? 8.172 10.672 -3.43 1 96.69 331 TYR A O 1
ATOM 2647 N N . GLY A 1 332 ? 6.594 12 -2.604 1 97.06 332 GLY A N 1
ATOM 2648 C CA . GLY A 1 332 ? 7.441 12.578 -1.574 1 97.06 332 GLY A CA 1
ATOM 2649 C C . GLY A 1 332 ? 8.047 11.547 -0.645 1 97.06 332 GLY A C 1
ATOM 2650 O O . GLY A 1 332 ? 9.148 11.75 -0.12 1 97.06 332 GLY A O 1
ATOM 2651 N N . ALA A 1 333 ? 7.41 10.414 -0.505 1 97.31 333 ALA A N 1
ATOM 2652 C CA . ALA A 1 333 ? 7.887 9.367 0.396 1 97.31 333 ALA A CA 1
ATOM 2653 C C . ALA A 1 333 ? 9.258 8.852 -0.038 1 97.31 333 ALA A C 1
ATOM 2655 O O . ALA A 1 333 ? 10.078 8.484 0.8 1 97.31 333 ALA A O 1
ATOM 2656 N N . MET A 1 334 ? 9.516 8.812 -1.349 1 97.12 334 MET A N 1
ATOM 2657 C CA . MET A 1 334 ? 10.82 8.391 -1.851 1 97.12 334 MET A CA 1
ATOM 2658 C C . MET A 1 334 ? 11.922 9.312 -1.329 1 97.12 334 MET A C 1
ATOM 2660 O O . MET A 1 334 ? 12.938 8.844 -0.812 1 97.12 334 MET A O 1
ATOM 2664 N N . LEU A 1 335 ? 11.633 10.586 -1.481 1 97.88 335 LEU A N 1
ATOM 2665 C CA . LEU A 1 335 ? 12.602 11.586 -1.033 1 97.88 335 LEU A CA 1
ATOM 2666 C C . LEU A 1 335 ? 12.789 11.516 0.478 1 97.88 335 LEU A C 1
ATOM 2668 O O . LEU A 1 335 ? 13.922 11.523 0.965 1 97.88 335 LEU A O 1
ATOM 2672 N N . ASN A 1 336 ? 11.695 11.422 1.217 1 98.06 336 ASN A N 1
ATOM 2673 C CA . ASN A 1 336 ? 11.742 11.336 2.674 1 98.06 336 ASN A CA 1
ATOM 2674 C C . ASN A 1 336 ? 12.633 10.188 3.139 1 98.06 336 ASN A C 1
ATOM 2676 O O . ASN A 1 336 ? 13.508 10.375 3.979 1 98.06 336 ASN A O 1
ATOM 2680 N N . LEU A 1 337 ? 12.43 9.023 2.586 1 97.69 337 LEU A N 1
ATOM 2681 C CA . LEU A 1 337 ? 13.125 7.809 3.002 1 97.69 337 LEU A CA 1
ATOM 2682 C C . LEU A 1 337 ? 14.617 7.918 2.717 1 97.69 337 LEU A C 1
ATOM 2684 O O . LEU A 1 337 ? 15.445 7.621 3.584 1 97.69 337 LEU A O 1
ATOM 2688 N N . MET A 1 338 ? 14.938 8.305 1.507 1 97.94 338 MET A N 1
ATOM 2689 C CA . MET A 1 338 ? 16.344 8.391 1.101 1 97.94 338 MET A CA 1
ATOM 2690 C C . MET A 1 338 ? 17.078 9.422 1.938 1 97.94 338 MET A C 1
ATOM 2692 O O . MET A 1 338 ? 18.219 9.18 2.365 1 97.94 338 MET A O 1
ATOM 2696 N N . MET A 1 339 ? 16.438 10.531 2.213 1 97.31 339 MET A N 1
ATOM 2697 C CA . MET A 1 339 ? 17.094 11.609 2.963 1 97.31 339 MET A CA 1
ATOM 2698 C C . MET A 1 339 ? 17.219 11.242 4.438 1 97.31 339 MET A C 1
ATOM 2700 O O . MET A 1 339 ? 18.234 11.539 5.07 1 97.31 339 MET A O 1
ATOM 2704 N N . GLU A 1 340 ? 16.25 10.625 4.949 1 96.06 340 GLU A N 1
ATOM 2705 C CA . GLU A 1 340 ? 16.234 10.289 6.371 1 96.06 340 GLU A CA 1
ATOM 2706 C C . GLU A 1 340 ? 17.25 9.195 6.688 1 96.06 340 GLU A C 1
ATOM 2708 O O . GLU A 1 340 ? 17.953 9.266 7.699 1 96.06 340 GLU A O 1
ATOM 2713 N N . TYR A 1 341 ? 17.391 8.227 5.793 1 95.94 341 TYR A N 1
ATOM 2714 C CA . TYR A 1 341 ? 18.188 7.062 6.129 1 95.94 341 TYR A CA 1
ATOM 2715 C C . TYR A 1 341 ? 19.469 7.02 5.293 1 95.94 341 TYR A C 1
ATOM 2717 O O . TYR A 1 341 ? 20.297 6.125 5.465 1 95.94 341 TYR A O 1
ATOM 2725 N N . LYS A 1 342 ? 19.625 7.941 4.363 1 96.25 342 LYS A N 1
ATOM 2726 C CA . LYS A 1 342 ? 20.812 8.109 3.535 1 96.25 342 LYS A CA 1
ATOM 2727 C C . LYS A 1 342 ? 21.094 6.855 2.711 1 96.25 342 LYS A C 1
ATOM 2729 O O . LYS A 1 342 ? 22.219 6.391 2.641 1 96.25 342 LYS A O 1
ATOM 2734 N N . VAL A 1 343 ? 20.047 6.27 2.24 1 96.75 343 VAL A N 1
ATOM 2735 C CA . VAL A 1 343 ? 20.109 5.141 1.321 1 96.75 343 VAL A CA 1
ATOM 2736 C C . VAL A 1 343 ? 19.547 5.547 -0.041 1 96.75 343 VAL A C 1
ATOM 2738 O O . VAL A 1 343 ? 18.5 6.199 -0.123 1 96.75 343 VAL A O 1
ATOM 2741 N N . GLY A 1 344 ? 20.266 5.281 -1.125 1 97.38 344 GLY A N 1
ATOM 2742 C CA . GLY A 1 344 ? 19.828 5.652 -2.463 1 97.38 344 GLY A CA 1
ATOM 2743 C C . GLY A 1 344 ? 18.844 4.668 -3.064 1 97.38 344 GLY A C 1
ATOM 2744 O O . GLY A 1 344 ? 18.281 3.834 -2.354 1 97.38 344 GLY A O 1
ATOM 2745 N N . ALA A 1 345 ? 18.625 4.816 -4.359 1 98.19 345 ALA A N 1
ATOM 2746 C CA . ALA A 1 345 ? 17.656 4 -5.07 1 98.19 345 ALA A CA 1
ATOM 2747 C C . ALA A 1 345 ? 18.281 3.324 -6.285 1 98.19 345 ALA A C 1
ATOM 2749 O O . ALA A 1 345 ? 19.094 3.924 -6.984 1 98.19 345 ALA A O 1
ATOM 2750 N N . SER A 1 346 ? 17.844 2.098 -6.504 1 97.88 346 SER A N 1
ATOM 2751 C CA . SER A 1 346 ? 18.375 1.328 -7.625 1 97.88 346 SER A CA 1
ATOM 2752 C C . SER A 1 346 ? 17.422 1.358 -8.82 1 97.88 346 SER A C 1
ATOM 2754 O O . SER A 1 346 ? 17.844 1.642 -9.945 1 97.88 346 SER A O 1
ATOM 2756 N N . TYR A 1 347 ? 16.125 1.051 -8.547 1 98.06 347 TYR A N 1
ATOM 2757 C CA . TYR A 1 347 ? 15.156 0.959 -9.633 1 98.06 347 TYR A CA 1
ATOM 2758 C C . TYR A 1 347 ? 13.828 1.608 -9.242 1 98.06 347 TYR A C 1
ATOM 2760 O O . TYR A 1 347 ? 13.5 1.691 -8.055 1 98.06 347 TYR A O 1
ATOM 2768 N N . LEU A 1 348 ? 13.141 2.072 -10.258 1 97.81 348 LEU A N 1
ATOM 2769 C CA . LEU A 1 348 ? 11.758 2.539 -10.203 1 97.81 348 LEU A CA 1
ATOM 2770 C C . LEU A 1 348 ? 10.875 1.741 -11.156 1 97.81 348 LEU A C 1
ATOM 2772 O O . LEU A 1 348 ? 11.227 1.549 -12.32 1 97.81 348 LEU A O 1
ATOM 2776 N N . THR A 1 349 ? 9.781 1.212 -10.594 1 97.38 349 THR A N 1
ATOM 2777 C CA . THR A 1 349 ? 8.875 0.466 -11.461 1 97.38 349 THR A CA 1
ATOM 2778 C C . THR A 1 349 ? 7.531 1.178 -11.586 1 97.38 349 THR A C 1
ATOM 2780 O O . THR A 1 349 ? 7.035 1.75 -10.617 1 97.38 349 THR A O 1
ATOM 2783 N N . ASN A 1 350 ? 6.914 1.192 -12.812 1 95.25 350 ASN A N 1
ATOM 2784 C CA . ASN A 1 350 ? 5.715 1.976 -13.094 1 95.25 350 ASN A CA 1
ATOM 2785 C C . ASN A 1 350 ? 4.664 1.148 -13.82 1 95.25 350 ASN A C 1
ATOM 2787 O O . ASN A 1 350 ? 3.906 1.68 -14.633 1 95.25 350 ASN A O 1
ATOM 2791 N N . GLY A 1 351 ? 4.637 -0.095 -13.609 1 92.19 351 GLY A N 1
ATOM 2792 C CA . GLY A 1 351 ? 3.668 -0.975 -14.242 1 92.19 351 GLY A CA 1
ATOM 2793 C C . GLY A 1 351 ? 3.967 -2.445 -14.023 1 92.19 351 GLY A C 1
ATOM 2794 O O . GLY A 1 351 ? 4.895 -2.795 -13.289 1 92.19 351 GLY A O 1
ATOM 2795 N N . GLN A 1 352 ? 3.252 -3.293 -14.75 1 89.25 352 GLN A N 1
ATOM 2796 C CA . GLN A 1 352 ? 3.314 -4.727 -14.484 1 89.25 352 GLN A CA 1
ATOM 2797 C C . GLN A 1 352 ? 4.051 -5.465 -15.594 1 89.25 352 GLN A C 1
ATOM 2799 O O . GLN A 1 352 ? 4.398 -6.637 -15.445 1 89.25 352 GLN A O 1
ATOM 2804 N N . ASN A 1 353 ? 4.316 -4.77 -16.641 1 90.88 353 ASN A N 1
ATOM 2805 C CA . ASN A 1 353 ? 4.906 -5.457 -17.781 1 90.88 353 ASN A CA 1
ATOM 2806 C C . ASN A 1 353 ? 6.359 -5.84 -17.516 1 90.88 353 ASN A C 1
ATOM 2808 O O . ASN A 1 353 ? 7.141 -5.02 -17.031 1 90.88 353 ASN A O 1
ATOM 2812 N N . VAL A 1 354 ? 6.699 -7 -17.781 1 90.88 354 VAL A N 1
ATOM 2813 C CA . VAL A 1 354 ? 8.062 -7.527 -17.703 1 90.88 354 VAL A CA 1
ATOM 2814 C C . VAL A 1 354 ? 8.602 -7.73 -19.125 1 90.88 354 VAL A C 1
ATOM 2816 O O . VAL A 1 354 ? 8.016 -8.453 -19.922 1 90.88 354 VAL A O 1
ATOM 2819 N N . PRO A 1 355 ? 9.695 -7.008 -19.609 1 89.69 355 PRO A N 1
ATOM 2820 C CA . PRO A 1 355 ? 10.648 -6.316 -18.734 1 89.69 355 PRO A CA 1
ATOM 2821 C C . PRO A 1 355 ? 10.438 -4.805 -18.703 1 89.69 355 PRO A C 1
ATOM 2823 O O . PRO A 1 355 ? 11.109 -4.098 -17.953 1 89.69 355 PRO A O 1
ATOM 2826 N N . ASP A 1 356 ? 9.602 -4.156 -19.359 1 88.5 356 ASP A N 1
ATOM 2827 C CA . ASP A 1 356 ? 9.617 -2.771 -19.812 1 88.5 356 ASP A CA 1
ATOM 2828 C C . ASP A 1 356 ? 9.242 -1.814 -18.688 1 88.5 356 ASP A C 1
ATOM 2830 O O . ASP A 1 356 ? 9.609 -0.639 -18.719 1 88.5 356 ASP A O 1
ATOM 2834 N N . ASP A 1 357 ? 8.398 -2.096 -17.797 1 94.38 357 ASP A N 1
ATOM 2835 C CA . ASP A 1 357 ? 7.844 -1.191 -16.797 1 94.38 357 ASP A CA 1
ATOM 2836 C C . ASP A 1 357 ? 8.805 -1.017 -15.617 1 94.38 357 ASP A C 1
ATOM 2838 O O . ASP A 1 357 ? 8.406 -1.118 -14.453 1 94.38 357 ASP A O 1
ATOM 2842 N N . MET A 1 358 ? 10.102 -0.713 -15.969 1 96.88 358 MET A N 1
ATOM 2843 C CA . MET A 1 358 ? 11.133 -0.479 -14.961 1 96.88 358 MET A CA 1
ATOM 2844 C C . MET A 1 358 ? 12.234 0.421 -15.516 1 96.88 358 MET A C 1
ATOM 2846 O O . MET A 1 358 ? 12.617 0.304 -16.688 1 96.88 358 MET A O 1
ATOM 2850 N N . MET A 1 359 ? 12.688 1.326 -14.711 1 95.81 359 MET A N 1
ATOM 2851 C CA . MET A 1 359 ? 13.828 2.156 -15.086 1 95.81 359 MET A CA 1
ATOM 2852 C C . MET A 1 359 ? 14.852 2.221 -13.953 1 95.81 359 MET A C 1
ATOM 2854 O O . MET A 1 359 ? 14.5 2.057 -12.781 1 95.81 359 MET A O 1
ATOM 2858 N N . GLU A 1 360 ? 16.078 2.387 -14.344 1 96.19 360 GLU A N 1
ATOM 2859 C CA . GLU A 1 360 ? 17.094 2.658 -13.328 1 96.19 360 GLU A CA 1
ATOM 2860 C C . GLU A 1 360 ? 16.875 4.016 -12.672 1 96.19 360 GLU A C 1
ATOM 2862 O O . GLU A 1 360 ? 16.578 5.004 -13.352 1 96.19 360 GLU A O 1
ATOM 2867 N N . ALA A 1 361 ? 16.984 4.02 -11.398 1 97.31 361 ALA A N 1
ATOM 2868 C CA . ALA A 1 361 ? 16.75 5.258 -10.656 1 97.31 361 ALA A CA 1
ATOM 2869 C C . ALA A 1 361 ? 17.906 6.234 -10.844 1 97.31 361 ALA A C 1
ATOM 2871 O O . ALA A 1 361 ? 19.062 5.828 -10.891 1 97.31 361 ALA A O 1
ATOM 2872 N N . SER A 1 362 ? 17.562 7.477 -10.969 1 96.88 362 SER A N 1
ATOM 2873 C CA . SER A 1 362 ? 18.516 8.578 -11 1 96.88 362 SER A CA 1
ATOM 2874 C C . SER A 1 362 ? 17.984 9.789 -10.227 1 96.88 362 SER A C 1
ATOM 2876 O O . SER A 1 362 ? 16.781 9.891 -9.969 1 96.88 362 SER A O 1
ATOM 2878 N N . VAL A 1 363 ? 18.891 10.562 -9.898 1 96.81 363 VAL A N 1
ATOM 2879 C CA . VAL A 1 363 ? 18.516 11.789 -9.195 1 96.81 363 VAL A CA 1
ATOM 2880 C C . VAL A 1 363 ? 17.531 12.594 -10.047 1 96.81 363 VAL A C 1
ATOM 2882 O O . VAL A 1 363 ? 16.531 13.102 -9.539 1 96.81 363 VAL A O 1
ATOM 2885 N N . GLU A 1 364 ? 17.766 12.633 -11.297 1 95.25 364 GLU A N 1
ATOM 2886 C CA . GLU A 1 364 ? 16.938 13.383 -12.234 1 95.25 364 GLU A CA 1
ATOM 2887 C C . GLU A 1 364 ? 15.523 12.836 -12.273 1 95.25 364 GLU A C 1
ATOM 2889 O O . GLU A 1 364 ? 14.547 13.594 -12.281 1 95.25 364 GLU A O 1
ATOM 2894 N N . HIS A 1 365 ? 15.414 11.547 -12.289 1 94.5 365 HIS A N 1
ATOM 2895 C CA . HIS A 1 365 ? 14.094 10.922 -12.305 1 94.5 365 HIS A CA 1
ATOM 2896 C C . HIS A 1 365 ? 13.297 11.297 -11.062 1 94.5 365 HIS A C 1
ATOM 2898 O O . HIS A 1 365 ? 12.109 11.617 -11.156 1 94.5 365 HIS A O 1
ATOM 2904 N N . ILE A 1 366 ? 13.961 11.25 -9.93 1 96 366 ILE A N 1
ATOM 2905 C CA . ILE A 1 366 ? 13.312 11.555 -8.656 1 96 366 ILE A CA 1
ATOM 2906 C C . ILE A 1 366 ? 12.805 12.992 -8.672 1 96 366 ILE A C 1
ATOM 2908 O O . ILE A 1 366 ? 11.648 13.258 -8.328 1 96 366 ILE A O 1
ATOM 2912 N N . ILE A 1 367 ? 13.617 13.898 -9.125 1 95.94 367 ILE A N 1
ATOM 2913 C CA . ILE A 1 367 ? 13.289 15.32 -9.133 1 95.94 367 ILE A CA 1
ATOM 2914 C C . ILE A 1 367 ? 12.156 15.578 -10.125 1 95.94 367 ILE A C 1
ATOM 2916 O O . ILE A 1 367 ? 11.211 16.312 -9.82 1 95.94 367 ILE A O 1
ATOM 2920 N N . ASN A 1 368 ? 12.258 15 -11.234 1 94.06 368 ASN A N 1
ATOM 2921 C CA . ASN A 1 368 ? 11.234 15.188 -12.258 1 94.06 368 ASN A CA 1
ATOM 2922 C C . ASN A 1 368 ? 9.875 14.672 -11.781 1 94.06 368 ASN A C 1
ATOM 2924 O O . ASN A 1 368 ? 8.844 15.289 -12.07 1 94.06 368 ASN A O 1
ATOM 2928 N N . MET A 1 369 ? 9.867 13.625 -11.109 1 93.44 369 MET A N 1
ATOM 2929 C CA . MET A 1 369 ? 8.617 13.07 -10.578 1 93.44 369 MET A CA 1
ATOM 2930 C C . MET A 1 369 ? 8.023 13.977 -9.516 1 93.44 369 MET A C 1
ATOM 2932 O O . MET A 1 369 ? 6.82 14.242 -9.523 1 93.44 369 MET A O 1
ATOM 2936 N N . LEU A 1 370 ? 8.812 14.445 -8.688 1 93.81 370 LEU A N 1
ATOM 2937 C CA . LEU A 1 370 ? 8.359 15.305 -7.598 1 93.81 370 LEU A CA 1
ATOM 2938 C C . LEU A 1 370 ? 7.77 16.609 -8.141 1 93.81 370 LEU A C 1
ATOM 2940 O O . LEU A 1 370 ? 6.773 17.109 -7.613 1 93.81 370 LEU A O 1
ATOM 2944 N N . PHE A 1 371 ? 8.336 17.125 -9.203 1 91.31 371 PHE A N 1
ATOM 2945 C CA . PHE A 1 371 ? 7.941 18.438 -9.703 1 91.31 371 PHE A CA 1
ATOM 2946 C C . PHE A 1 371 ? 7.012 18.297 -10.906 1 91.31 371 PHE A C 1
ATOM 2948 O O . PHE A 1 371 ? 6.605 19.297 -11.508 1 91.31 371 PHE A O 1
ATOM 2955 N N . GLY A 1 372 ? 6.527 17.109 -11.219 1 78.94 372 GLY A N 1
ATOM 2956 C CA . GLY A 1 372 ? 5.469 16.875 -12.188 1 78.94 372 GLY A CA 1
ATOM 2957 C C . GLY A 1 372 ? 5.938 17.016 -13.625 1 78.94 372 GLY A C 1
ATOM 2958 O O . GLY A 1 372 ? 5.125 17.234 -14.523 1 78.94 372 GLY A O 1
ATOM 2959 N N . VAL A 1 373 ? 7.184 17.25 -13.82 1 60.97 373 VAL A N 1
ATOM 2960 C CA . VAL A 1 373 ? 7.652 17.312 -15.203 1 60.97 373 VAL A CA 1
ATOM 2961 C C . VAL A 1 373 ? 7.473 15.945 -15.867 1 60.97 373 VAL A C 1
ATOM 2963 O O . VAL A 1 373 ? 7.02 15.859 -17 1 60.97 373 VAL A O 1
ATOM 2966 N N . GLU A 1 374 ? 7.812 14.945 -15.25 1 49.66 374 GLU A N 1
ATOM 2967 C CA . GLU A 1 374 ? 7.613 13.578 -15.711 1 49.66 374 GLU A CA 1
ATOM 2968 C C . GLU A 1 374 ? 6.359 12.961 -15.094 1 49.66 374 GLU A C 1
ATOM 2970 O O . GLU A 1 374 ? 6.168 13.023 -13.875 1 49.66 374 GLU A O 1
ATOM 2975 N N . ARG A 1 375 ? 5.25 13.125 -15.828 1 50.47 375 ARG A N 1
ATOM 2976 C CA . ARG A 1 375 ? 4.051 12.453 -15.344 1 50.47 375 ARG A CA 1
ATOM 2977 C C . ARG A 1 375 ? 4.059 10.977 -15.727 1 50.47 375 ARG A C 1
ATOM 2979 O O . ARG A 1 375 ? 4.473 10.617 -16.828 1 50.47 375 ARG A O 1
ATOM 2986 N N . VAL A 1 376 ? 4.203 10.023 -14.727 1 47.81 376 VAL A N 1
ATOM 2987 C CA . VAL A 1 376 ? 4.074 8.602 -15.023 1 47.81 376 VAL A CA 1
ATOM 2988 C C . VAL A 1 376 ? 2.611 8.266 -15.312 1 47.81 376 VAL A C 1
ATOM 2990 O O . VAL A 1 376 ? 1.705 8.82 -14.688 1 47.81 376 VAL A O 1
ATOM 2993 N N . MET B 1 1 ? -20.641 37.406 6.051 1 51.69 1 MET B N 1
ATOM 2994 C CA . MET B 1 1 ? -20.359 36.781 7.34 1 51.69 1 MET B CA 1
ATOM 2995 C C . MET B 1 1 ? -20.234 37.844 8.438 1 51.69 1 MET B C 1
ATOM 2997 O O . MET B 1 1 ? -19.516 38.844 8.281 1 51.69 1 MET B O 1
ATOM 3001 N N . LYS B 1 2 ? -21.219 37.938 9.148 1 63.09 2 LYS B N 1
ATOM 3002 C CA . LYS B 1 2 ? -21.219 38.844 10.305 1 63.09 2 LYS B CA 1
ATOM 3003 C C . LYS B 1 2 ? -20.453 38.219 11.469 1 63.09 2 LYS B C 1
ATOM 3005 O O . LYS B 1 2 ? -20.766 37.125 11.93 1 63.09 2 LYS B O 1
ATOM 3010 N N . VAL B 1 3 ? -19.219 38.812 11.703 1 68 3 VAL B N 1
ATOM 3011 C CA . VAL B 1 3 ? -18.391 38.375 12.836 1 68 3 VAL B CA 1
ATOM 3012 C C . VAL B 1 3 ? -18.703 39.25 14.047 1 68 3 VAL B C 1
ATOM 3014 O O . VAL B 1 3 ? -18.766 40.5 13.938 1 68 3 VAL B O 1
ATOM 3017 N N . LYS B 1 4 ? -19.125 38.719 15.125 1 77.19 4 LYS B N 1
ATOM 3018 C CA . LYS B 1 4 ? -19.406 39.5 16.328 1 77.19 4 LYS B CA 1
ATOM 3019 C C . LYS B 1 4 ? -18.703 38.906 17.547 1 77.19 4 LYS B C 1
ATOM 3021 O O . LYS B 1 4 ? -18.531 37.688 17.641 1 77.19 4 LYS B O 1
ATOM 3026 N N . LYS B 1 5 ? -18.297 39.812 18.375 1 77.31 5 LYS B N 1
ATOM 3027 C CA . LYS B 1 5 ? -17.656 39.5 19.656 1 77.31 5 LYS B CA 1
ATOM 3028 C C . LYS B 1 5 ? -18.688 39.406 20.766 1 77.31 5 LYS B C 1
ATOM 3030 O O . LYS B 1 5 ? -19.562 40.281 20.891 1 77.31 5 LYS B O 1
ATOM 3035 N N . PHE B 1 6 ? -18.656 38.281 21.391 1 77.88 6 PHE B N 1
ATOM 3036 C CA . PHE B 1 6 ? -19.547 38.062 22.531 1 77.88 6 PHE B CA 1
ATOM 3037 C C . PHE B 1 6 ? -18.75 37.875 23.812 1 77.88 6 PHE B C 1
ATOM 3039 O O . PHE B 1 6 ? -17.719 37.188 23.812 1 77.88 6 PHE B O 1
ATOM 3046 N N . VAL B 1 7 ? -19.109 38.594 24.938 1 79.12 7 VAL B N 1
ATOM 3047 C CA . VAL B 1 7 ? -18.516 38.438 26.266 1 79.12 7 VAL B CA 1
ATOM 3048 C C . VAL B 1 7 ? -19.578 37.938 27.25 1 79.12 7 VAL B C 1
ATOM 3050 O O . VAL B 1 7 ? -20.672 38.5 27.359 1 79.12 7 VAL B O 1
ATOM 3053 N N . ALA B 1 8 ? -19.344 36.688 27.75 1 77.81 8 ALA B N 1
ATOM 3054 C CA . ALA B 1 8 ? -20.281 36.062 28.688 1 77.81 8 ALA B CA 1
ATOM 3055 C C . ALA B 1 8 ? -19.547 35.469 29.875 1 77.81 8 ALA B C 1
ATOM 3057 O O . ALA B 1 8 ? -18.359 35.156 29.797 1 77.81 8 ALA B O 1
ATOM 3058 N N . PRO B 1 9 ? -20.172 35.375 31.062 1 74.19 9 PRO B N 1
ATOM 3059 C CA . PRO B 1 9 ? -19.547 34.781 32.25 1 74.19 9 PRO B CA 1
ATOM 3060 C C . PRO B 1 9 ? -19.188 33.312 32.062 1 74.19 9 PRO B C 1
ATOM 3062 O O . PRO B 1 9 ? -18.297 32.781 32.75 1 74.19 9 PRO B O 1
ATOM 3065 N N . SER B 1 10 ? -19.891 32.562 31.125 1 72.38 10 SER B N 1
ATOM 3066 C CA . SER B 1 10 ? -19.625 31.156 30.844 1 72.38 10 SER B CA 1
ATOM 3067 C C . SER B 1 10 ? -19.875 30.844 29.375 1 72.38 10 SER B C 1
ATOM 3069 O O . SER B 1 10 ? -20.531 31.609 28.672 1 72.38 10 SER B O 1
ATOM 3071 N N . MET B 1 11 ? -19.281 29.781 28.969 1 72.88 11 MET B N 1
ATOM 3072 C CA . MET B 1 11 ? -19.406 29.391 27.562 1 72.88 11 MET B CA 1
ATOM 3073 C C . MET B 1 11 ? -20.859 29.031 27.234 1 72.88 11 MET B C 1
ATOM 3075 O O . MET B 1 11 ? -21.375 29.422 26.172 1 72.88 11 MET B O 1
ATOM 3079 N N . PRO B 1 12 ? -21.656 28.359 28.016 1 71.12 12 PRO B N 1
ATOM 3080 C CA . PRO B 1 12 ? -23.062 28.141 27.688 1 71.12 12 PRO B CA 1
ATOM 3081 C C . PRO B 1 12 ? -23.828 29.438 27.484 1 71.12 12 PRO B C 1
ATOM 3083 O O . PRO B 1 12 ? -24.672 29.531 26.594 1 71.12 12 PRO B O 1
ATOM 3086 N N . GLU B 1 13 ? -23.453 30.406 28.203 1 75.88 13 GLU B N 1
ATOM 3087 C CA . GLU B 1 13 ? -24.094 31.703 28.062 1 75.88 13 GLU B CA 1
ATOM 3088 C C . GLU B 1 13 ? -23.641 32.406 26.766 1 75.88 13 GLU B C 1
ATOM 3090 O O . GLU B 1 13 ? -24.453 33.031 26.078 1 75.88 13 GLU B O 1
ATOM 3095 N N . ALA B 1 14 ? -22.359 32.219 26.5 1 75.62 14 ALA B N 1
ATOM 3096 C CA . ALA B 1 14 ? -21.844 32.75 25.25 1 75.62 14 ALA B CA 1
ATOM 3097 C C . ALA B 1 14 ? -22.516 32.094 24.047 1 75.62 14 ALA B C 1
ATOM 3099 O O . ALA B 1 14 ? -22.906 32.781 23.094 1 75.62 14 ALA B O 1
ATOM 3100 N N . MET B 1 15 ? -22.75 30.875 24.141 1 74.25 15 MET B N 1
ATOM 3101 C CA . MET B 1 15 ? -23.359 30.141 23.047 1 74.25 15 MET B CA 1
ATOM 3102 C C . MET B 1 15 ? -24.844 30.5 22.891 1 74.25 15 MET B C 1
ATOM 3104 O O . MET B 1 15 ? -25.344 30.625 21.781 1 74.25 15 MET B O 1
ATOM 3108 N N . LYS B 1 16 ? -25.547 30.672 23.906 1 74.88 16 LYS B N 1
ATOM 3109 C CA . LYS B 1 16 ? -26.922 31.141 23.891 1 74.88 16 LYS B CA 1
ATOM 3110 C C . LYS B 1 16 ? -27.031 32.5 23.219 1 74.88 16 LYS B C 1
ATOM 3112 O O . LYS B 1 16 ? -27.922 32.75 22.406 1 74.88 16 LYS B O 1
ATOM 3117 N N . MET B 1 17 ? -25.984 33.312 23.469 1 79.38 17 MET B N 1
ATOM 3118 C CA . MET B 1 17 ? -25.953 34.656 22.875 1 79.38 17 MET B CA 1
ATOM 3119 C C . MET B 1 17 ? -25.656 34.594 21.391 1 79.38 17 MET B C 1
ATOM 3121 O O . MET B 1 17 ? -26.281 35.281 20.594 1 79.38 17 MET B O 1
ATOM 3125 N N . ILE B 1 18 ? -24.781 33.719 21.125 1 76 18 ILE B N 1
ATOM 3126 C CA . ILE B 1 18 ? -24.375 33.531 19.734 1 76 18 ILE B CA 1
ATOM 3127 C C . ILE B 1 18 ? -25.547 32.969 18.922 1 76 18 ILE B C 1
ATOM 3129 O O . ILE B 1 18 ? -25.875 33.469 17.844 1 76 18 ILE B O 1
ATOM 3133 N N . ARG B 1 19 ? -26.219 32.031 19.422 1 75.06 19 ARG B N 1
ATOM 3134 C CA . ARG B 1 19 ? -27.375 31.453 18.75 1 75.06 19 ARG B CA 1
ATOM 3135 C C . ARG B 1 19 ? -28.531 32.438 18.672 1 75.06 19 ARG B C 1
ATOM 3137 O O . ARG B 1 19 ? -29.234 32.5 17.656 1 75.06 19 ARG B O 1
ATOM 3144 N N . ALA B 1 20 ? -28.734 33.25 19.609 1 76.31 20 ALA B N 1
ATOM 3145 C CA . ALA B 1 20 ? -29.797 34.25 19.656 1 76.31 20 ALA B CA 1
ATOM 3146 C C . ALA B 1 20 ? -29.547 35.344 18.641 1 76.31 20 ALA B C 1
ATOM 3148 O O . ALA B 1 20 ? -30.484 35.844 18 1 76.31 20 ALA B O 1
ATOM 3149 N N . GLU B 1 21 ? -28.203 35.594 18.422 1 77.75 21 GLU B N 1
ATOM 3150 C CA . GLU B 1 21 ? -27.922 36.75 17.562 1 77.75 21 GLU B CA 1
ATOM 3151 C C . GLU B 1 21 ? -27.516 36.312 16.172 1 77.75 21 GLU B C 1
ATOM 3153 O O . GLU B 1 21 ? -27.875 36.938 15.18 1 77.75 21 GLU B O 1
ATOM 3158 N N . LEU B 1 22 ? -26.781 35.156 16.156 1 74.69 22 LEU B N 1
ATOM 3159 C CA . LEU B 1 22 ? -26.203 34.812 14.859 1 74.69 22 LEU B CA 1
ATOM 3160 C C . LEU B 1 22 ? -26.859 33.531 14.305 1 74.69 22 LEU B C 1
ATOM 3162 O O . LEU B 1 22 ? -26.609 33.156 13.156 1 74.69 22 LEU B O 1
ATOM 3166 N N . GLY B 1 23 ? -27.828 32.969 15.055 1 71.12 23 GLY B N 1
ATOM 3167 C CA . GLY B 1 23 ? -28.531 31.766 14.625 1 71.12 23 GLY B CA 1
ATOM 3168 C C . GLY B 1 23 ? -27.75 30.5 14.891 1 71.12 23 GLY B C 1
ATOM 3169 O O . GLY B 1 23 ? -26.625 30.547 15.383 1 71.12 23 GLY B O 1
ATOM 3170 N N . ASN B 1 24 ? -28.438 29.328 14.633 1 66.69 24 ASN B N 1
ATOM 3171 C CA . ASN B 1 24 ? -27.938 27.984 14.914 1 66.69 24 ASN B CA 1
ATOM 3172 C C . ASN B 1 24 ? -26.781 27.625 14.008 1 66.69 24 ASN B C 1
ATOM 3174 O O . ASN B 1 24 ? -26.062 26.656 14.258 1 66.69 24 ASN B O 1
ATOM 3178 N N . ASP B 1 25 ? -26.641 28.438 13.078 1 64.31 25 ASP B N 1
ATOM 3179 C CA . ASP B 1 25 ? -25.609 28.109 12.094 1 64.31 25 ASP B CA 1
ATOM 3180 C C . ASP B 1 25 ? -24.328 28.891 12.359 1 64.31 25 ASP B C 1
ATOM 3182 O O . ASP B 1 25 ? -23.422 28.922 11.523 1 64.31 25 ASP B O 1
ATOM 3186 N N . ALA B 1 26 ? -24.203 29.531 13.43 1 67.25 26 ALA B N 1
ATOM 3187 C CA . ALA B 1 26 ? -23.031 30.344 13.758 1 67.25 26 ALA B CA 1
ATOM 3188 C C . ALA B 1 26 ? -21.828 29.469 14.07 1 67.25 26 ALA B C 1
ATOM 3190 O O . ALA B 1 26 ? -21.953 28.422 14.719 1 67.25 26 ALA B O 1
ATOM 3191 N N . VAL B 1 27 ? -20.656 29.844 13.508 1 69.31 27 VAL B N 1
ATOM 3192 C CA . VAL B 1 27 ? -19.422 29.109 13.734 1 69.31 27 VAL B CA 1
ATOM 3193 C C . VAL B 1 27 ? -18.516 29.891 14.688 1 69.31 27 VAL B C 1
ATOM 3195 O O . VAL B 1 27 ? -18.328 31.094 14.516 1 69.31 27 VAL B O 1
ATOM 3198 N N . ILE B 1 28 ? -18.062 29.328 15.789 1 66.88 28 ILE B N 1
ATOM 3199 C CA . ILE B 1 28 ? -17.125 29.938 16.734 1 66.88 28 ILE B CA 1
ATOM 3200 C C . ILE B 1 28 ? -15.727 29.953 16.125 1 66.88 28 ILE B C 1
ATOM 3202 O O . ILE B 1 28 ? -15.188 28.906 15.766 1 66.88 28 ILE B O 1
ATOM 3206 N N . LEU B 1 29 ? -15.211 31.125 16.109 1 61.66 29 LEU B N 1
ATOM 3207 C CA . LEU B 1 29 ? -13.906 31.328 15.508 1 61.66 29 LEU B CA 1
ATOM 3208 C C . LEU B 1 29 ? -12.805 31.297 16.562 1 61.66 29 LEU B C 1
ATOM 3210 O O . LEU B 1 29 ? -11.711 30.766 16.312 1 61.66 29 LEU B O 1
ATOM 3214 N N . ASN B 1 30 ? -13.102 31.938 17.734 1 65.19 30 ASN B N 1
ATOM 3215 C CA . ASN B 1 30 ? -12.133 32.031 18.812 1 65.19 30 ASN B CA 1
ATOM 3216 C C . ASN B 1 30 ? -12.82 32.188 20.172 1 65.19 30 ASN B C 1
ATOM 3218 O O . ASN B 1 30 ? -13.938 32.719 20.25 1 65.19 30 ASN B O 1
ATOM 3222 N N . SER B 1 31 ? -12.242 31.594 21.234 1 67 31 SER B N 1
ATOM 3223 C CA . SER B 1 31 ? -12.688 31.812 22.609 1 67 31 SER B CA 1
ATOM 3224 C C . SER B 1 31 ? -11.508 32.031 23.547 1 67 31 SER B C 1
ATOM 3226 O O . SER B 1 31 ? -10.484 31.375 23.438 1 67 31 SER B O 1
ATOM 3228 N N . LYS B 1 32 ? -11.602 33.188 24.328 1 67.5 32 LYS B N 1
ATOM 3229 C CA . LYS B 1 32 ? -10.57 33.438 25.328 1 67.5 32 LYS B CA 1
ATOM 3230 C C . LYS B 1 32 ? -11.188 33.906 26.656 1 67.5 32 LYS B C 1
ATOM 3232 O O . LYS B 1 32 ? -12.227 34.562 26.656 1 67.5 32 LYS B O 1
ATOM 3237 N N . VAL B 1 33 ? -10.664 33.469 27.75 1 65.44 33 VAL B N 1
ATOM 3238 C CA . VAL B 1 33 ? -11.07 33.906 29.078 1 65.44 33 VAL B CA 1
ATOM 3239 C C . VAL B 1 33 ? -10.508 35.312 29.328 1 65.44 33 VAL B C 1
ATOM 3241 O O . VAL B 1 33 ? -9.305 35.531 29.188 1 65.44 33 VAL B O 1
ATOM 3244 N N . VAL B 1 34 ? -11.398 36.281 29.609 1 69.62 34 VAL B N 1
ATOM 3245 C CA . VAL B 1 34 ? -10.992 37.656 29.922 1 69.62 34 VAL B CA 1
ATOM 3246 C C . VAL B 1 34 ? -11.461 38.031 31.328 1 69.62 34 VAL B C 1
ATOM 3248 O O . VAL B 1 34 ? -12.523 37.594 31.766 1 69.62 34 VAL B O 1
ATOM 3251 N N . ARG B 1 35 ? -10.688 38.688 32.125 1 67.88 35 ARG B N 1
ATOM 3252 C CA . ARG B 1 35 ? -11.039 39.25 33.406 1 67.88 35 ARG B CA 1
ATOM 3253 C C . ARG B 1 35 ? -11.516 40.688 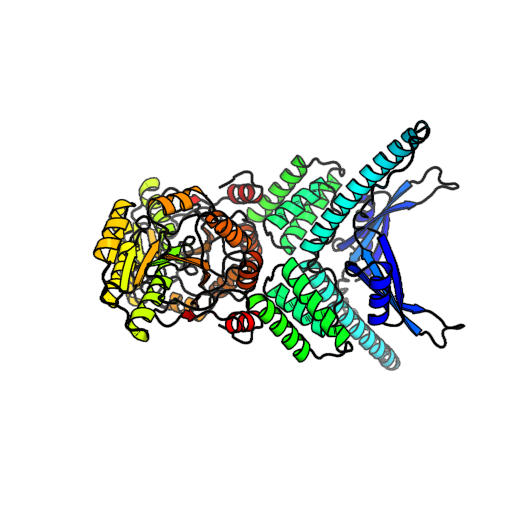33.281 1 67.88 35 ARG B C 1
ATOM 3255 O O . ARG B 1 35 ? -10.805 41.531 32.75 1 67.88 35 ARG B O 1
ATOM 3262 N N . LYS B 1 36 ? -12.836 40.844 33.469 1 64.12 36 LYS B N 1
ATOM 3263 C CA . LYS B 1 36 ? -13.352 42.188 33.469 1 64.12 36 LYS B CA 1
ATOM 3264 C C . LYS B 1 36 ? -13.883 42.594 34.844 1 64.12 36 LYS B C 1
ATOM 3266 O O . LYS B 1 36 ? -14.57 41.781 35.5 1 64.12 36 LYS B O 1
ATOM 3271 N N . GLY B 1 37 ? -13.555 43.812 35.406 1 55.28 37 GLY B N 1
ATOM 3272 C CA . GLY B 1 37 ? -14.109 44.375 36.625 1 55.28 37 GLY B CA 1
ATOM 3273 C C . GLY B 1 37 ? -13.141 44.375 37.781 1 55.28 37 GLY B C 1
ATOM 3274 O O . GLY B 1 37 ? -12.023 43.844 37.656 1 55.28 37 GLY B O 1
ATOM 3275 N N . GLY B 1 38 ? -13.016 45.219 38.656 1 53.88 38 GLY B N 1
ATOM 3276 C CA . GLY B 1 38 ? -12.602 45.625 40 1 53.88 38 GLY B CA 1
ATOM 3277 C C . GLY B 1 38 ? -11.844 46.938 40.062 1 53.88 38 GLY B C 1
ATOM 3278 O O . GLY B 1 38 ? -11.133 47.281 39.094 1 53.88 38 GLY B O 1
ATOM 3279 N N . PHE B 1 39 ? -12.523 47.688 40.562 1 49.16 39 PHE B N 1
ATOM 3280 C CA . PHE B 1 39 ? -11.773 48.844 41.031 1 49.16 39 PHE B CA 1
ATOM 3281 C C . PHE B 1 39 ? -10.609 48.406 41.938 1 49.16 39 PHE B C 1
ATOM 3283 O O . PHE B 1 39 ? -10.805 47.688 42.906 1 49.16 39 PHE B O 1
ATOM 3290 N N . LEU B 1 40 ? -9.297 48.719 41.812 1 57.81 40 LEU B N 1
ATOM 3291 C CA . LEU B 1 40 ? -8.016 48.469 42.469 1 57.81 40 LEU B CA 1
ATOM 3292 C C . LEU B 1 40 ? -7.738 46.969 42.562 1 57.81 40 LEU B C 1
ATOM 3294 O O . LEU B 1 40 ? -7.117 46.5 43.5 1 57.81 40 LEU B O 1
ATOM 3298 N N . GLY B 1 41 ? -8.078 46.125 41.406 1 53.41 41 GLY B N 1
ATOM 3299 C CA . GLY B 1 41 ? -7.68 44.75 41.219 1 53.41 41 GLY B CA 1
ATOM 3300 C C . GLY B 1 41 ? -8.453 43.781 42.094 1 53.41 41 GLY B C 1
ATOM 3301 O O . GLY B 1 41 ? -8.227 42.562 42.031 1 53.41 41 GLY B O 1
ATOM 3302 N N . LEU B 1 42 ? -9.211 44.156 43.156 1 52.69 42 LEU B N 1
ATOM 3303 C CA . LEU B 1 42 ? -10.055 43.406 44.062 1 52.69 42 LEU B CA 1
ATOM 3304 C C . LEU B 1 42 ? -11.438 43.156 43.469 1 52.69 42 LEU B C 1
ATOM 3306 O O . LEU B 1 42 ? -12.008 44.062 42.844 1 52.69 42 LEU B O 1
ATOM 3310 N N . PHE B 1 43 ? -11.797 41.75 43.062 1 59.56 43 PHE B N 1
ATOM 3311 C CA . PHE B 1 43 ? -13.023 41.062 42.656 1 59.56 43 PHE B CA 1
ATOM 3312 C C . PHE B 1 43 ? -13.102 40.938 41.156 1 59.56 43 PHE B C 1
ATOM 3314 O O . PHE B 1 43 ? -14.023 41.469 40.5 1 59.56 43 PHE B O 1
ATOM 3321 N N . THR B 1 44 ? -12.133 40.594 40.469 1 59.84 44 THR B N 1
ATOM 3322 C CA . THR B 1 44 ? -12.188 40.375 39.031 1 59.84 44 THR B CA 1
ATOM 3323 C C . THR B 1 44 ? -13.016 39.125 38.688 1 59.84 44 THR B C 1
ATOM 3325 O O . THR B 1 44 ? -12.883 38.094 39.344 1 59.84 44 THR B O 1
ATOM 3328 N N . LYS B 1 45 ? -14.109 39.25 37.969 1 65.5 45 LYS B N 1
ATOM 3329 C CA . LYS B 1 45 ? -14.891 38.125 37.469 1 65.5 45 LYS B CA 1
ATOM 3330 C C . LYS B 1 45 ? -14.344 37.594 36.156 1 65.5 45 LYS B C 1
ATOM 3332 O O . LYS B 1 45 ? -14 38.375 35.281 1 65.5 45 LYS B O 1
ATOM 3337 N N . LYS B 1 46 ? -14.094 36.344 36.156 1 70.5 46 LYS B N 1
ATOM 3338 C CA . LYS B 1 46 ? -13.664 35.625 34.969 1 70.5 46 LYS B CA 1
ATOM 3339 C C . LYS B 1 46 ? -14.766 35.594 33.906 1 70.5 46 LYS B C 1
ATOM 3341 O O . LYS B 1 46 ? -15.906 35.219 34.219 1 70.5 46 LYS B O 1
ATOM 3346 N N . ASN B 1 47 ? -14.484 36.281 32.719 1 73.44 47 ASN B N 1
ATOM 3347 C CA . ASN B 1 47 ? -15.383 36.219 31.578 1 73.44 47 ASN B CA 1
ATOM 3348 C C . ASN B 1 47 ? -14.727 35.531 30.375 1 73.44 47 ASN B C 1
ATOM 3350 O O . ASN B 1 47 ? -13.5 35.406 30.328 1 73.44 47 ASN B O 1
ATOM 3354 N N . ILE B 1 48 ? -15.602 34.906 29.609 1 72.44 48 ILE B N 1
ATOM 3355 C CA . ILE B 1 48 ? -15.117 34.281 28.375 1 72.44 48 ILE B CA 1
ATOM 3356 C C . ILE B 1 48 ? -15.5 35.156 27.172 1 72.44 48 ILE B C 1
ATOM 3358 O O . ILE B 1 48 ? -16.641 35.625 27.078 1 72.44 48 ILE B O 1
ATOM 3362 N N . GLU B 1 49 ? -14.555 35.5 26.375 1 76.75 49 GLU B N 1
ATOM 3363 C CA . GLU B 1 49 ? -14.727 36.188 25.109 1 76.75 49 GLU B CA 1
ATOM 3364 C C . GLU B 1 49 ? -14.727 35.219 23.938 1 76.75 49 GLU B C 1
ATOM 3366 O O . GLU B 1 49 ? -13.797 34.406 23.781 1 76.75 49 GLU B O 1
ATOM 3371 N N . VAL B 1 50 ? -15.883 35.219 23.25 1 74.12 50 VAL B N 1
ATOM 3372 C CA . VAL B 1 50 ? -16.031 34.312 22.109 1 74.12 50 VAL B CA 1
ATOM 3373 C C . VAL B 1 50 ? -16.25 35.125 20.828 1 74.12 50 VAL B C 1
ATOM 3375 O O . VAL B 1 50 ? -17.094 36.031 20.797 1 74.12 50 VAL B O 1
ATOM 3378 N N . ILE B 1 51 ? -15.484 34.875 19.812 1 71.88 51 ILE B N 1
ATOM 3379 C CA . ILE B 1 51 ? -15.688 35.438 18.484 1 71.88 51 ILE B CA 1
ATOM 3380 C C . ILE B 1 51 ? -16.422 34.438 17.594 1 71.88 51 ILE B C 1
ATOM 3382 O O . ILE B 1 51 ? -15.93 33.312 17.391 1 71.88 51 ILE B O 1
ATOM 3386 N N . ALA B 1 52 ? -17.625 34.75 17.156 1 68.94 52 ALA B N 1
ATOM 3387 C CA . ALA B 1 52 ? -18.453 33.875 16.328 1 68.94 52 ALA B CA 1
ATOM 3388 C C . ALA B 1 52 ? -18.812 34.531 15 1 68.94 52 ALA B C 1
ATOM 3390 O O . ALA B 1 52 ? -18.891 35.75 14.914 1 68.94 52 ALA B O 1
ATOM 3391 N N . ALA B 1 53 ? -19 33.688 13.867 1 67.56 53 ALA B N 1
ATOM 3392 C CA . ALA B 1 53 ? -19.344 34.188 12.531 1 67.56 53 ALA B CA 1
ATOM 3393 C C . ALA B 1 53 ? -20.531 33.406 11.953 1 67.56 53 ALA B C 1
ATOM 3395 O O . ALA B 1 53 ? -20.719 32.25 12.266 1 67.56 53 ALA B O 1
ATOM 3396 N N . VAL B 1 54 ? -21.531 34.062 11.359 1 63.75 54 VAL B N 1
ATOM 3397 C CA . VAL B 1 54 ? -22.625 33.438 10.648 1 63.75 54 VAL B CA 1
ATOM 3398 C C . VAL B 1 54 ? -22.641 33.906 9.188 1 63.75 54 VAL B C 1
ATOM 3400 O O . VAL B 1 54 ? -22.344 35.062 8.898 1 63.75 54 VAL B O 1
ATOM 3403 N N . ASP B 1 55 ? -22.781 32.906 8.211 1 54.5 55 ASP B N 1
ATOM 3404 C CA . ASP B 1 55 ? -23.016 33.219 6.805 1 54.5 55 ASP B CA 1
ATOM 3405 C C . ASP B 1 55 ? -24.406 33.781 6.594 1 54.5 55 ASP B C 1
ATOM 3407 O O . ASP B 1 55 ? -25.391 33.219 7.086 1 54.5 55 ASP B O 1
ATOM 3411 N N . PRO B 1 56 ? -24.578 34.938 6.176 1 45.28 56 PRO B N 1
ATOM 3412 C CA . PRO B 1 56 ? -25.938 35.438 5.945 1 45.28 56 PRO B CA 1
ATOM 3413 C C . PRO B 1 56 ? -26.703 34.594 4.938 1 45.28 56 PRO B C 1
ATOM 3415 O O . PRO B 1 56 ? -26.203 34.281 3.859 1 45.28 56 PRO B O 1
ATOM 3418 N N . GLN B 1 57 ? -27.562 33.75 5.379 1 41.09 57 GLN B N 1
ATOM 3419 C CA . GLN B 1 57 ? -28.484 33.188 4.414 1 41.09 57 GLN B CA 1
ATOM 3420 C C . GLN B 1 57 ? -29.203 34.25 3.605 1 41.09 57 GLN B C 1
ATOM 3422 O O . GLN B 1 57 ? -29.594 35.281 4.152 1 41.09 57 GLN B O 1
ATOM 3427 N N . PRO B 1 58 ? -29.062 34.219 2.24 1 37.94 58 PRO B N 1
ATOM 3428 C CA . PRO B 1 58 ? -29.875 35.156 1.458 1 37.94 58 PRO B CA 1
ATOM 3429 C C . PRO B 1 58 ? -31.328 35.219 1.923 1 37.94 58 PRO B C 1
ATOM 3431 O O . PRO B 1 58 ? -31.938 34.188 2.184 1 37.94 58 PRO B O 1
ATOM 3434 N N . ALA B 1 59 ? -31.703 36.281 2.598 1 32.09 59 ALA B N 1
ATOM 3435 C CA . ALA B 1 59 ? -33.125 36.531 2.887 1 32.09 59 ALA B CA 1
ATOM 3436 C C . ALA B 1 59 ? -33.969 36.281 1.655 1 32.09 59 ALA B C 1
ATOM 3438 O O . ALA B 1 59 ? -33.625 36.656 0.544 1 32.09 59 ALA B O 1
ATOM 3439 N N . ARG B 1 60 ? -34.812 35.344 1.802 1 31.25 60 ARG B N 1
ATOM 3440 C CA . ARG B 1 60 ? -35.906 35.125 0.852 1 31.25 60 ARG B CA 1
ATOM 3441 C C . ARG B 1 60 ? -36.625 36.438 0.542 1 31.25 60 ARG B C 1
ATOM 3443 O O . ARG B 1 60 ? -37.25 37 1.423 1 31.25 60 ARG B O 1
ATOM 3450 N N . GLN B 1 61 ? -36 37.219 -0.335 1 29 61 GLN B N 1
ATOM 3451 C CA . GLN B 1 61 ? -36.75 38.344 -0.882 1 29 61 GLN B CA 1
ATOM 3452 C C . GLN B 1 61 ? -38.188 37.938 -1.23 1 29 61 GLN B C 1
ATOM 3454 O O . GLN B 1 61 ? -38.406 37.094 -2.094 1 29 61 GLN B O 1
ATOM 3459 N N . SER B 1 62 ? -38.938 37.969 -0.242 1 25.44 62 SER B N 1
ATOM 3460 C CA . SER B 1 62 ? -40.344 37.906 -0.601 1 25.44 62 SER B CA 1
ATOM 3461 C C . SER B 1 62 ? -40.688 39 -1.618 1 25.44 62 SER B C 1
ATOM 3463 O O . SER B 1 62 ? -40.281 40.156 -1.471 1 25.44 62 SER B O 1
ATOM 3465 N N . ALA B 1 63 ? -41.188 38.688 -2.814 1 26.38 63 ALA B N 1
ATOM 3466 C CA . ALA B 1 63 ? -41.562 39.281 -4.09 1 26.38 63 ALA B CA 1
ATOM 3467 C C . ALA B 1 63 ? -42.719 40.281 -3.914 1 26.38 63 ALA B C 1
ATOM 3469 O O . ALA B 1 63 ? -43.781 40.094 -4.484 1 26.38 63 ALA B O 1
ATOM 3470 N N . ASP B 1 64 ? -42.812 40.812 -2.699 1 23 64 ASP B N 1
ATOM 3471 C CA . ASP B 1 64 ? -44.125 41.438 -2.865 1 23 64 ASP B CA 1
ATOM 3472 C C . ASP B 1 64 ? -44.094 42.469 -3.973 1 23 64 ASP B C 1
ATOM 3474 O O . ASP B 1 64 ? -43.031 42.938 -4.375 1 23 64 ASP B O 1
ATOM 3478 N N . ARG B 1 65 ? -45.031 43.594 -3.812 1 22.16 65 ARG B N 1
ATOM 3479 C CA . ARG B 1 65 ? -45.969 44.25 -4.711 1 22.16 65 ARG B CA 1
ATOM 3480 C C . ARG B 1 65 ? -45.25 45.312 -5.559 1 22.16 65 ARG B C 1
ATOM 3482 O O . ARG B 1 65 ? -45.219 45.188 -6.785 1 22.16 65 ARG B O 1
ATOM 3489 N N . LYS B 1 66 ? -45.812 46.625 -5.473 1 24.17 66 LYS B N 1
ATOM 3490 C CA . LYS B 1 66 ? -46.438 47.406 -6.52 1 24.17 66 LYS B CA 1
ATOM 3491 C C . LYS B 1 66 ? -45.438 48.219 -7.293 1 24.17 66 LYS B C 1
ATOM 3493 O O . LYS B 1 66 ? -45.406 48.219 -8.523 1 24.17 66 LYS B O 1
ATOM 3498 N N . LYS B 1 67 ? -45.219 49.406 -6.727 1 26.05 67 LYS B N 1
ATOM 3499 C CA . LYS B 1 67 ? -45.406 50.656 -7.449 1 26.05 67 LYS B CA 1
ATOM 3500 C C . LYS B 1 67 ? -44.125 51.062 -8.18 1 26.05 67 LYS B C 1
ATOM 3502 O O . LYS B 1 67 ? -43 50.875 -7.664 1 26.05 67 LYS B O 1
ATOM 3507 N N . GLU B 1 68 ? -44.312 51.281 -9.469 1 25.06 68 GLU B N 1
ATOM 3508 C CA . GLU B 1 68 ? -43.438 51.594 -10.609 1 25.06 68 GLU B CA 1
ATOM 3509 C C . GLU B 1 68 ? -42.594 52.844 -10.352 1 25.06 68 GLU B C 1
ATOM 3511 O O . GLU B 1 68 ? -42.719 53.844 -11.062 1 25.06 68 GLU B O 1
ATOM 3516 N N . VAL B 1 69 ? -42.469 53.312 -9.055 1 24.66 69 VAL B N 1
ATOM 3517 C CA . VAL B 1 69 ? -41.938 54.688 -9.148 1 24.66 69 VAL B CA 1
ATOM 3518 C C . VAL B 1 69 ? -40.594 54.656 -9.859 1 24.66 69 VAL B C 1
ATOM 3520 O O . VAL B 1 69 ? -39.906 53.594 -9.898 1 24.66 69 VAL B O 1
ATOM 3523 N N . SER B 1 70 ? -40.156 55.938 -10.242 1 27.64 70 SER B N 1
ATOM 3524 C CA . SER B 1 70 ? -39.188 56.531 -11.148 1 27.64 70 SER B CA 1
ATOM 3525 C C . SER B 1 70 ? -37.75 56.188 -10.742 1 27.64 70 SER B C 1
ATOM 3527 O O . SER B 1 70 ? -37.344 56.438 -9.602 1 27.64 70 SER B O 1
ATOM 3529 N N . SER B 1 71 ? -37.156 55.156 -11.367 1 28.33 71 SER B N 1
ATOM 3530 C CA . SER B 1 71 ? -36.031 54.25 -11.258 1 28.33 71 SER B CA 1
ATOM 3531 C C . SER B 1 71 ? -34.719 54.969 -11.469 1 28.33 71 SER B C 1
ATOM 3533 O O . SER B 1 71 ? -33.656 54.312 -11.602 1 28.33 71 SER B O 1
ATOM 3535 N N . PHE B 1 72 ? -34.781 56.312 -11.773 1 27.03 72 PHE B N 1
ATOM 3536 C CA . PHE B 1 72 ? -33.562 56.719 -12.477 1 27.03 72 PHE B CA 1
ATOM 3537 C C . PHE B 1 72 ? -32.375 56.719 -11.523 1 27.03 72 PHE B C 1
ATOM 3539 O O . PHE B 1 72 ? -31.266 56.281 -11.898 1 27.03 72 PHE B O 1
ATOM 3546 N N . SER B 1 73 ? -32.469 57.531 -10.445 1 29.41 73 SER B N 1
ATOM 3547 C CA . SER B 1 73 ? -31.219 58.031 -9.828 1 29.41 73 SER B CA 1
ATOM 3548 C C . SER B 1 73 ? -30.484 56.906 -9.094 1 29.41 73 SER B C 1
ATOM 3550 O O . SER B 1 73 ? -29.391 57.094 -8.586 1 29.41 73 SER B O 1
ATOM 3552 N N . THR B 1 74 ? -31.234 55.844 -8.711 1 32.47 74 THR B N 1
ATOM 3553 C CA . THR B 1 74 ? -30.656 54.938 -7.719 1 32.47 74 THR B CA 1
ATOM 3554 C C . THR B 1 74 ? -29.656 54 -8.367 1 32.47 74 THR B C 1
ATOM 3556 O O . THR B 1 74 ? -29.078 53.156 -7.684 1 32.47 74 THR B O 1
ATOM 3559 N N . SER B 1 75 ? -29.547 54.094 -9.727 1 35.56 75 SER B N 1
ATOM 3560 C CA . SER B 1 75 ? -28.766 53.031 -10.359 1 35.56 75 SER B CA 1
ATOM 3561 C C . SER B 1 75 ? -27.266 53.25 -10.125 1 35.56 75 SER B C 1
ATOM 3563 O O . SER B 1 75 ? -26.5 52.281 -10.18 1 35.56 75 SER B O 1
ATOM 3565 N N . PHE B 1 76 ? -26.844 54.594 -10.102 1 33.47 76 PHE B N 1
ATOM 3566 C CA . PHE B 1 76 ? -25.391 54.781 -10.078 1 33.47 76 PHE B CA 1
ATOM 3567 C C . PHE B 1 76 ? -24.812 54.312 -8.75 1 33.47 76 PHE B C 1
ATOM 3569 O O . PHE B 1 76 ? -23.719 53.719 -8.711 1 33.47 76 PHE B O 1
ATOM 3576 N N . LEU B 1 77 ? -25.578 54.688 -7.645 1 34.41 77 LEU B N 1
ATOM 3577 C CA . LEU B 1 77 ? -25.016 54.25 -6.363 1 34.41 77 LEU B CA 1
ATOM 3578 C C . LEU B 1 77 ? -25.062 52.75 -6.219 1 34.41 77 LEU B C 1
ATOM 3580 O O . LEU B 1 77 ? -24.266 52.156 -5.473 1 34.41 77 LEU B O 1
ATOM 3584 N N . ALA B 1 78 ? -25.984 52.094 -7.004 1 41.47 78 ALA B N 1
ATOM 3585 C CA . ALA B 1 78 ? -26.125 50.656 -6.906 1 41.47 78 ALA B CA 1
ATOM 3586 C C . ALA B 1 78 ? -24.953 49.938 -7.578 1 41.47 78 ALA B C 1
ATOM 3588 O O . ALA B 1 78 ? -24.609 48.812 -7.211 1 41.47 78 ALA B O 1
ATOM 3589 N N . GLU B 1 79 ? -24.391 50.594 -8.648 1 41.03 79 GLU B N 1
ATOM 3590 C CA . GLU B 1 79 ? -23.281 49.938 -9.328 1 41.03 79 GLU B CA 1
ATOM 3591 C C . GLU B 1 79 ? -22.016 49.969 -8.484 1 41.03 79 GLU B C 1
ATOM 3593 O O . GLU B 1 79 ? -21.234 49.031 -8.484 1 41.03 79 GLU B O 1
ATOM 3598 N N . LYS B 1 80 ? -21.781 51.156 -7.793 1 42.75 80 LYS B N 1
ATOM 3599 C CA . LYS B 1 80 ? -20.578 51.188 -6.961 1 42.75 80 LYS B CA 1
ATOM 3600 C C . LYS B 1 80 ? -20.719 50.219 -5.773 1 42.75 80 LYS B C 1
ATOM 3602 O O . LYS B 1 80 ? -19.734 49.625 -5.344 1 42.75 80 LYS B O 1
ATOM 3607 N N . LYS B 1 81 ? -21.953 50.094 -5.246 1 46.72 81 LYS B N 1
ATOM 3608 C CA . LYS B 1 81 ? -22.172 49.125 -4.164 1 46.72 81 LYS B CA 1
ATOM 3609 C C . LYS B 1 81 ? -22.062 47.688 -4.668 1 46.72 81 LYS B C 1
ATOM 3611 O O . LYS B 1 81 ? -21.547 46.812 -3.961 1 46.72 81 LYS B O 1
ATOM 3616 N N . ARG B 1 82 ? -22.391 47.469 -5.934 1 46.84 82 ARG B N 1
ATOM 3617 C CA . ARG B 1 82 ? -22.266 46.125 -6.492 1 46.84 82 ARG B CA 1
ATOM 3618 C C . ARG B 1 82 ? -20.797 45.781 -6.75 1 46.84 82 ARG B C 1
ATOM 3620 O O . ARG B 1 82 ? -20.406 44.625 -6.582 1 46.84 82 ARG B O 1
ATOM 3627 N N . GLU B 1 83 ? -20.016 46.812 -7.199 1 47.09 83 GLU B N 1
ATOM 3628 C CA . GLU B 1 83 ? -18.594 46.531 -7.414 1 47.09 83 GLU B CA 1
ATOM 3629 C C . GLU B 1 83 ? -17.859 46.344 -6.09 1 47.09 83 GLU B C 1
ATOM 3631 O O . GLU B 1 83 ? -17 45.469 -5.969 1 47.09 83 GLU B O 1
ATOM 3636 N N . GLU B 1 84 ? -18.25 47.156 -5.047 1 45.91 84 GLU B N 1
ATOM 3637 C CA . GLU B 1 84 ? -17.656 46.969 -3.73 1 45.91 84 GLU B CA 1
ATOM 3638 C C . GLU B 1 84 ? -18.141 45.656 -3.109 1 45.91 84 GLU B C 1
ATOM 3640 O O . GLU B 1 84 ? -17.344 44.938 -2.484 1 45.91 84 GLU B O 1
ATOM 3645 N N . ASP B 1 85 ? -19.391 45.312 -3.391 1 49.66 85 ASP B N 1
ATOM 3646 C CA . ASP B 1 85 ? -19.906 44.031 -2.91 1 49.66 85 ASP B CA 1
ATOM 3647 C C . ASP B 1 85 ? -19.266 42.844 -3.648 1 49.66 85 ASP B C 1
ATOM 3649 O O . ASP B 1 85 ? -18.969 41.812 -3.043 1 49.66 85 ASP B O 1
ATOM 3653 N N . ALA B 1 86 ? -19 43.062 -4.961 1 51.62 86 ALA B N 1
ATOM 3654 C CA . ALA B 1 86 ? -18.344 42 -5.73 1 51.62 86 ALA B CA 1
ATOM 3655 C C . ALA B 1 86 ? -16.891 41.844 -5.316 1 51.62 86 ALA B C 1
ATOM 3657 O O . ALA B 1 86 ? -16.375 40.719 -5.227 1 51.62 86 ALA B O 1
ATOM 3658 N N . GLU B 1 87 ? -16.219 43.031 -5.059 1 48.22 87 GLU B N 1
ATOM 3659 C CA . GLU B 1 87 ? -14.836 42.938 -4.586 1 48.22 87 GLU B CA 1
ATOM 3660 C C . GLU B 1 87 ? -14.766 42.375 -3.166 1 48.22 87 GLU B C 1
ATOM 3662 O O . GLU B 1 87 ? -13.898 41.562 -2.855 1 48.22 87 GLU B O 1
ATOM 3667 N N . LEU B 1 88 ? -15.711 42.719 -2.301 1 46.28 88 LEU B N 1
ATOM 3668 C CA . LEU B 1 88 ? -15.789 42.188 -0.949 1 46.28 88 LEU B CA 1
ATOM 3669 C C . LEU B 1 88 ? -16.172 40.688 -0.976 1 46.28 88 LEU B C 1
ATOM 3671 O O . LEU B 1 88 ? -15.609 39.906 -0.234 1 46.28 88 LEU B O 1
ATOM 3675 N N . LEU B 1 89 ? -17 40.312 -1.872 1 49.22 89 LEU B N 1
ATOM 3676 C CA . LEU B 1 89 ? -17.375 38.906 -2.043 1 49.22 89 LEU B CA 1
ATOM 3677 C C . LEU B 1 89 ? -16.203 38.094 -2.584 1 49.22 89 LEU B C 1
ATOM 3679 O O . LEU B 1 89 ? -15.984 36.938 -2.164 1 49.22 89 LEU B O 1
ATOM 3683 N N . GLN B 1 90 ? -15.414 38.688 -3.492 1 52.16 90 GLN B N 1
ATOM 3684 C CA . GLN B 1 90 ? -14.219 38.031 -3.98 1 52.16 90 GLN B CA 1
ATOM 3685 C C . GLN B 1 90 ? -13.156 37.938 -2.889 1 52.16 90 GLN B C 1
ATOM 3687 O O . GLN B 1 90 ? -12.516 36.875 -2.73 1 52.16 90 GLN B O 1
ATOM 3692 N N . GLU B 1 91 ? -13.055 39 -2.092 1 45.25 91 GLU B N 1
ATOM 3693 C CA . GLU B 1 91 ? -12.133 38.938 -0.962 1 45.25 91 GLU B CA 1
ATOM 3694 C C . GLU B 1 91 ? -12.602 37.969 0.104 1 45.25 91 GLU B C 1
ATOM 3696 O O . GLU B 1 91 ? -11.797 37.219 0.663 1 45.25 91 GLU B O 1
ATOM 3701 N N . LEU B 1 92 ? -13.82 37.781 0.318 1 45.94 92 LEU B N 1
ATOM 3702 C CA . LEU B 1 92 ? -14.406 36.844 1.246 1 45.94 92 LEU B CA 1
ATOM 3703 C C . LEU B 1 92 ? -14.242 35.406 0.725 1 45.94 92 LEU B C 1
ATOM 3705 O O . LEU B 1 92 ? -13.945 34.5 1.493 1 45.94 92 LEU B O 1
ATOM 3709 N N . LYS B 1 93 ? -14.406 35.219 -0.53 1 49.22 93 LYS B N 1
ATOM 3710 C CA . LYS B 1 93 ? -14.156 33.906 -1.13 1 49.22 93 LYS B CA 1
ATOM 3711 C C . LYS B 1 93 ? -12.68 33.5 -1.029 1 49.22 93 LYS B C 1
ATOM 3713 O O . LYS B 1 93 ? -12.352 32.375 -0.74 1 49.22 93 LYS B O 1
ATOM 3718 N N . GLU B 1 94 ? -11.875 34.531 -1.205 1 46.53 94 GLU B N 1
ATOM 3719 C CA . GLU B 1 94 ? -10.445 34.25 -1.07 1 46.53 94 GLU B CA 1
ATOM 3720 C C . GLU B 1 94 ? -10.07 34 0.387 1 46.53 94 GLU B C 1
ATOM 3722 O O . GLU B 1 94 ? -9.281 33.094 0.683 1 46.53 94 GLU B O 1
ATOM 3727 N N . LEU B 1 95 ? -10.672 34.688 1.287 1 43 95 LEU B N 1
ATOM 3728 C CA . LEU B 1 95 ? -10.477 34.438 2.713 1 43 95 LEU B CA 1
ATOM 3729 C C . LEU B 1 95 ? -11.086 33.094 3.127 1 43 95 LEU B C 1
ATOM 3731 O O . LEU B 1 95 ? -10.477 32.344 3.887 1 43 95 LEU B O 1
ATOM 3735 N N . LYS B 1 96 ? -12.234 32.781 2.631 1 43.16 96 LYS B N 1
ATOM 3736 C CA . LYS B 1 96 ? -12.836 31.469 2.875 1 43.16 96 LYS B CA 1
ATOM 3737 C C . LYS B 1 96 ? -11.961 30.344 2.318 1 43.16 96 LYS B C 1
ATOM 3739 O O . LYS B 1 96 ? -11.766 29.312 2.971 1 43.16 96 LYS B O 1
ATOM 3744 N N . THR B 1 97 ? -11.484 30.547 1.151 1 45.56 97 THR B N 1
ATOM 3745 C CA . THR B 1 97 ? -10.539 29.594 0.584 1 45.56 97 THR B CA 1
ATOM 3746 C C . THR B 1 97 ? -9.25 29.547 1.405 1 45.56 97 THR B C 1
ATOM 3748 O O . THR B 1 97 ? -8.703 28.469 1.662 1 45.56 97 THR B O 1
ATOM 3751 N N . MET B 1 98 ? -8.891 30.766 1.823 1 39.19 98 MET B N 1
ATOM 3752 C CA . MET B 1 98 ? -7.738 30.812 2.715 1 39.19 98 MET B CA 1
ATOM 3753 C C . MET B 1 98 ? -8.062 30.188 4.066 1 39.19 98 MET B C 1
ATOM 3755 O O . MET B 1 98 ? -7.262 29.438 4.613 1 39.19 98 MET B O 1
ATOM 3759 N N . LEU B 1 99 ? -9.234 30.422 4.578 1 39.34 99 LEU B N 1
ATOM 3760 C CA . LEU B 1 99 ? -9.695 29.812 5.816 1 39.34 99 LEU B CA 1
ATOM 3761 C C . LEU B 1 99 ? -9.93 28.312 5.633 1 39.34 99 LEU B C 1
ATOM 3763 O O . LEU B 1 99 ? -9.578 27.516 6.508 1 39.34 99 LEU B O 1
ATOM 3767 N N . LYS B 1 100 ? -10.562 27.875 4.586 1 41.28 100 LYS B N 1
ATOM 3768 C CA . LYS B 1 100 ? -10.656 26.469 4.234 1 41.28 100 LYS B CA 1
ATOM 3769 C C . LYS B 1 100 ? -9.273 25.844 4.047 1 41.28 100 LYS B C 1
ATOM 3771 O O . LYS B 1 100 ? -9.023 24.719 4.473 1 41.28 100 LYS B O 1
ATOM 3776 N N . GLN B 1 101 ? -8.477 26.547 3.34 1 40.12 101 GLN B N 1
ATOM 3777 C CA . GLN B 1 101 ? -7.09 26.109 3.189 1 40.12 101 GLN B CA 1
ATOM 3778 C C . GLN B 1 101 ? -6.344 26.188 4.516 1 40.12 101 GLN B C 1
ATOM 3780 O O . GLN B 1 101 ? -5.531 25.312 4.828 1 40.12 101 GLN B O 1
ATOM 3785 N N . LEU B 1 102 ? -6.59 27.188 5.277 1 36.47 102 LEU B N 1
ATOM 3786 C CA . LEU B 1 102 ? -6.133 27.25 6.66 1 36.47 102 LEU B CA 1
ATOM 3787 C C . LEU B 1 102 ? -6.82 26.188 7.512 1 36.47 102 LEU B C 1
ATOM 3789 O O . LEU B 1 102 ? -6.195 25.594 8.398 1 36.47 102 LEU B O 1
ATOM 3793 N N . SER B 1 103 ? -8.086 25.969 7.367 1 37.06 103 SER B N 1
ATOM 3794 C CA . SER B 1 103 ? -8.828 24.922 8.062 1 37.06 103 SER B CA 1
ATOM 3795 C C . SER B 1 103 ? -8.336 23.531 7.668 1 37.06 103 SER B C 1
ATOM 3797 O O . SER B 1 103 ? -8.258 22.625 8.5 1 37.06 103 SER B O 1
ATOM 3799 N N . THR B 1 104 ? -8.156 23.188 6.41 1 38.56 104 THR B N 1
ATOM 3800 C CA . THR B 1 104 ? -7.547 21.922 6.02 1 38.56 104 THR B CA 1
ATOM 3801 C C . THR B 1 104 ? -6.105 21.828 6.516 1 38.56 104 THR B C 1
ATOM 3803 O O . THR B 1 104 ? -5.637 20.75 6.883 1 38.56 104 THR B O 1
ATOM 3806 N N . ASN B 1 105 ? -5.32 22.797 6.297 1 36.38 105 ASN B N 1
ATOM 3807 C CA . ASN B 1 105 ? -3.961 22.906 6.809 1 36.38 105 ASN B CA 1
ATOM 3808 C C . ASN B 1 105 ? -3.945 23.312 8.281 1 36.38 105 ASN B C 1
ATOM 3810 O O . ASN B 1 105 ? -2.896 23.672 8.82 1 36.38 105 ASN B O 1
ATOM 3814 N N . VAL B 1 106 ? -5.055 23.859 8.898 1 36.91 106 VAL B N 1
ATOM 3815 C CA . VAL B 1 106 ? -5.203 24 10.344 1 36.91 106 VAL B CA 1
ATOM 3816 C C . VAL B 1 106 ? -5.043 22.641 11.016 1 36.91 106 VAL B C 1
ATOM 3818 O O . VAL B 1 106 ? -6.016 21.906 11.18 1 36.91 106 VAL B O 1
ATOM 3821 N N . ARG B 1 107 ? -4.414 21.859 10.586 1 39.84 107 ARG B N 1
ATOM 3822 C CA . ARG B 1 107 ? -4.129 20.781 11.523 1 39.84 107 ARG B CA 1
ATOM 3823 C C . ARG B 1 107 ? -3.984 21.312 12.945 1 39.84 107 ARG B C 1
ATOM 3825 O O . ARG B 1 107 ? -4.633 20.828 13.875 1 39.84 107 ARG B O 1
ATOM 3832 N N . ALA B 1 108 ? -2.641 21.578 13.336 1 38.62 108 ALA B N 1
ATOM 3833 C CA . ALA B 1 108 ? -2.422 22 14.711 1 38.62 108 ALA B CA 1
ATOM 3834 C C . ALA B 1 108 ? -3.025 23.375 14.969 1 38.62 108 ALA B C 1
ATOM 3836 O O . ALA B 1 108 ? -2.311 24.375 14.984 1 38.62 108 ALA B O 1
ATOM 3837 N N . GLY B 1 109 ? -3.734 23.938 14.188 1 38 109 GLY B N 1
ATOM 3838 C CA . GLY B 1 109 ? -4.359 25.047 14.898 1 38 109 GLY B CA 1
ATOM 3839 C C . GLY B 1 109 ? -4.727 24.703 16.328 1 38 109 GLY B C 1
ATOM 3840 O O . GLY B 1 109 ? -5.098 23.578 16.625 1 38 109 GLY B O 1
ATOM 3841 N N . PHE B 1 110 ? -4.09 25.391 17.344 1 40.34 110 PHE B N 1
ATOM 3842 C CA . PHE B 1 110 ? -4.336 25.344 18.766 1 40.34 110 PHE B CA 1
ATOM 3843 C C . PHE B 1 110 ? -5.832 25.297 19.062 1 40.34 110 PHE B C 1
ATOM 3845 O O . PHE B 1 110 ? -6.484 26.328 19.188 1 40.34 110 PHE B O 1
ATOM 3852 N N . SER B 1 111 ? -6.641 24.75 18.297 1 50.94 111 SER B N 1
ATOM 3853 C CA . SER B 1 111 ? -7.898 24.578 19.016 1 50.94 111 SER B CA 1
ATOM 3854 C C . SER B 1 111 ? -7.652 24.141 20.453 1 50.94 111 SER B C 1
ATOM 3856 O O . SER B 1 111 ? -6.977 23.141 20.703 1 50.94 111 SER B O 1
ATOM 3858 N N . HIS B 1 112 ? -7.301 25.094 21.234 1 70 112 HIS B N 1
ATOM 3859 C CA . HIS B 1 112 ? -7.145 24.953 22.672 1 70 112 HIS B CA 1
ATOM 3860 C C . HIS B 1 112 ? -8.297 24.156 23.281 1 70 112 HIS B C 1
ATOM 3862 O O . HIS B 1 112 ? -9.336 24.734 23.625 1 70 112 HIS B O 1
ATOM 3868 N N . TYR B 1 113 ? -8.273 22.906 22.859 1 87.19 113 TYR B N 1
ATOM 3869 C CA . TYR B 1 113 ? -9.234 22.062 23.547 1 87.19 113 TYR B CA 1
ATOM 3870 C C . TYR B 1 113 ? -8.812 21.844 25 1 87.19 113 TYR B C 1
ATOM 3872 O O . TYR B 1 113 ? -7.621 21.797 25.312 1 87.19 113 TYR B O 1
ATOM 3880 N N . PRO B 1 114 ? -9.805 21.797 25.812 1 88.19 114 PRO B N 1
ATOM 3881 C CA . PRO B 1 114 ? -9.461 21.297 27.156 1 88.19 114 PRO B CA 1
ATOM 3882 C C . PRO B 1 114 ? -8.664 20 27.109 1 88.19 114 PRO B C 1
ATOM 3884 O O . PRO B 1 114 ? -8.742 19.25 26.125 1 88.19 114 PRO B O 1
ATOM 3887 N N . GLY B 1 115 ? -7.902 19.719 28.109 1 88.75 115 GLY B N 1
ATOM 3888 C CA . GLY B 1 115 ? -6.941 18.625 28.188 1 88.75 115 GLY B CA 1
ATOM 3889 C C . GLY B 1 115 ? -7.496 17.312 27.688 1 88.75 115 GLY B C 1
ATOM 3890 O O . GLY B 1 115 ? -6.961 16.719 26.75 1 88.75 115 GLY B O 1
ATOM 3891 N N . PRO B 1 116 ? -8.633 16.875 28.312 1 92.12 116 PRO B N 1
ATOM 3892 C CA . PRO B 1 116 ? -9.172 15.57 27.891 1 92.12 116 PRO B CA 1
ATOM 3893 C C . PRO B 1 116 ? -9.602 15.547 26.438 1 92.12 116 PRO B C 1
ATOM 3895 O O . PRO B 1 116 ? -9.461 14.516 25.766 1 92.12 116 PRO B O 1
ATOM 3898 N N . LEU B 1 117 ? -10.125 16.625 25.938 1 94.94 117 LEU B N 1
ATOM 3899 C CA . LEU B 1 117 ? -10.531 16.719 24.531 1 94.94 117 LEU B CA 1
ATOM 3900 C C . LEU B 1 117 ? -9.312 16.75 23.625 1 94.94 117 LEU B C 1
ATOM 3902 O O . LEU B 1 117 ? -9.344 16.172 22.531 1 94.94 117 LEU B O 1
ATOM 3906 N N . ASN B 1 118 ? -8.352 17.375 24.078 1 94.31 118 ASN B N 1
ATOM 3907 C CA . ASN B 1 118 ? -7.121 17.453 23.297 1 94.31 118 ASN B CA 1
ATOM 3908 C C . ASN B 1 118 ? -6.496 16.078 23.078 1 94.31 118 ASN B C 1
ATOM 3910 O O . ASN B 1 118 ? -5.902 15.82 22.031 1 94.31 118 ASN B O 1
ATOM 3914 N N . GLU B 1 119 ? -6.625 15.234 24.047 1 93.81 119 GLU B N 1
ATOM 3915 C CA . GLU B 1 119 ? -6.098 13.883 23.922 1 93.81 119 GLU B CA 1
ATOM 3916 C C . GLU B 1 119 ? -6.801 13.109 22.812 1 93.81 119 GLU B C 1
ATOM 3918 O O . GLU B 1 119 ? -6.156 12.391 22.047 1 93.81 119 GLU B O 1
ATOM 3923 N N . VAL B 1 120 ? -8.039 13.273 22.734 1 95.56 120 VAL B N 1
ATOM 3924 C CA . VAL B 1 120 ? -8.805 12.625 21.672 1 95.56 120 VAL B CA 1
ATOM 3925 C C . VAL B 1 120 ? -8.414 13.203 20.312 1 95.56 120 VAL B C 1
ATOM 3927 O O . VAL B 1 120 ? -8.234 12.469 19.344 1 95.56 120 VAL B O 1
ATOM 3930 N N . HIS B 1 121 ? -8.336 14.516 20.312 1 95.44 121 HIS B N 1
ATOM 3931 C CA . HIS B 1 121 ? -7.926 15.18 19.078 1 95.44 121 HIS B CA 1
ATOM 3932 C C . HIS B 1 121 ? -6.594 14.641 18.578 1 95.44 121 HIS B C 1
ATOM 3934 O O . HIS B 1 121 ? -6.457 14.312 17.391 1 95.44 121 HIS B O 1
ATOM 3940 N N . HIS B 1 122 ? -5.672 14.523 19.453 1 93.88 122 HIS B N 1
ATOM 3941 C CA . HIS B 1 122 ? -4.348 14.023 19.094 1 93.88 122 HIS B CA 1
ATOM 3942 C C . HIS B 1 122 ? -4.414 12.578 18.625 1 93.88 122 HIS B C 1
ATOM 3944 O O . HIS B 1 122 ? -3.732 12.203 17.672 1 93.88 122 HIS B O 1
ATOM 3950 N N . LEU B 1 123 ? -5.16 11.797 19.266 1 94.81 123 LEU B N 1
ATOM 3951 C CA . LEU B 1 123 ? -5.305 10.398 18.906 1 94.81 123 LEU B CA 1
ATOM 3952 C C . LEU B 1 123 ? -5.863 10.258 17.484 1 94.81 123 LEU B C 1
ATOM 3954 O O . LEU B 1 123 ? -5.324 9.5 16.672 1 94.81 123 LEU B O 1
ATOM 3958 N N . LEU B 1 124 ? -6.902 10.984 17.219 1 96.56 124 LEU B N 1
ATOM 3959 C CA . LEU B 1 124 ? -7.531 10.914 15.914 1 96.56 124 LEU B CA 1
ATOM 3960 C C . LEU B 1 124 ? -6.582 11.406 14.828 1 96.56 124 LEU B C 1
ATOM 3962 O O . LEU B 1 124 ? -6.504 10.812 13.742 1 96.56 124 LEU B O 1
ATOM 3966 N N . ALA B 1 125 ? -5.879 12.461 15.148 1 93.38 125 ALA B N 1
ATOM 3967 C CA . ALA B 1 125 ? -4.898 12.992 14.203 1 93.38 125 ALA B CA 1
ATOM 3968 C C . ALA B 1 125 ? -3.783 11.984 13.945 1 93.38 125 ALA B C 1
ATOM 3970 O O . ALA B 1 125 ? -3.391 11.766 12.797 1 93.38 125 ALA B O 1
ATOM 3971 N N . ASN B 1 126 ? -3.338 11.383 14.992 1 93.19 126 ASN B N 1
ATOM 3972 C CA . ASN B 1 126 ? -2.283 10.383 14.875 1 93.19 126 ASN B CA 1
ATOM 3973 C C . ASN B 1 126 ? -2.746 9.172 14.07 1 93.19 126 ASN B C 1
ATOM 3975 O O . ASN B 1 126 ? -1.951 8.555 13.352 1 93.19 126 ASN B O 1
ATOM 3979 N N . GLN B 1 127 ? -3.973 8.906 14.148 1 95.69 127 GLN B N 1
ATOM 3980 C CA . GLN B 1 127 ? -4.562 7.805 13.398 1 95.69 127 GLN B CA 1
ATOM 3981 C C . GLN B 1 127 ? -4.871 8.211 11.961 1 95.69 127 GLN B C 1
ATOM 3983 O O . GLN B 1 127 ? -5.406 7.418 11.188 1 95.69 127 GLN B O 1
ATOM 3988 N N . GLU B 1 128 ? -4.574 9.398 11.648 1 95.19 128 GLU B N 1
ATOM 3989 C CA . GLU B 1 128 ? -4.715 9.945 10.297 1 95.19 128 GLU B CA 1
ATOM 3990 C C . GLU B 1 128 ? -6.184 10.016 9.883 1 95.19 128 GLU B C 1
ATOM 3992 O O . GLU B 1 128 ? -6.52 9.75 8.734 1 95.19 128 GLU B O 1
ATOM 3997 N N . VAL B 1 129 ? -7.031 10.234 10.875 1 97.44 129 VAL B N 1
ATOM 3998 C CA . VAL B 1 129 ? -8.398 10.602 10.539 1 97.44 129 VAL B CA 1
ATOM 3999 C C . VAL B 1 129 ? -8.414 11.961 9.836 1 97.44 129 VAL B C 1
ATOM 4001 O O . VAL B 1 129 ? -7.691 12.875 10.242 1 97.44 129 VAL B O 1
ATOM 4004 N N . SER B 1 130 ? -9.164 12.055 8.828 1 96.38 130 SER B N 1
ATOM 4005 C CA . SER B 1 130 ? -9.164 13.266 8.016 1 96.38 130 SER B CA 1
ATOM 4006 C C . SER B 1 130 ? -9.555 14.492 8.844 1 96.38 130 SER B C 1
ATOM 4008 O O . SER B 1 130 ? -10.375 14.391 9.758 1 96.38 130 SER B O 1
ATOM 4010 N N . ALA B 1 131 ? -9.039 15.625 8.453 1 91.75 131 ALA B N 1
ATOM 4011 C CA . ALA B 1 131 ? -9.242 16.859 9.203 1 91.75 131 ALA B CA 1
ATOM 4012 C C . ALA B 1 131 ? -10.719 17.234 9.281 1 91.75 131 ALA B C 1
ATOM 4014 O O . ALA B 1 131 ? -11.234 17.531 10.359 1 91.75 131 ALA B O 1
ATOM 4015 N N . PRO B 1 132 ? -11.438 17.172 8.195 1 94.12 132 PRO B N 1
ATOM 4016 C CA . PRO B 1 132 ? -12.867 17.5 8.281 1 94.12 132 PRO B CA 1
ATOM 4017 C C . PRO B 1 132 ? -13.617 16.562 9.234 1 94.12 132 PRO B C 1
ATOM 4019 O O . PRO B 1 132 ? -14.477 17.031 9.992 1 94.12 132 PRO B O 1
ATOM 4022 N N . LEU B 1 133 ? -13.305 15.344 9.203 1 96.69 133 LEU B N 1
ATOM 4023 C CA . LEU B 1 133 ? -13.977 14.383 10.078 1 96.69 133 LEU B CA 1
ATOM 4024 C C . LEU B 1 133 ? -13.586 14.609 11.531 1 96.69 133 LEU B C 1
ATOM 4026 O O . LEU B 1 133 ? -14.438 14.516 12.43 1 96.69 133 LEU B O 1
ATOM 4030 N N . VAL B 1 134 ? -12.32 14.867 11.789 1 96.62 134 VAL B N 1
ATOM 4031 C CA . VAL B 1 134 ? -11.875 15.188 13.141 1 96.62 134 VAL B CA 1
ATOM 4032 C C . VAL B 1 134 ? -12.633 16.406 13.664 1 96.62 134 VAL B C 1
ATOM 4034 O O . VAL B 1 134 ? -13.109 16.391 14.805 1 96.62 134 VAL B O 1
ATOM 4037 N N . GLN B 1 135 ? -12.742 17.391 12.852 1 94 135 GLN B N 1
ATOM 4038 C CA . GLN B 1 135 ? -13.445 18.609 13.25 1 94 135 GLN B CA 1
ATOM 4039 C C . GLN B 1 135 ? -14.898 18.312 13.625 1 94 135 GLN B C 1
ATOM 4041 O O . GLN B 1 135 ? -15.414 18.828 14.609 1 94 135 GLN B O 1
ATOM 4046 N N . GLU B 1 136 ? -15.469 17.531 12.844 1 95.5 136 GLU B N 1
ATOM 4047 C CA . GLU B 1 136 ? -16.859 17.156 13.109 1 95.5 136 GLU B CA 1
ATOM 4048 C C . GLU B 1 136 ? -16.984 16.422 14.438 1 95.5 136 GLU B C 1
ATOM 4050 O O . GLU B 1 136 ? -17.859 16.734 15.242 1 95.5 136 GLU B O 1
ATOM 4055 N N . ILE B 1 137 ? -16.141 15.43 14.633 1 97 137 ILE B N 1
ATOM 4056 C CA . ILE B 1 137 ? -16.156 14.641 15.859 1 97 137 ILE B CA 1
ATOM 4057 C C . ILE B 1 137 ? -15.875 15.539 17.062 1 97 137 ILE B C 1
ATOM 4059 O O . ILE B 1 137 ? -16.547 15.453 18.078 1 97 137 ILE B O 1
ATOM 4063 N N . MET B 1 138 ? -14.898 16.438 16.922 1 96.12 138 MET B N 1
ATOM 4064 C CA . MET B 1 138 ? -14.5 17.312 18.016 1 96.12 138 MET B CA 1
ATOM 4065 C C . MET B 1 138 ? -15.602 18.312 18.344 1 96.12 138 MET B C 1
ATOM 4067 O O . MET B 1 138 ? -15.781 18.688 19.5 1 96.12 138 MET B O 1
ATOM 4071 N N . ALA B 1 139 ? -16.297 18.766 17.328 1 93.88 139 ALA B N 1
ATOM 4072 C CA . ALA B 1 139 ? -17.438 19.656 17.562 1 93.88 139 ALA B CA 1
ATOM 4073 C C . ALA B 1 139 ? -18.484 18.984 18.438 1 93.88 139 ALA B C 1
ATOM 4075 O O . ALA B 1 139 ? -18.984 19.594 19.391 1 93.88 139 ALA B O 1
ATOM 4076 N N . ASP B 1 140 ? -18.812 17.781 18.078 1 95.5 140 ASP B N 1
ATOM 4077 C CA . ASP B 1 140 ? -19.781 17.016 18.875 1 95.5 140 ASP B CA 1
ATOM 4078 C C . ASP B 1 140 ? -19.266 16.812 20.297 1 95.5 140 ASP B C 1
ATOM 4080 O O . ASP B 1 140 ? -20.047 16.891 21.25 1 95.5 140 ASP B O 1
ATOM 4084 N N . LEU B 1 141 ? -18.016 16.516 20.438 1 95.94 141 LEU B N 1
ATOM 4085 C CA . LEU B 1 141 ? -17.406 16.281 21.75 1 95.94 141 LEU B CA 1
ATOM 4086 C C . LEU B 1 141 ? -17.438 17.562 22.594 1 95.94 141 LEU B C 1
ATOM 4088 O O . LEU B 1 141 ? -17.703 17.5 23.797 1 95.94 141 LEU B O 1
ATOM 4092 N N . LEU B 1 142 ? -17.141 18.641 21.938 1 93.31 142 LEU B N 1
ATOM 4093 C CA . LEU B 1 142 ? -17.141 19.922 22.641 1 93.31 142 LEU B CA 1
ATOM 4094 C C . LEU B 1 142 ? -18.531 20.25 23.156 1 93.31 142 LEU B C 1
ATOM 4096 O O . LEU B 1 142 ? -18.688 20.734 24.281 1 93.31 142 LEU B O 1
ATOM 4100 N N . ASP B 1 143 ? -19.469 19.984 22.328 1 92.38 143 ASP B N 1
ATOM 4101 C CA . ASP B 1 143 ? -20.859 20.172 22.75 1 92.38 143 ASP B CA 1
ATOM 4102 C C . ASP B 1 143 ? -21.172 19.344 23.984 1 92.38 143 ASP B C 1
ATOM 4104 O O . ASP B 1 143 ? -21.75 19.859 24.953 1 92.38 143 ASP B O 1
ATOM 4108 N N . ARG B 1 144 ? -20.781 18.141 23.984 1 93.75 144 ARG B N 1
ATOM 4109 C CA . ARG B 1 144 ? -21.016 17.266 25.125 1 93.75 144 ARG B CA 1
ATOM 4110 C C . ARG B 1 144 ? -20.203 17.719 26.344 1 93.75 144 ARG B C 1
ATOM 4112 O O . ARG B 1 144 ? -20.672 17.609 27.484 1 93.75 144 ARG B O 1
ATOM 4119 N N . TRP B 1 145 ? -19.016 18.172 26.109 1 92.38 145 TRP B N 1
ATOM 4120 C CA . TRP B 1 145 ? -18.141 18.656 27.172 1 92.38 145 TRP B CA 1
ATOM 4121 C C . TRP B 1 145 ? -18.797 19.781 27.953 1 92.38 145 TRP B C 1
ATOM 4123 O O . TRP B 1 145 ? -18.875 19.719 29.188 1 92.38 145 TRP B O 1
ATOM 4133 N N . TYR B 1 146 ? -19.359 20.672 27.281 1 90 146 TYR B N 1
ATOM 4134 C CA . TYR B 1 146 ? -19.953 21.844 27.938 1 90 146 TYR B CA 1
ATOM 4135 C C . TYR B 1 146 ? -21.297 21.5 28.562 1 90 146 TYR B C 1
ATOM 4137 O O . TYR B 1 146 ? -21.656 22 29.625 1 90 146 TYR B O 1
ATOM 4145 N N . THR B 1 147 ? -22.016 20.656 27.891 1 91.5 147 THR B N 1
ATOM 4146 C CA . THR B 1 147 ? -23.312 20.25 28.422 1 91.5 147 THR B CA 1
ATOM 4147 C C . THR B 1 147 ? -23.141 19.406 29.688 1 91.5 147 THR B C 1
ATOM 4149 O O . THR B 1 147 ? -24.031 19.375 30.531 1 91.5 147 THR B O 1
ATOM 4152 N N . SER B 1 148 ? -21.953 18.828 29.859 1 91.31 148 SER B N 1
ATOM 4153 C CA . SER B 1 148 ? -21.703 17.984 31.016 1 91.31 148 SER B CA 1
ATOM 4154 C C . SER B 1 148 ? -20.984 18.766 32.125 1 91.31 148 SER B C 1
ATOM 4156 O O . SER B 1 148 ? -20.484 18.172 33.094 1 91.31 148 SER B O 1
ATOM 4158 N N . GLY B 1 149 ? -20.766 20.078 31.969 1 88.88 149 GLY B N 1
ATOM 4159 C CA . GLY B 1 149 ? -20.219 20.922 33.031 1 88.88 149 GLY B CA 1
ATOM 4160 C C . GLY B 1 149 ? -18.734 21.234 32.844 1 88.88 149 GLY B C 1
ATOM 4161 O O . GLY B 1 149 ? -18.125 21.891 33.688 1 88.88 149 GLY B O 1
ATOM 4162 N N . GLY B 1 150 ? -18.156 20.688 31.859 1 88.88 150 GLY B N 1
ATOM 4163 C CA . GLY B 1 150 ? -16.781 21.047 31.5 1 88.88 150 GLY B CA 1
ATOM 4164 C C . GLY B 1 150 ? -15.742 20.391 32.375 1 88.88 150 GLY B C 1
ATOM 4165 O O . GLY B 1 150 ? -14.641 20.938 32.531 1 88.88 150 GLY B O 1
ATOM 4166 N N . ASN B 1 151 ? -16.094 19.312 33.125 1 90.75 151 ASN B N 1
ATOM 4167 C CA . ASN B 1 151 ? -15.164 18.688 34.062 1 90.75 151 ASN B CA 1
ATOM 4168 C C . ASN B 1 151 ? -15.078 17.188 33.844 1 90.75 151 ASN B C 1
ATOM 4170 O O . ASN B 1 151 ? -14.711 16.438 34.75 1 90.75 151 ASN B O 1
ATOM 4174 N N . ALA B 1 152 ? -15.414 16.734 32.656 1 93.06 152 ALA B N 1
ATOM 4175 C CA . ALA B 1 152 ? -15.383 15.312 32.344 1 93.06 152 ALA B CA 1
ATOM 4176 C C . ALA B 1 152 ? -13.953 14.781 32.344 1 93.06 152 ALA B C 1
ATOM 4178 O O . ALA B 1 152 ? -13.023 15.5 31.953 1 93.06 152 ALA B O 1
ATOM 4179 N N . THR B 1 153 ? -13.727 13.562 32.781 1 94.44 153 THR B N 1
ATOM 4180 C CA . THR B 1 153 ? -12.422 12.914 32.781 1 94.44 153 THR B CA 1
ATOM 4181 C C . THR B 1 153 ? -12.031 12.461 31.375 1 94.44 153 THR B C 1
ATOM 4183 O O . THR B 1 153 ? -12.875 12.414 30.484 1 94.44 153 THR B O 1
ATOM 4186 N N . GLU B 1 154 ? -10.812 12.102 31.219 1 93.12 154 GLU B N 1
ATOM 4187 C CA . GLU B 1 154 ? -10.312 11.562 29.953 1 93.12 154 GLU B CA 1
ATOM 4188 C C . GLU B 1 154 ? -11.078 10.305 29.547 1 93.12 154 GLU B C 1
ATOM 4190 O O . GLU B 1 154 ? -11.438 10.141 28.375 1 93.12 154 GLU B O 1
ATOM 4195 N N . LYS B 1 155 ? -11.289 9.508 30.531 1 94.5 155 LYS B N 1
ATOM 4196 C CA . LYS B 1 155 ? -12.008 8.258 30.281 1 94.5 155 LYS B CA 1
ATOM 4197 C C . LYS B 1 155 ? -13.406 8.523 29.75 1 94.5 155 LYS B C 1
ATOM 4199 O O . LYS B 1 155 ? -13.859 7.859 28.812 1 94.5 155 LYS B O 1
ATOM 4204 N N . GLN B 1 156 ? -14.055 9.43 30.281 1 95.38 156 GLN B N 1
ATOM 4205 C CA . GLN B 1 156 ? -15.398 9.789 29.859 1 95.38 156 GLN B CA 1
ATOM 4206 C C . GLN B 1 156 ? -15.391 10.367 28.438 1 95.38 156 GLN B C 1
ATOM 4208 O O . GLN B 1 156 ? -16.234 10.023 27.609 1 95.38 156 GLN B O 1
ATOM 4213 N N . VAL B 1 157 ? -14.438 11.234 28.234 1 95.75 157 VAL B N 1
ATOM 4214 C CA . VAL B 1 157 ? -14.344 11.883 26.922 1 95.75 157 VAL B CA 1
ATOM 4215 C C . VAL B 1 157 ? -14.047 10.836 25.844 1 95.75 157 VAL B C 1
ATOM 4217 O O . VAL B 1 157 ? -14.602 10.898 24.75 1 95.75 157 VAL B O 1
ATOM 4220 N N . PHE B 1 158 ? -13.273 9.875 26.188 1 95.5 158 PHE B N 1
ATOM 4221 C CA . PHE B 1 158 ? -12.984 8.789 25.266 1 95.5 158 PHE B CA 1
ATOM 4222 C C . PHE B 1 158 ? -14.242 7.973 24.969 1 95.5 158 PHE B C 1
ATOM 4224 O O . PHE B 1 158 ? -14.492 7.586 23.828 1 95.5 158 PHE B O 1
ATOM 4231 N N . ALA B 1 159 ? -14.938 7.742 26.016 1 96 159 ALA B N 1
ATOM 4232 C CA . ALA B 1 159 ? -16.188 7.012 25.844 1 96 159 ALA B CA 1
ATOM 4233 C C . ALA B 1 159 ? -17.156 7.773 24.938 1 96 159 ALA B C 1
ATOM 4235 O O . ALA B 1 159 ? -17.828 7.18 24.078 1 96 159 ALA B O 1
ATOM 4236 N N . TRP B 1 160 ? -17.203 9.086 25.156 1 97.06 160 TRP B N 1
ATOM 4237 C CA . TRP B 1 160 ? -18.047 9.914 24.312 1 97.06 160 TRP B CA 1
ATOM 4238 C C . TRP B 1 160 ? -17.594 9.836 22.859 1 97.06 160 TRP B C 1
ATOM 4240 O O . TRP B 1 160 ? -18.422 9.727 21.938 1 97.06 160 TRP B O 1
ATOM 4250 N N . ALA B 1 161 ? -16.312 9.938 22.625 1 97.5 161 ALA B N 1
ATOM 4251 C CA . ALA B 1 161 ? -15.773 9.875 21.266 1 97.5 161 ALA B CA 1
ATOM 4252 C C . ALA B 1 161 ? -16.156 8.562 20.594 1 97.5 161 ALA B C 1
ATOM 4254 O O . ALA B 1 161 ? -16.562 8.562 19.422 1 97.5 161 ALA B O 1
ATOM 4255 N N . LYS B 1 162 ? -16.062 7.457 21.312 1 97.25 162 LYS B N 1
ATOM 4256 C CA . LYS B 1 162 ? -16.438 6.148 20.781 1 97.25 162 LYS B CA 1
ATOM 4257 C C . LYS B 1 162 ? -17.906 6.113 20.406 1 97.25 162 LYS B C 1
ATOM 4259 O O . LYS B 1 162 ? -18.281 5.586 19.344 1 97.25 162 LYS B O 1
ATOM 4264 N N . GLU B 1 163 ? -18.672 6.676 21.234 1 97.56 163 GLU B N 1
ATOM 4265 C CA . GLU B 1 163 ? -20.109 6.715 20.969 1 97.56 163 GLU B CA 1
ATOM 4266 C C . GLU B 1 163 ? -20.438 7.531 19.719 1 97.56 163 GLU B C 1
ATOM 4268 O O . GLU B 1 163 ? -21.281 7.141 18.922 1 97.56 163 GLU B O 1
ATOM 4273 N N . ILE B 1 164 ? -19.797 8.641 19.641 1 97.75 164 ILE B N 1
ATOM 4274 C CA . ILE B 1 164 ? -20.016 9.516 18.484 1 97.75 164 ILE B CA 1
ATOM 4275 C C . ILE B 1 164 ? -19.656 8.781 17.203 1 97.75 164 ILE B C 1
ATOM 4277 O O . ILE B 1 164 ? -20.406 8.812 16.234 1 97.75 164 ILE B O 1
ATOM 4281 N N . ILE B 1 165 ? -18.547 8.078 17.172 1 97.94 165 ILE B N 1
ATOM 4282 C CA . ILE B 1 165 ? -18.094 7.348 15.984 1 97.94 165 ILE B CA 1
ATOM 4283 C C . ILE B 1 165 ? -19.031 6.176 15.711 1 97.94 165 ILE B C 1
ATOM 4285 O O . ILE B 1 165 ? -19.359 5.887 14.562 1 97.94 165 ILE B O 1
ATOM 4289 N N . LYS B 1 166 ? -19.469 5.551 16.766 1 97.75 166 LYS B N 1
ATOM 4290 C CA . LYS B 1 166 ? -20.422 4.457 16.625 1 97.75 166 LYS B CA 1
ATOM 4291 C C . LYS B 1 166 ? -21.703 4.934 15.945 1 97.75 166 LYS B C 1
ATOM 4293 O O . LYS B 1 166 ? -22.219 4.266 15.047 1 97.75 166 LYS B O 1
ATOM 4298 N N . GLU B 1 167 ? -22.172 6.031 16.344 1 97.31 167 GLU B N 1
ATOM 4299 C CA . GLU B 1 167 ? -23.391 6.594 15.781 1 97.31 167 GLU B CA 1
ATOM 4300 C C . GLU B 1 167 ? -23.219 6.918 14.305 1 97.31 167 GLU B C 1
ATOM 4302 O O . GLU B 1 167 ? -24.125 6.715 13.5 1 97.31 167 GLU B O 1
ATOM 4307 N N . LYS B 1 168 ? -22.094 7.41 13.977 1 96.81 168 LYS B N 1
ATOM 4308 C CA . LYS B 1 168 ? -21.812 7.777 12.594 1 96.81 168 LYS B CA 1
ATOM 4309 C C . LYS B 1 168 ? -21.672 6.539 11.711 1 96.81 168 LYS B C 1
ATOM 4311 O O . LYS B 1 168 ? -22.078 6.559 10.539 1 96.81 168 LYS B O 1
ATOM 4316 N N . LEU B 1 169 ? -21.203 5.41 12.234 1 97.81 169 LEU B N 1
ATOM 4317 C CA . LEU B 1 169 ? -20.938 4.199 11.469 1 97.81 169 LEU B CA 1
ATOM 4318 C C . LEU B 1 169 ? -22.156 3.299 11.422 1 97.81 169 LEU B C 1
ATOM 4320 O O . LEU B 1 169 ? -22.312 2.5 10.492 1 97.81 169 LEU B O 1
ATOM 4324 N N . SER B 1 170 ? -23.031 3.416 12.328 1 96.62 170 SER B N 1
ATOM 4325 C CA . SER B 1 170 ? -24.125 2.467 12.555 1 96.62 170 SER B CA 1
ATOM 4326 C C . SER B 1 170 ? -25.047 2.381 11.344 1 96.62 170 SER B C 1
ATOM 4328 O O . SER B 1 170 ? -25.594 1.315 11.047 1 96.62 170 SER B O 1
ATOM 4330 N N . PRO B 1 171 ? -25.203 3.504 10.586 1 97.31 171 PRO B N 1
ATOM 4331 C CA . PRO B 1 171 ? -26.109 3.41 9.438 1 97.31 171 PRO B CA 1
ATOM 4332 C C . PRO B 1 171 ? -25.5 2.643 8.266 1 97.31 171 PRO B C 1
ATOM 4334 O O . PRO B 1 171 ? -26.219 2.291 7.32 1 97.31 171 PRO B O 1
ATOM 4337 N N . LEU B 1 172 ? -24.25 2.395 8.242 1 97.44 172 LEU B N 1
ATOM 4338 C CA . LEU B 1 172 ? -23.562 1.745 7.133 1 97.44 172 LEU B CA 1
ATOM 4339 C C . LEU B 1 172 ? -23.688 0.228 7.23 1 97.44 172 LEU B C 1
ATOM 4341 O O . LEU B 1 172 ? -23.781 -0.322 8.328 1 97.44 172 LEU B O 1
ATOM 4345 N N . PRO B 1 173 ? -23.688 -0.426 6.113 1 95.31 173 PRO B N 1
ATOM 4346 C CA . PRO B 1 173 ? -23.75 -1.89 6.137 1 95.31 173 PRO B CA 1
ATOM 4347 C C . PRO B 1 173 ? -22.438 -2.533 6.582 1 95.31 173 PRO B C 1
ATOM 4349 O O . PRO B 1 173 ? -21.375 -2.172 6.082 1 95.31 173 PRO B O 1
ATOM 4352 N N . PHE B 1 174 ? -22.531 -3.432 7.555 1 96.06 174 PHE B N 1
ATOM 4353 C CA . PHE B 1 174 ? -21.406 -4.211 8.031 1 96.06 174 PHE B CA 1
ATOM 4354 C C . PHE B 1 174 ? -21.703 -5.703 7.969 1 96.06 174 PHE B C 1
ATOM 4356 O O . PHE B 1 174 ? -22.859 -6.102 7.84 1 96.06 174 PHE B O 1
ATOM 4363 N N . GLY B 1 175 ? -20.594 -6.406 8.023 1 92.12 175 GLY B N 1
ATOM 4364 C CA . GLY B 1 175 ? -20.75 -7.848 8.141 1 92.12 175 GLY B CA 1
ATOM 4365 C C . GLY B 1 175 ? -20.359 -8.594 6.879 1 92.12 175 GLY B C 1
ATOM 4366 O O . GLY B 1 175 ? -20.219 -7.996 5.812 1 92.12 175 GLY B O 1
ATOM 4367 N N . GLY B 1 176 ? -20.203 -9.875 7.02 1 89.44 176 GLY B N 1
ATOM 4368 C CA . GLY B 1 176 ? -19.719 -10.727 5.945 1 89.44 176 GLY B CA 1
ATOM 4369 C C . GLY B 1 176 ? -20.781 -11.008 4.891 1 89.44 176 GLY B C 1
ATOM 4370 O O . GLY B 1 176 ? -21.734 -10.25 4.758 1 89.44 176 GLY B O 1
ATOM 4371 N N . ILE B 1 177 ? -20.562 -11.984 4.102 1 90.12 177 ILE B N 1
ATOM 4372 C CA . ILE B 1 177 ? -21.469 -12.359 3.014 1 90.12 177 ILE B CA 1
ATOM 4373 C C . ILE B 1 177 ? -22.812 -12.781 3.58 1 90.12 177 ILE B C 1
ATOM 4375 O O . ILE B 1 177 ? -22.891 -13.484 4.59 1 90.12 177 ILE B O 1
ATOM 4379 N N . SER B 1 178 ? -23.922 -12.227 3.035 1 84.12 178 SER B N 1
ATOM 4380 C CA . SER B 1 178 ? -25.281 -12.508 3.488 1 84.12 178 SER B CA 1
ATOM 4381 C C . SER B 1 178 ? -25.844 -13.773 2.828 1 84.12 178 SER B C 1
ATOM 4383 O O . SER B 1 178 ? -26.844 -14.328 3.279 1 84.12 178 SER B O 1
ATOM 4385 N N . PHE B 1 179 ? -25.25 -14.305 1.799 1 89.56 179 PHE B N 1
ATOM 4386 C CA . PHE B 1 179 ? -25.672 -15.453 1.006 1 89.56 179 PHE B CA 1
ATOM 4387 C C . PHE B 1 179 ? -26.969 -15.148 0.267 1 89.56 179 PHE B C 1
ATOM 4389 O O . PHE B 1 179 ? -27.641 -16.062 -0.206 1 89.56 179 PHE B O 1
ATOM 4396 N N . GLN B 1 180 ? -27.328 -13.82 0.201 1 89.88 180 GLN B N 1
ATOM 4397 C CA . GLN B 1 180 ? -28.5 -13.406 -0.569 1 89.88 180 GLN B CA 1
ATOM 4398 C C . GLN B 1 180 ? -28.172 -13.328 -2.059 1 89.88 180 GLN B C 1
ATOM 4400 O O . GLN B 1 180 ? -29.062 -13.461 -2.9 1 89.88 180 GLN B O 1
ATOM 4405 N N . LYS B 1 181 ? -26.953 -13.125 -2.264 1 93.62 181 LYS B N 1
ATOM 4406 C CA . LYS B 1 181 ? -26.469 -13.07 -3.643 1 93.62 181 LYS B CA 1
ATOM 4407 C C . LYS B 1 181 ? -25.531 -14.234 -3.941 1 93.62 181 LYS B C 1
ATOM 4409 O O . LYS B 1 181 ? -24.688 -14.586 -3.107 1 93.62 181 LYS B O 1
ATOM 4414 N N . LYS B 1 182 ? -25.688 -14.711 -5.086 1 95.56 182 LYS B N 1
ATOM 4415 C CA . LYS B 1 182 ? -24.969 -15.93 -5.461 1 95.56 182 LYS B CA 1
ATOM 4416 C C . LYS B 1 182 ? -23.516 -15.617 -5.809 1 95.56 182 LYS B C 1
ATOM 4418 O O . LYS B 1 182 ? -22.625 -16.438 -5.551 1 95.56 182 LYS B O 1
ATOM 4423 N N . TYR B 1 183 ? -23.312 -14.484 -6.418 1 97 183 TYR B N 1
ATOM 4424 C CA . TYR B 1 183 ? -21.984 -14.156 -6.93 1 97 183 TYR B CA 1
ATOM 4425 C C . TYR B 1 183 ? -21.312 -13.109 -6.055 1 97 183 TYR B C 1
ATOM 4427 O O . TYR B 1 183 ? -21.875 -12.039 -5.801 1 97 183 TYR B O 1
ATOM 4435 N N . ILE B 1 184 ? -20.141 -13.453 -5.566 1 97.31 184 ILE B N 1
ATOM 4436 C CA . ILE B 1 184 ? -19.312 -12.555 -4.766 1 97.31 184 ILE B CA 1
ATOM 4437 C C . ILE B 1 184 ? -18.062 -12.156 -5.551 1 97.31 184 ILE B C 1
ATOM 4439 O O . ILE B 1 184 ? -17.219 -13 -5.859 1 97.31 184 ILE B O 1
ATOM 4443 N N . ASN B 1 185 ? -17.969 -10.914 -5.82 1 96.38 185 ASN B N 1
ATOM 4444 C CA . ASN B 1 185 ? -16.859 -10.391 -6.617 1 96.38 185 ASN B CA 1
ATOM 4445 C C . ASN B 1 185 ? -15.93 -9.523 -5.773 1 96.38 185 ASN B C 1
ATOM 4447 O O . ASN B 1 185 ? -16.391 -8.695 -4.984 1 96.38 185 ASN B O 1
ATOM 4451 N N . VAL B 1 186 ? -14.641 -9.781 -5.938 1 96.69 186 VAL B N 1
ATOM 4452 C CA . VAL B 1 186 ? -13.641 -8.969 -5.246 1 96.69 186 VAL B CA 1
ATOM 4453 C C . VAL B 1 186 ? -12.805 -8.203 -6.27 1 96.69 186 VAL B C 1
ATOM 4455 O O . VAL B 1 186 ? -12.219 -8.797 -7.176 1 96.69 186 VAL B O 1
ATOM 4458 N N . VAL B 1 187 ? -12.758 -6.871 -6.086 1 96.31 187 VAL B N 1
ATOM 4459 C CA . VAL B 1 187 ? -12 -6.008 -6.984 1 96.31 187 VAL B CA 1
ATOM 4460 C C . VAL B 1 187 ? -11.078 -5.098 -6.172 1 96.31 187 VAL B C 1
ATOM 4462 O O . VAL B 1 187 ? -11.266 -4.938 -4.965 1 96.31 187 VAL B O 1
ATOM 4465 N N . GLY B 1 188 ? -10.078 -4.559 -6.82 1 95.88 188 GLY B N 1
ATOM 4466 C CA . GLY B 1 188 ? -9.141 -3.662 -6.16 1 95.88 188 GLY B CA 1
ATOM 4467 C C . GLY B 1 188 ? -7.785 -3.607 -6.844 1 95.88 188 GLY B C 1
ATOM 4468 O O . GLY B 1 188 ? -7.523 -4.371 -7.777 1 95.88 188 GLY B O 1
ATOM 4469 N N . PRO B 1 189 ? -6.93 -2.752 -6.363 1 95 189 PRO B N 1
ATOM 4470 C CA . PRO B 1 189 ? -5.621 -2.568 -7 1 95 189 PRO B CA 1
ATOM 4471 C C . PRO B 1 189 ? -4.672 -3.734 -6.746 1 95 189 PRO B C 1
ATOM 4473 O O . PRO B 1 189 ? -5.059 -4.727 -6.121 1 95 189 PRO B O 1
ATOM 4476 N N . THR B 1 190 ? -3.49 -3.561 -7.301 1 93.81 190 THR B N 1
ATOM 4477 C CA . THR B 1 190 ? -2.506 -4.633 -7.227 1 93.81 190 THR B CA 1
ATOM 4478 C C . THR B 1 190 ? -1.976 -4.785 -5.805 1 93.81 190 THR B C 1
ATOM 4480 O O . THR B 1 190 ? -1.825 -3.799 -5.082 1 93.81 190 THR B O 1
ATOM 4483 N N . GLY B 1 191 ? -1.77 -6.012 -5.383 1 93.56 191 GLY B N 1
ATOM 4484 C CA . GLY B 1 191 ? -0.991 -6.301 -4.188 1 93.56 191 GLY B CA 1
ATOM 4485 C C . GLY B 1 191 ? -1.762 -6.062 -2.904 1 93.56 191 GLY B C 1
ATOM 4486 O O . GLY B 1 191 ? -1.176 -6.039 -1.819 1 93.56 191 GLY B O 1
ATOM 4487 N N . VAL B 1 192 ? -3.092 -5.953 -2.936 1 96.31 192 VAL B N 1
ATOM 4488 C CA . VAL B 1 192 ? -3.836 -5.605 -1.729 1 96.31 192 VAL B CA 1
ATOM 4489 C C . VAL B 1 192 ? -4.355 -6.875 -1.059 1 96.31 192 VAL B C 1
ATOM 4491 O O . VAL B 1 192 ? -4.977 -6.812 0.005 1 96.31 192 VAL B O 1
ATOM 4494 N N . GLY B 1 193 ? -4.156 -8.039 -1.688 1 95.38 193 GLY B N 1
ATOM 4495 C CA . GLY B 1 193 ? -4.508 -9.297 -1.06 1 95.38 193 GLY B CA 1
ATOM 4496 C C . GLY B 1 193 ? -5.848 -9.836 -1.52 1 95.38 193 GLY B C 1
ATOM 4497 O O . GLY B 1 193 ? -6.535 -10.531 -0.766 1 95.38 193 GLY B O 1
ATOM 4498 N N . LYS B 1 194 ? -6.309 -9.547 -2.693 1 97.19 194 LYS B N 1
ATOM 4499 C CA . LYS B 1 194 ? -7.613 -9.945 -3.217 1 97.19 194 LYS B CA 1
ATOM 4500 C C . LYS B 1 194 ? -7.762 -11.469 -3.229 1 97.19 194 LYS B C 1
ATOM 4502 O O . LYS B 1 194 ? -8.703 -12.008 -2.65 1 97.19 194 LYS B O 1
ATOM 4507 N N . THR B 1 195 ? -6.82 -12.141 -3.891 1 96.31 195 THR B N 1
ATOM 4508 C CA . THR B 1 195 ? -6.902 -13.586 -4.066 1 96.31 195 THR B CA 1
ATOM 4509 C C . THR B 1 195 ? -6.867 -14.297 -2.719 1 96.31 195 THR B C 1
ATOM 4511 O O . THR B 1 195 ? -7.66 -15.211 -2.475 1 96.31 195 THR B O 1
ATOM 4514 N N . THR B 1 196 ? -5.98 -13.859 -1.842 1 95.56 196 THR B N 1
ATOM 4515 C CA . THR B 1 196 ? -5.859 -14.469 -0.521 1 95.56 196 THR B CA 1
ATOM 4516 C C . THR B 1 196 ? -7.129 -14.234 0.298 1 95.56 196 THR B C 1
ATOM 4518 O O . THR B 1 196 ? -7.602 -15.133 0.99 1 95.56 196 THR B O 1
ATOM 4521 N N . THR B 1 197 ? -7.641 -13.031 0.202 1 97.31 197 THR B N 1
ATOM 4522 C CA . THR B 1 197 ? -8.875 -12.695 0.903 1 97.31 197 THR B CA 1
ATOM 4523 C C . THR B 1 197 ? -10.039 -13.539 0.381 1 97.31 197 THR B C 1
ATOM 4525 O O . THR B 1 197 ? -10.828 -14.062 1.164 1 97.31 197 THR B O 1
ATOM 4528 N N . LEU B 1 198 ? -10.125 -13.68 -0.901 1 97.69 198 LEU B N 1
ATOM 4529 C CA . LEU B 1 198 ? -11.172 -14.492 -1.51 1 97.69 198 LEU B CA 1
ATOM 4530 C C . LEU B 1 198 ? -11.07 -15.945 -1.046 1 97.69 198 LEU B C 1
ATOM 4532 O O . LEU B 1 198 ? -12.086 -16.594 -0.777 1 97.69 198 LEU B O 1
ATOM 4536 N N . ALA B 1 199 ? -9.859 -16.469 -0.958 1 97.38 199 ALA B N 1
ATOM 4537 C CA . ALA B 1 199 ? -9.641 -17.828 -0.475 1 97.38 199 ALA B CA 1
ATOM 4538 C C . ALA B 1 199 ? -10.102 -17.984 0.97 1 97.38 199 ALA B C 1
ATOM 4540 O O . ALA B 1 199 ? -10.672 -19.016 1.343 1 97.38 199 ALA B O 1
ATOM 4541 N N . LYS B 1 200 ? -9.844 -16.969 1.78 1 97.56 200 LYS B N 1
ATOM 4542 C CA . LYS B 1 200 ? -10.305 -16.984 3.166 1 97.56 200 LYS B CA 1
ATOM 4543 C C . LYS B 1 200 ? -11.828 -17.016 3.238 1 97.56 200 LYS B C 1
ATOM 4545 O O . LYS B 1 200 ? -12.398 -17.797 4.012 1 97.56 200 LYS B O 1
ATOM 4550 N N . ILE B 1 201 ? -12.438 -16.188 2.445 1 97.81 201 ILE B N 1
ATOM 4551 C CA . ILE B 1 201 ? -13.898 -16.156 2.396 1 97.81 201 ILE B CA 1
ATOM 4552 C C . ILE B 1 201 ? -14.438 -17.516 1.974 1 97.81 201 ILE B C 1
ATOM 4554 O O . ILE B 1 201 ? -15.367 -18.031 2.588 1 97.81 201 ILE B O 1
ATOM 4558 N N . ALA B 1 202 ? -13.859 -18.094 0.978 1 98.06 202 ALA B N 1
ATOM 4559 C CA . ALA B 1 202 ? -14.266 -19.406 0.473 1 98.06 202 ALA B CA 1
ATOM 4560 C C . ALA B 1 202 ? -14.148 -20.469 1.558 1 98.06 202 ALA B C 1
ATOM 4562 O O . ALA B 1 202 ? -15.078 -21.266 1.761 1 98.06 202 ALA B O 1
ATOM 4563 N N . ALA B 1 203 ? -13.016 -20.438 2.211 1 97.38 203 ALA B N 1
ATOM 4564 C CA . ALA B 1 203 ? -12.789 -21.406 3.283 1 97.38 203 ALA B CA 1
ATOM 4565 C C . ALA B 1 203 ? -13.852 -21.266 4.371 1 97.38 203 ALA B C 1
ATOM 4567 O O . ALA B 1 203 ? -14.375 -22.266 4.867 1 97.38 203 ALA B O 1
ATOM 4568 N N . HIS B 1 204 ? -14.172 -20.062 4.699 1 95.81 204 HIS B N 1
ATOM 4569 C CA . HIS B 1 204 ? -15.203 -19.812 5.703 1 95.81 204 HIS B CA 1
ATOM 4570 C C . HIS B 1 204 ? -16.562 -20.328 5.238 1 95.81 204 HIS B C 1
ATOM 4572 O O . HIS B 1 204 ? -17.312 -20.906 6.02 1 95.81 204 HIS B O 1
ATOM 4578 N N . CYS B 1 205 ? -16.906 -20.125 4.004 1 96.31 205 CYS B N 1
ATOM 4579 C CA . CYS B 1 205 ? -18.156 -20.578 3.436 1 96.31 205 CYS B CA 1
ATOM 4580 C C . CYS B 1 205 ? -18.266 -22.094 3.508 1 96.31 205 CYS B C 1
ATOM 4582 O O . CYS B 1 205 ? -19.312 -22.641 3.873 1 96.31 205 CYS B O 1
ATOM 4584 N N . VAL B 1 206 ? -17.188 -22.781 3.16 1 96.56 206 VAL B N 1
ATOM 4585 C CA . VAL B 1 206 ? -17.188 -24.234 3.09 1 96.56 206 VAL B CA 1
ATOM 4586 C C . VAL B 1 206 ? -17.141 -24.812 4.5 1 96.56 206 VAL B C 1
ATOM 4588 O O . VAL B 1 206 ? -17.969 -25.672 4.852 1 96.56 206 VAL B O 1
ATOM 4591 N N . LEU B 1 207 ? -16.266 -24.328 5.344 1 94.88 207 LEU B N 1
ATOM 4592 C CA . LEU B 1 207 ? -15.969 -24.953 6.621 1 94.88 207 LEU B CA 1
ATOM 4593 C C . LEU B 1 207 ? -16.984 -24.562 7.684 1 94.88 207 LEU B C 1
ATOM 4595 O O . LEU B 1 207 ? -17.375 -25.391 8.516 1 94.88 207 LEU B O 1
ATOM 4599 N N . HIS B 1 208 ? -17.453 -23.344 7.652 1 92.25 208 HIS B N 1
ATOM 4600 C CA . HIS B 1 208 ? -18.312 -22.859 8.734 1 92.25 208 HIS B CA 1
ATOM 4601 C C . HIS B 1 208 ? -19.781 -22.828 8.305 1 92.25 208 HIS B C 1
ATOM 4603 O O . HIS B 1 208 ? -20.672 -23.016 9.133 1 92.25 208 HIS B O 1
ATOM 4609 N N . HIS B 1 209 ? -20 -22.609 7.066 1 94.44 209 HIS B N 1
ATOM 4610 C CA . HIS B 1 209 ? -21.391 -22.453 6.625 1 94.44 209 HIS B CA 1
ATOM 4611 C C . HIS B 1 209 ? -21.828 -23.641 5.785 1 94.44 209 HIS B C 1
ATOM 4613 O O . HIS B 1 209 ? -23 -23.719 5.387 1 94.44 209 HIS B O 1
ATOM 4619 N N . ARG B 1 210 ? -20.938 -24.547 5.375 1 95.75 210 ARG B N 1
ATOM 4620 C CA . ARG B 1 210 ? -21.219 -25.781 4.641 1 95.75 210 ARG B CA 1
ATOM 4621 C C . ARG B 1 210 ? -21.891 -25.484 3.307 1 95.75 210 ARG B C 1
ATOM 4623 O O . ARG B 1 210 ? -22.875 -26.141 2.939 1 95.75 210 ARG B O 1
ATOM 4630 N N . LYS B 1 211 ? -21.422 -24.453 2.705 1 96.5 211 LYS B N 1
ATOM 4631 C CA . LYS B 1 211 ? -21.922 -24.094 1.387 1 96.5 211 LYS B CA 1
ATOM 4632 C C . LYS B 1 211 ? -21.141 -24.781 0.28 1 96.5 211 LYS B C 1
ATOM 4634 O O . LYS B 1 211 ? -19.938 -25 0.407 1 96.5 211 LYS B O 1
ATOM 4639 N N . ASN B 1 212 ? -21.891 -25.125 -0.716 1 97.31 212 ASN B N 1
ATOM 4640 C CA . ASN B 1 212 ? -21.234 -25.547 -1.947 1 97.31 212 ASN B CA 1
ATOM 4641 C C . ASN B 1 212 ? -20.828 -24.359 -2.811 1 97.31 212 ASN B C 1
ATOM 4643 O O . ASN B 1 212 ? -21.688 -23.656 -3.342 1 97.31 212 ASN B O 1
ATOM 4647 N N . ILE B 1 213 ? -19.5 -24.234 -2.938 1 98.38 213 ILE B N 1
ATOM 4648 C CA . ILE B 1 213 ? -19.031 -23.031 -3.605 1 98.38 213 ILE B CA 1
ATOM 4649 C C . ILE B 1 213 ? -18.25 -23.406 -4.859 1 98.38 213 ILE B C 1
ATOM 4651 O O . ILE B 1 213 ? -17.969 -24.578 -5.105 1 98.38 213 ILE B O 1
ATOM 4655 N N . ALA B 1 214 ? -17.953 -22.391 -5.695 1 98.75 214 ALA B N 1
ATOM 4656 C CA . ALA B 1 214 ? -17.047 -22.469 -6.84 1 98.75 214 ALA B CA 1
ATOM 4657 C C . ALA B 1 214 ? -16.281 -21.156 -7.027 1 98.75 214 ALA B C 1
ATOM 4659 O O . ALA B 1 214 ? -16.656 -20.125 -6.461 1 98.75 214 ALA B O 1
ATOM 4660 N N . PHE B 1 215 ? -15.211 -21.312 -7.82 1 98.69 215 PHE B N 1
ATOM 4661 C CA . PHE B 1 215 ? -14.414 -20.141 -8.148 1 98.69 215 PHE B CA 1
ATOM 4662 C C . PHE B 1 215 ? -14.539 -19.797 -9.625 1 98.69 215 PHE B C 1
ATOM 4664 O O . PHE B 1 215 ? -14.664 -20.688 -10.469 1 98.69 215 PHE B O 1
ATOM 4671 N N . ILE B 1 216 ? -14.547 -18.516 -9.898 1 98.44 216 ILE B N 1
ATOM 4672 C CA . ILE B 1 216 ? -14.242 -17.969 -11.219 1 98.44 216 ILE B CA 1
ATOM 4673 C C . ILE B 1 216 ? -13.055 -17.016 -11.133 1 98.44 216 ILE B C 1
ATOM 4675 O O . ILE B 1 216 ? -12.977 -16.188 -10.219 1 98.44 216 ILE B O 1
ATOM 4679 N N . THR B 1 217 ? -12.086 -17.203 -11.977 1 98 217 THR B N 1
ATOM 4680 C CA . THR B 1 217 ? -11.016 -16.203 -12.016 1 98 217 THR B CA 1
ATOM 4681 C C . THR B 1 217 ? -10.969 -15.516 -13.367 1 98 217 THR B C 1
ATOM 4683 O O . THR B 1 217 ? -11.172 -16.141 -14.406 1 98 217 THR B O 1
ATOM 4686 N N . THR B 1 218 ? -10.844 -14.227 -13.281 1 95.88 218 THR B N 1
ATOM 4687 C CA . THR B 1 218 ? -10.617 -13.422 -14.477 1 95.88 218 THR B CA 1
ATOM 4688 C C . THR B 1 218 ? -9.203 -12.836 -14.469 1 95.88 218 THR B C 1
ATOM 4690 O O . THR B 1 218 ? -8.875 -11.992 -15.305 1 95.88 218 THR B O 1
ATOM 4693 N N . ASP B 1 219 ? -8.43 -13.227 -13.492 1 93.5 219 ASP B N 1
ATOM 4694 C CA . ASP B 1 219 ? -7.031 -12.797 -13.445 1 93.5 219 ASP B CA 1
ATOM 4695 C C . ASP B 1 219 ? -6.164 -13.641 -14.367 1 93.5 219 ASP B C 1
ATOM 4697 O O . ASP B 1 219 ? -5.535 -14.609 -13.93 1 93.5 219 ASP B O 1
ATOM 4701 N N . THR B 1 220 ? -6.109 -13.227 -15.578 1 90.06 220 THR B N 1
ATOM 4702 C CA . THR B 1 220 ? -5.363 -13.977 -16.578 1 90.06 220 THR B CA 1
ATOM 4703 C C . THR B 1 220 ? -4.109 -13.219 -17.016 1 90.06 220 THR B C 1
ATOM 4705 O O . THR B 1 220 ? -3.402 -13.633 -17.922 1 90.06 220 THR B O 1
ATOM 4708 N N . TYR B 1 221 ? -3.838 -12.148 -16.297 1 84.31 221 TYR B N 1
ATOM 4709 C CA . TYR B 1 221 ? -2.713 -11.297 -16.672 1 84.31 221 TYR B CA 1
ATOM 4710 C C . TYR B 1 221 ? -1.477 -11.641 -15.844 1 84.31 221 TYR B C 1
ATOM 4712 O O . TYR B 1 221 ? -0.371 -11.742 -16.375 1 84.31 221 TYR B O 1
ATOM 4720 N N . ARG B 1 222 ? -1.624 -11.719 -14.594 1 86.5 222 ARG B N 1
ATOM 4721 C CA . ARG B 1 222 ? -0.497 -11.992 -13.711 1 86.5 222 ARG B CA 1
ATOM 4722 C C . ARG B 1 222 ? -0.002 -13.422 -13.875 1 86.5 222 ARG B C 1
ATOM 4724 O O . ARG B 1 222 ? -0.8 -14.367 -13.898 1 86.5 222 ARG B O 1
ATOM 4731 N N . ILE B 1 223 ? 1.28 -13.523 -13.875 1 85.88 223 ILE B N 1
ATOM 4732 C CA . ILE B 1 223 ? 1.925 -14.828 -14 1 85.88 223 ILE B CA 1
ATOM 4733 C C . ILE B 1 223 ? 1.587 -15.695 -12.789 1 85.88 223 ILE B C 1
ATOM 4735 O O . ILE B 1 223 ? 1.695 -15.234 -11.648 1 85.88 223 ILE B O 1
ATOM 4739 N N . ALA B 1 224 ? 1.079 -16.891 -13.07 1 87.56 224 ALA B N 1
ATOM 4740 C CA . ALA B 1 224 ? 0.803 -17.938 -12.094 1 87.56 224 ALA B CA 1
ATOM 4741 C C . ALA B 1 224 ? -0.399 -17.578 -11.227 1 87.56 224 ALA B C 1
ATOM 4743 O O . ALA B 1 224 ? -0.625 -18.203 -10.188 1 87.56 224 ALA B O 1
ATOM 4744 N N . ALA B 1 225 ? -1.136 -16.5 -11.586 1 90.5 225 ALA B N 1
ATOM 4745 C CA . ALA B 1 225 ? -2.312 -16.125 -10.812 1 90.5 225 ALA B CA 1
ATOM 4746 C C . ALA B 1 225 ? -3.35 -17.234 -10.805 1 90.5 225 ALA B C 1
ATOM 4748 O O . ALA B 1 225 ? -3.922 -17.562 -9.758 1 90.5 225 ALA B O 1
ATOM 4749 N N . ILE B 1 226 ? -3.561 -17.844 -11.914 1 94 226 ILE B N 1
ATOM 4750 C CA . ILE B 1 226 ? -4.52 -18.938 -12.047 1 94 226 ILE B CA 1
ATOM 4751 C C . ILE B 1 226 ? -4.086 -20.109 -11.172 1 94 226 ILE B C 1
ATOM 4753 O O . ILE B 1 226 ? -4.895 -20.688 -10.438 1 94 226 ILE B O 1
ATOM 4757 N N . ASP B 1 227 ? -2.787 -20.375 -11.188 1 94.38 227 ASP B N 1
ATOM 4758 C CA . ASP B 1 227 ? -2.258 -21.5 -10.414 1 94.38 227 ASP B CA 1
ATOM 4759 C C . ASP B 1 227 ? -2.453 -21.266 -8.914 1 94.38 227 ASP B C 1
ATOM 4761 O O . ASP B 1 227 ? -2.676 -22.219 -8.164 1 94.38 227 ASP B O 1
ATOM 4765 N N . GLN B 1 228 ? -2.363 -20.078 -8.578 1 94.56 228 GLN B N 1
ATOM 4766 C CA . GLN B 1 228 ? -2.572 -19.75 -7.172 1 94.56 228 GLN B CA 1
ATOM 4767 C C . GLN B 1 228 ? -3.992 -20.094 -6.734 1 94.56 228 GLN B C 1
ATOM 4769 O O . GLN B 1 228 ? -4.184 -20.844 -5.781 1 94.56 228 GLN B O 1
ATOM 4774 N N . LEU B 1 229 ? -4.93 -19.625 -7.465 1 96.62 229 LEU B N 1
ATOM 4775 C CA . LEU B 1 229 ? -6.312 -19.875 -7.086 1 96.62 229 LEU B CA 1
ATOM 4776 C C . LEU B 1 229 ? -6.668 -21.344 -7.289 1 96.62 229 LEU B C 1
ATOM 4778 O O . LEU B 1 229 ? -7.457 -21.922 -6.523 1 96.62 229 LEU B O 1
ATOM 4782 N N . LYS B 1 230 ? -6.094 -21.969 -8.281 1 96.81 230 LYS B N 1
ATOM 4783 C CA . LYS B 1 230 ? -6.301 -23.391 -8.523 1 96.81 230 LYS B CA 1
ATOM 4784 C C . LYS B 1 230 ? -5.867 -24.219 -7.328 1 96.81 230 LYS B C 1
ATOM 4786 O O . LYS B 1 230 ? -6.527 -25.203 -6.973 1 96.81 230 LYS B O 1
ATOM 4791 N N . THR B 1 231 ? -4.777 -23.875 -6.77 1 95.69 231 THR B N 1
ATOM 4792 C CA . THR B 1 231 ? -4.297 -24.594 -5.594 1 95.69 231 THR B CA 1
ATOM 4793 C C . THR B 1 231 ? -5.289 -24.469 -4.441 1 95.69 231 THR B C 1
ATOM 4795 O O . THR B 1 231 ? -5.594 -25.453 -3.764 1 95.69 231 THR B O 1
ATOM 4798 N N . TYR B 1 232 ? -5.824 -23.297 -4.191 1 95.88 232 TYR B N 1
ATOM 4799 C CA . TYR B 1 232 ? -6.844 -23.109 -3.164 1 95.88 232 TYR B CA 1
ATOM 4800 C C . TYR B 1 232 ? -8.086 -23.938 -3.486 1 95.88 232 TYR B C 1
ATOM 4802 O O . TYR B 1 232 ? -8.688 -24.547 -2.594 1 95.88 232 TYR B O 1
ATOM 4810 N N . ALA B 1 233 ? -8.5 -23.922 -4.73 1 98 233 ALA B N 1
ATOM 4811 C CA . ALA B 1 233 ? -9.656 -24.703 -5.168 1 98 233 ALA B CA 1
ATOM 4812 C C . ALA B 1 233 ? -9.469 -26.188 -4.875 1 98 233 ALA B C 1
ATOM 4814 O O . ALA B 1 233 ? -10.398 -26.844 -4.406 1 98 233 ALA B O 1
ATOM 4815 N N . LYS B 1 234 ? -8.289 -26.688 -5.152 1 97.56 234 LYS B N 1
ATOM 4816 C CA . LYS B 1 234 ? -7.973 -28.078 -4.895 1 97.56 234 LYS B CA 1
ATOM 4817 C C . LYS B 1 234 ? -8.031 -28.391 -3.404 1 97.56 234 LYS B C 1
ATOM 4819 O O . LYS B 1 234 ? -8.586 -29.422 -3.002 1 97.56 234 LYS B O 1
ATOM 4824 N N . ILE B 1 235 ? -7.48 -27.5 -2.613 1 95.25 235 ILE B N 1
ATOM 4825 C CA . ILE B 1 235 ? -7.469 -27.688 -1.166 1 95.25 235 ILE B CA 1
ATOM 4826 C C . ILE B 1 235 ? -8.898 -27.766 -0.642 1 95.25 235 ILE B C 1
ATOM 4828 O O . ILE B 1 235 ? -9.211 -28.578 0.225 1 95.25 235 ILE B O 1
ATOM 4832 N N . LEU B 1 236 ? -9.758 -26.969 -1.21 1 96.38 236 LEU B N 1
ATOM 4833 C CA . LEU B 1 236 ? -11.141 -26.906 -0.748 1 96.38 236 LEU B CA 1
ATOM 4834 C C . LEU B 1 236 ? -12.016 -27.891 -1.506 1 96.38 236 LEU B C 1
ATOM 4836 O O . LEU B 1 236 ? -13.188 -28.062 -1.175 1 96.38 236 LEU B O 1
ATOM 4840 N N . ASN B 1 237 ? -11.477 -28.516 -2.504 1 97.31 237 ASN B N 1
ATOM 4841 C CA . ASN B 1 237 ? -12.195 -29.453 -3.361 1 97.31 237 ASN B CA 1
ATOM 4842 C C . ASN B 1 237 ? -13.414 -28.797 -4.012 1 97.31 237 ASN B C 1
ATOM 4844 O O . ASN B 1 237 ? -14.531 -29.312 -3.889 1 97.31 237 ASN B O 1
ATOM 4848 N N . VAL B 1 238 ? -13.172 -27.719 -4.688 1 98 238 VAL B N 1
ATOM 4849 C CA . VAL B 1 238 ? -14.258 -27.016 -5.355 1 98 238 VAL B CA 1
ATOM 4850 C C . VAL B 1 238 ? -13.867 -26.719 -6.805 1 98 238 VAL B C 1
ATOM 4852 O O . VAL B 1 238 ? -12.68 -26.641 -7.129 1 98 238 VAL B O 1
ATOM 4855 N N . PRO B 1 239 ? -14.836 -26.516 -7.688 1 98.38 239 PRO B N 1
ATOM 4856 C CA . PRO B 1 239 ? -14.539 -26.219 -9.094 1 98.38 239 PRO B CA 1
ATOM 4857 C C . PRO B 1 239 ? -14 -24.812 -9.305 1 98.38 239 PRO B C 1
ATOM 4859 O O . PRO B 1 239 ? -14.297 -23.906 -8.516 1 98.38 239 PRO B O 1
ATOM 4862 N N . LEU B 1 240 ? -13.242 -24.703 -10.32 1 98.62 240 LEU B N 1
ATOM 4863 C CA . LEU B 1 240 ? -12.695 -23.422 -10.758 1 98.62 240 LEU B CA 1
ATOM 4864 C C . LEU B 1 240 ? -12.867 -23.234 -12.266 1 98.62 240 LEU B C 1
ATOM 4866 O O . LEU B 1 240 ? -12.578 -24.156 -13.039 1 98.62 240 LEU B O 1
ATOM 4870 N N . GLU B 1 241 ? -13.414 -22.141 -12.648 1 98.44 241 GLU B N 1
ATOM 4871 C CA . GLU B 1 241 ? -13.516 -21.75 -14.047 1 98.44 241 GLU B CA 1
ATOM 4872 C C . GLU B 1 241 ? -12.633 -20.547 -14.352 1 98.44 241 GLU B C 1
ATOM 4874 O O . GLU B 1 241 ? -12.547 -19.625 -13.547 1 98.44 241 GLU B O 1
ATOM 4879 N N . VAL B 1 242 ? -11.992 -20.578 -15.484 1 97.75 242 VAL B N 1
ATOM 4880 C CA . VAL B 1 242 ? -11.148 -19.484 -15.938 1 97.75 242 VAL B CA 1
ATOM 4881 C C . VAL B 1 242 ? -11.852 -18.719 -17.062 1 97.75 242 VAL B C 1
ATOM 4883 O O . VAL B 1 242 ? -12.297 -19.328 -18.047 1 97.75 242 VAL B O 1
ATOM 4886 N N . CYS B 1 243 ? -11.984 -17.406 -16.938 1 97 243 CYS B N 1
ATOM 4887 C CA . CYS B 1 243 ? -12.703 -16.609 -17.922 1 97 243 CYS B CA 1
ATOM 4888 C C . CYS B 1 243 ? -11.789 -15.547 -18.531 1 97 243 CYS B C 1
ATOM 4890 O O . CYS B 1 243 ? -11.203 -14.742 -17.797 1 97 243 CYS B O 1
ATOM 4892 N N . TYR B 1 244 ? -11.758 -15.5 -19.844 1 94 244 TYR B N 1
ATOM 4893 C CA . TYR B 1 244 ? -10.938 -14.531 -20.547 1 94 244 TYR B CA 1
ATOM 4894 C C . TYR B 1 244 ? -11.781 -13.391 -21.109 1 94 244 TYR B C 1
ATOM 4896 O O . TYR B 1 244 ? -11.266 -12.32 -21.422 1 94 244 TYR B O 1
ATOM 4904 N N . ASN B 1 245 ? -13.039 -13.648 -21.297 1 94.38 245 ASN B N 1
ATOM 4905 C CA . ASN B 1 245 ? -13.984 -12.688 -21.875 1 94.38 245 ASN B CA 1
ATOM 4906 C C . ASN B 1 245 ? -15.391 -12.883 -21.312 1 94.38 245 ASN B C 1
ATOM 4908 O O . ASN B 1 245 ? -15.609 -13.758 -20.469 1 94.38 245 ASN B O 1
ATOM 4912 N N . LEU B 1 246 ? -16.234 -12.062 -21.781 1 95.19 246 LEU B N 1
ATOM 4913 C CA . LEU B 1 246 ? -17.609 -12.055 -21.281 1 95.19 246 LEU B CA 1
ATOM 4914 C C . LEU B 1 246 ? -18.328 -13.359 -21.625 1 95.19 246 LEU B C 1
ATOM 4916 O O . LEU B 1 246 ? -19.125 -13.859 -20.828 1 95.19 246 LEU B O 1
ATOM 4920 N N . GLN B 1 247 ? -18.047 -13.883 -22.766 1 96.81 247 GLN B N 1
ATOM 4921 C CA . GLN B 1 247 ? -18.656 -15.141 -23.172 1 96.81 247 GLN B CA 1
ATOM 4922 C C . GLN B 1 247 ? -18.25 -16.281 -22.234 1 96.81 247 GLN B C 1
ATOM 4924 O O . GLN B 1 247 ? -19.094 -17.078 -21.812 1 96.81 247 GLN B O 1
ATOM 4929 N N . ASP B 1 248 ? -16.969 -16.344 -21.922 1 97.31 248 ASP B N 1
ATOM 4930 C CA . ASP B 1 248 ? -16.484 -17.328 -20.953 1 97.31 248 ASP B CA 1
ATOM 4931 C C . ASP B 1 248 ? -17.219 -17.188 -19.625 1 97.31 248 ASP B C 1
ATOM 4933 O O . ASP B 1 248 ? -17.594 -18.203 -19 1 97.31 248 ASP B O 1
ATOM 4937 N N . PHE B 1 249 ? -17.453 -15.961 -19.25 1 97.06 249 PHE B N 1
ATOM 4938 C CA . PHE B 1 249 ? -18.062 -15.68 -17.969 1 97.06 249 PHE B CA 1
ATOM 4939 C C . PHE B 1 249 ? -19.5 -16.188 -17.938 1 97.06 249 PHE B C 1
ATOM 4941 O O . PHE B 1 249 ? -19.922 -16.812 -16.953 1 97.06 249 PHE B O 1
ATOM 4948 N N . HIS B 1 250 ? -20.234 -15.953 -18.953 1 96.94 250 HIS B N 1
ATOM 4949 C CA . HIS B 1 250 ? -21.609 -16.438 -19.047 1 96.94 250 HIS B CA 1
ATOM 4950 C C . HIS B 1 250 ? -21.672 -17.953 -19.062 1 96.94 250 HIS B C 1
ATOM 4952 O O . HIS B 1 250 ? -22.547 -18.547 -18.422 1 96.94 250 HIS B O 1
ATOM 4958 N N . GLU B 1 251 ? -20.766 -18.531 -19.75 1 98 251 GLU B N 1
ATOM 4959 C CA . GLU B 1 251 ? -20.703 -19.984 -19.781 1 98 251 GLU B CA 1
ATOM 4960 C C . GLU B 1 251 ? -20.375 -20.562 -18.406 1 98 251 GLU B C 1
ATOM 4962 O O . GLU B 1 251 ? -20.938 -21.578 -18 1 98 251 GLU B O 1
ATOM 4967 N N . ALA B 1 252 ? -19.453 -19.891 -17.75 1 98.06 252 ALA B N 1
ATOM 4968 C CA . ALA B 1 252 ? -19.094 -20.312 -16.406 1 98.06 252 ALA B CA 1
ATOM 4969 C C . ALA B 1 252 ? -20.297 -20.203 -15.461 1 98.06 252 ALA B C 1
ATOM 4971 O O . ALA B 1 252 ? -20.531 -21.094 -14.648 1 98.06 252 ALA B O 1
ATOM 4972 N N . LYS B 1 253 ? -21.031 -19.156 -15.539 1 96.88 253 LYS B N 1
ATOM 4973 C CA . LYS B 1 253 ? -22.219 -18.984 -14.711 1 96.88 253 LYS B CA 1
ATOM 4974 C C . LYS B 1 253 ? -23.219 -20.125 -14.922 1 96.88 253 LYS B C 1
ATOM 4976 O O . LYS B 1 253 ? -23.797 -20.625 -13.961 1 96.88 253 LYS B O 1
ATOM 4981 N N . LYS B 1 254 ? -23.375 -20.5 -16.188 1 97.12 254 LYS B N 1
ATOM 4982 C CA . LYS B 1 254 ? -24.281 -21.594 -16.5 1 97.12 254 LYS B CA 1
ATOM 4983 C C . LYS B 1 254 ? -23.797 -22.906 -15.914 1 97.12 254 LYS B C 1
ATOM 4985 O O . LYS B 1 254 ? -24.562 -23.656 -15.305 1 97.12 254 LYS B O 1
ATOM 4990 N N . LYS B 1 255 ? -22.578 -23.109 -16.094 1 97.75 255 LYS B N 1
ATOM 4991 C CA . LYS B 1 255 ? -21.953 -24.344 -15.609 1 97.75 255 LYS B CA 1
ATOM 4992 C C . LYS B 1 255 ? -22.047 -24.453 -14.094 1 97.75 255 LYS B C 1
ATOM 4994 O O . LYS B 1 255 ? -22.188 -25.562 -13.547 1 97.75 255 LYS B O 1
ATOM 4999 N N . LEU B 1 256 ? -21.984 -23.297 -13.422 1 97.94 256 LEU B N 1
ATOM 5000 C CA . LEU B 1 256 ? -21.906 -23.281 -11.969 1 97.94 256 LEU B CA 1
ATOM 5001 C C . LEU B 1 256 ? -23.25 -22.906 -11.359 1 97.94 256 LEU B C 1
ATOM 5003 O O . LEU B 1 256 ? -23.328 -22.453 -10.211 1 97.94 256 LEU B O 1
ATOM 5007 N N . SER B 1 257 ? -24.312 -23.031 -12.102 1 95.94 257 SER B N 1
ATOM 5008 C CA . SER B 1 257 ? -25.656 -22.625 -11.672 1 95.94 257 SER B CA 1
ATOM 5009 C C . SER B 1 257 ? -26.125 -23.438 -10.469 1 95.94 257 SER B C 1
ATOM 5011 O O . SER B 1 257 ? -26.969 -22.984 -9.688 1 95.94 257 SER B O 1
ATOM 5013 N N . ASP B 1 258 ? -25.547 -24.562 -10.234 1 96.81 258 ASP B N 1
ATOM 5014 C CA . ASP B 1 258 ? -25.984 -25.453 -9.164 1 96.81 258 ASP B CA 1
ATOM 5015 C C . ASP B 1 258 ? -25.266 -25.141 -7.852 1 96.81 258 ASP B C 1
ATOM 5017 O O . ASP B 1 258 ? -25.562 -25.734 -6.816 1 96.81 258 ASP B O 1
ATOM 5021 N N . ARG B 1 259 ? -24.375 -24.266 -7.824 1 97.19 259 ARG B N 1
ATOM 5022 C CA . ARG B 1 259 ? -23.594 -23.906 -6.633 1 97.19 259 ARG B CA 1
ATOM 5023 C C . ARG B 1 259 ? -24.344 -22.891 -5.789 1 97.19 259 ARG B C 1
ATOM 5025 O O . ARG B 1 259 ? -25.125 -22.094 -6.316 1 97.19 259 ARG B O 1
ATOM 5032 N N . ASP B 1 260 ? -24.094 -22.922 -4.484 1 97.12 260 ASP B N 1
ATOM 5033 C CA . ASP B 1 260 ? -24.703 -21.969 -3.568 1 97.12 260 ASP B CA 1
ATOM 5034 C C . ASP B 1 260 ? -24.094 -20.578 -3.738 1 97.12 260 ASP B C 1
ATOM 5036 O O . ASP B 1 260 ? -24.797 -19.562 -3.729 1 97.12 260 ASP B O 1
ATOM 5040 N N . VAL B 1 261 ? -22.766 -20.578 -3.816 1 97.75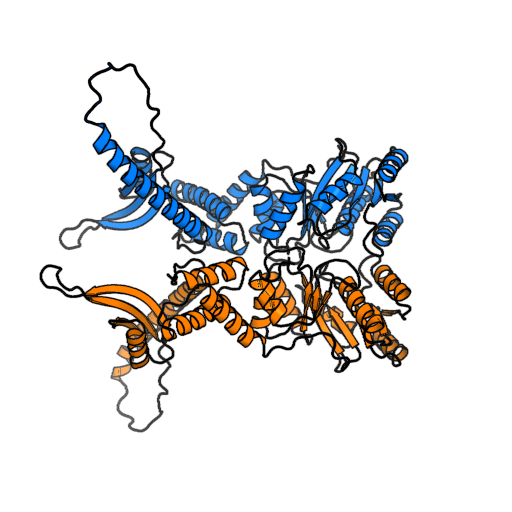 261 VAL B N 1
ATOM 5041 C CA . VAL B 1 261 ? -22.016 -19.328 -3.895 1 97.75 261 VAL B CA 1
ATOM 5042 C C . VAL B 1 261 ? -20.875 -19.469 -4.902 1 97.75 261 VAL B C 1
ATOM 5044 O O . VAL B 1 261 ? -20.219 -20.516 -4.961 1 97.75 261 VAL B O 1
ATOM 5047 N N . VAL B 1 262 ? -20.719 -18.484 -5.742 1 98.38 262 VAL B N 1
ATOM 5048 C CA . VAL B 1 262 ? -19.609 -18.422 -6.68 1 98.38 262 VAL B CA 1
ATOM 5049 C C . VAL B 1 262 ? -18.734 -17.203 -6.371 1 98.38 262 VAL B C 1
ATOM 5051 O O . VAL B 1 262 ? -19.219 -16.078 -6.34 1 98.38 262 VAL B O 1
ATOM 5054 N N . LEU B 1 263 ? -17.484 -17.453 -6.094 1 98.5 263 LEU B N 1
ATOM 5055 C CA . LEU B 1 263 ? -16.531 -16.406 -5.762 1 98.5 263 LEU B CA 1
ATOM 5056 C C . LEU B 1 263 ? -15.688 -16.031 -6.977 1 98.5 263 LEU B C 1
ATOM 5058 O O . LEU B 1 263 ? -15.078 -16.906 -7.602 1 98.5 263 LEU B O 1
ATOM 5062 N N . ILE B 1 264 ? -15.617 -14.766 -7.254 1 98.06 264 ILE B N 1
ATOM 5063 C CA . ILE B 1 264 ? -14.984 -14.281 -8.477 1 98.06 264 ILE B CA 1
ATOM 5064 C C . ILE B 1 264 ? -13.742 -13.469 -8.133 1 98.06 264 ILE B C 1
ATOM 5066 O O . ILE B 1 264 ? -13.836 -12.438 -7.465 1 98.06 264 ILE B O 1
ATOM 5070 N N . ASP B 1 265 ? -12.609 -13.922 -8.625 1 97.75 265 ASP B N 1
ATOM 5071 C CA . ASP B 1 265 ? -11.328 -13.227 -8.484 1 97.75 265 ASP B CA 1
ATOM 5072 C C . ASP B 1 265 ? -11.016 -12.398 -9.734 1 97.75 265 ASP B C 1
ATOM 5074 O O . ASP B 1 265 ? -11.227 -12.859 -10.859 1 97.75 265 ASP B O 1
ATOM 5078 N N . THR B 1 266 ? -10.578 -11.219 -9.484 1 95.81 266 THR B N 1
ATOM 5079 C CA . THR B 1 266 ? -10.266 -10.336 -10.602 1 95.81 266 THR B CA 1
ATOM 5080 C C . THR B 1 266 ? -8.805 -9.906 -10.562 1 95.81 266 THR B C 1
ATOM 5082 O O . THR B 1 266 ? -8.156 -9.977 -9.516 1 95.81 266 THR B O 1
ATOM 5085 N N . ALA B 1 267 ? -8.336 -9.461 -11.711 1 92.06 267 ALA B N 1
ATOM 5086 C CA . ALA B 1 267 ? -6.957 -8.992 -11.797 1 92.06 267 ALA B CA 1
ATOM 5087 C C . ALA B 1 267 ? -6.789 -7.645 -11.102 1 92.06 267 ALA B C 1
ATOM 5089 O O . ALA B 1 267 ? -7.664 -6.781 -11.188 1 92.06 267 ALA B O 1
ATOM 5090 N N . GLY B 1 268 ? -5.652 -7.555 -10.383 1 90.25 268 GLY B N 1
ATOM 5091 C CA . GLY B 1 268 ? -5.262 -6.227 -9.938 1 90.25 268 GLY B CA 1
ATOM 5092 C C . GLY B 1 268 ? -4.598 -5.402 -11.023 1 90.25 268 GLY B C 1
ATOM 5093 O O . GLY B 1 268 ? -3.752 -5.906 -11.766 1 90.25 268 GLY B O 1
ATOM 5094 N N . ARG B 1 269 ? -5.023 -4.168 -11.164 1 89.69 269 ARG B N 1
ATOM 5095 C CA . ARG B 1 269 ? -4.5 -3.223 -12.148 1 89.69 269 ARG B CA 1
ATOM 5096 C C . ARG B 1 269 ? -4.387 -1.823 -11.555 1 89.69 269 ARG B C 1
ATOM 5098 O O . ARG B 1 269 ? -4.758 -1.602 -10.398 1 89.69 269 ARG B O 1
ATOM 5105 N N . ASN B 1 270 ? -3.676 -1.007 -12.32 1 88.69 270 ASN B N 1
ATOM 5106 C CA . ASN B 1 270 ? -3.67 0.399 -11.93 1 88.69 270 ASN B CA 1
ATOM 5107 C C . ASN B 1 270 ? -5.039 1.043 -12.133 1 88.69 270 ASN B C 1
ATOM 5109 O O . ASN B 1 270 ? -5.266 1.725 -13.133 1 88.69 270 ASN B O 1
ATOM 5113 N N . PHE B 1 271 ? -5.863 0.977 -11.164 1 85.94 271 PHE B N 1
ATOM 5114 C CA . PHE B 1 271 ? -7.254 1.388 -11.305 1 85.94 271 PHE B CA 1
ATOM 5115 C C . PHE B 1 271 ? -7.391 2.898 -11.156 1 85.94 271 PHE B C 1
ATOM 5117 O O . PHE B 1 271 ? -8.508 3.424 -11.117 1 85.94 271 PHE B O 1
ATOM 5124 N N . ARG B 1 272 ? -6.242 3.529 -11.078 1 85.19 272 ARG B N 1
ATOM 5125 C CA . ARG B 1 272 ? -6.324 4.98 -11.227 1 85.19 272 ARG B CA 1
ATOM 5126 C C . ARG B 1 272 ? -6.68 5.363 -12.656 1 85.19 272 ARG B C 1
ATOM 5128 O O . ARG B 1 272 ? -7.113 6.488 -12.914 1 85.19 272 ARG B O 1
ATOM 5135 N N . HIS B 1 273 ? -6.508 4.398 -13.484 1 84.88 273 HIS B N 1
ATOM 5136 C CA . HIS B 1 273 ? -6.871 4.602 -14.883 1 84.88 273 HIS B CA 1
ATOM 5137 C C . HIS B 1 273 ? -8.258 4.035 -15.18 1 84.88 273 HIS B C 1
ATOM 5139 O O . HIS B 1 273 ? -8.492 2.836 -15.008 1 84.88 273 HIS B O 1
ATOM 5145 N N . PRO B 1 274 ? -9.078 4.809 -15.711 1 86.44 274 PRO B N 1
ATOM 5146 C CA . PRO B 1 274 ? -10.469 4.395 -15.898 1 86.44 274 PRO B CA 1
ATOM 5147 C C . PRO B 1 274 ? -10.617 3.238 -16.891 1 86.44 274 PRO B C 1
ATOM 5149 O O . PRO B 1 274 ? -11.555 2.445 -16.781 1 86.44 274 PRO B O 1
ATOM 5152 N N . GLN B 1 275 ? -9.648 3.15 -17.766 1 89.31 275 GLN B N 1
ATOM 5153 C CA . GLN B 1 275 ? -9.727 2.104 -18.781 1 89.31 275 GLN B CA 1
ATOM 5154 C C . GLN B 1 275 ? -9.773 0.72 -18.141 1 89.31 275 GLN B C 1
ATOM 5156 O O . GLN B 1 275 ? -10.438 -0.184 -18.641 1 89.31 275 GLN B O 1
ATOM 5161 N N . TYR B 1 276 ? -9.172 0.555 -17.016 1 87.94 276 TYR B N 1
ATOM 5162 C CA . TYR B 1 276 ? -9.078 -0.767 -16.406 1 87.94 276 TYR B CA 1
ATOM 5163 C C . TYR B 1 276 ? -10.391 -1.144 -15.719 1 87.94 276 TYR B C 1
ATOM 5165 O O . TYR B 1 276 ? -10.734 -2.324 -15.633 1 87.94 276 TYR B O 1
ATOM 5173 N N . VAL B 1 277 ? -11.125 -0.178 -15.305 1 89.56 277 VAL B N 1
ATOM 5174 C CA . VAL B 1 277 ? -12.453 -0.449 -14.766 1 89.56 277 VAL B CA 1
ATOM 5175 C C . VAL B 1 277 ? -13.398 -0.854 -15.891 1 89.56 277 VAL B C 1
ATOM 5177 O O . VAL B 1 277 ? -14.188 -1.787 -15.742 1 89.56 277 VAL B O 1
ATOM 5180 N N . LYS B 1 278 ? -13.227 -0.208 -17.047 1 89.38 278 LYS B N 1
ATOM 5181 C CA . LYS B 1 278 ? -14.016 -0.562 -18.219 1 89.38 278 LYS B CA 1
ATOM 5182 C C . LYS B 1 278 ? -13.695 -1.973 -18.703 1 89.38 278 LYS B C 1
ATOM 5184 O O . LYS B 1 278 ? -14.586 -2.725 -19.094 1 89.38 278 LYS B O 1
ATOM 5189 N N . ASP B 1 279 ? -12.461 -2.289 -18.594 1 89.81 279 ASP B N 1
ATOM 5190 C CA . ASP B 1 279 ? -12.031 -3.631 -18.969 1 89.81 279 ASP B CA 1
ATOM 5191 C C . ASP B 1 279 ? -12.703 -4.688 -18.094 1 89.81 279 ASP B C 1
ATOM 5193 O O . ASP B 1 279 ? -13.109 -5.742 -18.578 1 89.81 279 ASP B O 1
ATOM 5197 N N . LEU B 1 280 ? -12.812 -4.355 -16.844 1 90.19 280 LEU B N 1
ATOM 5198 C CA . LEU B 1 280 ? -13.469 -5.27 -15.922 1 90.19 280 LEU B CA 1
ATOM 5199 C C . LEU B 1 280 ? -14.93 -5.48 -16.312 1 90.19 280 LEU B C 1
ATOM 5201 O O . LEU B 1 280 ? -15.43 -6.605 -16.266 1 90.19 280 LEU B O 1
ATOM 5205 N N . GLN B 1 281 ? -15.523 -4.434 -16.75 1 89.31 281 GLN B N 1
ATOM 5206 C CA . GLN B 1 281 ? -16.938 -4.477 -17.125 1 89.31 281 GLN B CA 1
ATOM 5207 C C . GLN B 1 281 ? -17.125 -5.277 -18.422 1 89.31 281 GLN B C 1
ATOM 5209 O O . GLN B 1 281 ? -18.219 -5.801 -18.672 1 89.31 281 GLN B O 1
ATOM 5214 N N . SER B 1 282 ? -16.109 -5.367 -19.156 1 91 282 SER B N 1
ATOM 5215 C CA . SER B 1 282 ? -16.188 -6.094 -20.422 1 91 282 SER B CA 1
ATOM 5216 C C . SER B 1 282 ? -16.031 -7.594 -20.203 1 91 282 SER B C 1
ATOM 5218 O O . SER B 1 282 ? -16.359 -8.391 -21.094 1 91 282 SER B O 1
ATOM 5220 N N . ILE B 1 283 ? -15.602 -8 -19.047 1 92.12 283 ILE B N 1
ATOM 5221 C CA . ILE B 1 283 ? -15.359 -9.414 -18.766 1 92.12 283 ILE B CA 1
ATOM 5222 C C . ILE B 1 283 ? -16.422 -9.938 -17.812 1 92.12 283 ILE B C 1
ATOM 5224 O O . ILE B 1 283 ? -16.875 -11.078 -17.938 1 92.12 283 ILE B O 1
ATOM 5228 N N . ILE B 1 284 ? -16.828 -9.086 -16.875 1 92.44 284 ILE B N 1
ATOM 5229 C CA . ILE B 1 284 ? -17.734 -9.508 -15.82 1 92.44 284 ILE B CA 1
ATOM 5230 C C . ILE B 1 284 ? -19.094 -8.844 -16.016 1 92.44 284 ILE B C 1
ATOM 5232 O O . ILE B 1 284 ? -19.188 -7.641 -16.281 1 92.44 284 ILE B O 1
ATOM 5236 N N . ASP B 1 285 ? -20.109 -9.633 -15.891 1 89.19 285 ASP B N 1
ATOM 5237 C CA . ASP B 1 285 ? -21.484 -9.133 -15.906 1 89.19 285 ASP B CA 1
ATOM 5238 C C . ASP B 1 285 ? -21.953 -8.766 -14.5 1 89.19 285 ASP B C 1
ATOM 5240 O O . ASP B 1 285 ? -22.391 -9.633 -13.742 1 89.19 285 ASP B O 1
ATOM 5244 N N . PHE B 1 286 ? -21.859 -7.453 -14.312 1 85.06 286 PHE B N 1
ATOM 5245 C CA . PHE B 1 286 ? -22.266 -6.98 -12.992 1 85.06 286 PHE B CA 1
ATOM 5246 C C . PHE B 1 286 ? -23.797 -6.887 -12.906 1 85.06 286 PHE B C 1
ATOM 5248 O O . PHE B 1 286 ? -24.391 -5.988 -13.492 1 85.06 286 PHE B O 1
ATOM 5255 N N . ASP B 1 287 ? -24.422 -7.91 -12.406 1 81.94 287 ASP B N 1
ATOM 5256 C CA . ASP B 1 287 ? -25.891 -7.938 -12.352 1 81.94 287 ASP B CA 1
ATOM 5257 C C . ASP B 1 287 ? -26.391 -7.91 -10.914 1 81.94 287 ASP B C 1
ATOM 5259 O O . ASP B 1 287 ? -25.594 -7.73 -9.977 1 81.94 287 ASP B O 1
ATOM 5263 N N . GLU B 1 288 ? -27.656 -8.172 -10.805 1 79.44 288 GLU B N 1
ATOM 5264 C CA . GLU B 1 288 ? -28.312 -8.008 -9.508 1 79.44 288 GLU B CA 1
ATOM 5265 C C . GLU B 1 288 ? -27.969 -9.156 -8.57 1 79.44 288 GLU B C 1
ATOM 5267 O O . GLU B 1 288 ? -28.172 -9.062 -7.355 1 79.44 288 GLU B O 1
ATOM 5272 N N . GLU B 1 289 ? -27.453 -10.156 -8.992 1 91.25 289 GLU B N 1
ATOM 5273 C CA . GLU B 1 289 ? -27.141 -11.297 -8.133 1 91.25 289 GLU B CA 1
ATOM 5274 C C . GLU B 1 289 ? -25.688 -11.25 -7.648 1 91.25 289 GLU B C 1
ATOM 5276 O O . GLU B 1 289 ? -25.188 -12.227 -7.094 1 91.25 289 GLU B O 1
ATOM 5281 N N . MET B 1 290 ? -25.109 -10.078 -7.863 1 93.69 290 MET B N 1
ATOM 5282 C CA . MET B 1 290 ? -23.703 -9.977 -7.527 1 93.69 290 MET B CA 1
ATOM 5283 C C . MET B 1 290 ? -23.469 -8.984 -6.395 1 93.69 290 MET B C 1
ATOM 5285 O O . MET B 1 290 ? -24.078 -7.906 -6.383 1 93.69 290 MET B O 1
ATOM 5289 N N . GLU B 1 291 ? -22.719 -9.461 -5.41 1 95 291 GLU B N 1
ATOM 5290 C CA . GLU B 1 291 ? -22.156 -8.57 -4.398 1 95 291 GLU B CA 1
ATOM 5291 C C . GLU B 1 291 ? -20.688 -8.266 -4.691 1 95 291 GLU B C 1
ATOM 5293 O O . GLU B 1 291 ? -19.875 -9.18 -4.875 1 95 291 GLU B O 1
ATOM 5298 N N . THR B 1 292 ? -20.359 -6.992 -4.785 1 95.81 292 THR B N 1
ATOM 5299 C CA . THR B 1 292 ? -19 -6.594 -5.129 1 95.81 292 THR B CA 1
ATOM 5300 C C . THR B 1 292 ? -18.328 -5.91 -3.945 1 95.81 292 THR B C 1
ATOM 5302 O O . THR B 1 292 ? -18.859 -4.949 -3.389 1 95.81 292 THR B O 1
ATOM 5305 N N . PHE B 1 293 ? -17.172 -6.457 -3.582 1 97.06 293 PHE B N 1
ATOM 5306 C CA . PHE B 1 293 ? -16.359 -5.871 -2.525 1 97.06 293 PHE B CA 1
ATOM 5307 C C . PHE B 1 293 ? -15.109 -5.219 -3.107 1 97.06 293 PHE B C 1
ATOM 5309 O O . PHE B 1 293 ? -14.422 -5.816 -3.939 1 97.06 293 PHE B O 1
ATOM 5316 N N . LEU B 1 294 ? -14.852 -4.031 -2.686 1 97.38 294 LEU B N 1
ATOM 5317 C CA . LEU B 1 294 ? -13.625 -3.332 -3.053 1 97.38 294 LEU B CA 1
ATOM 5318 C C . LEU B 1 294 ? -12.578 -3.461 -1.949 1 97.38 294 LEU B C 1
ATOM 5320 O O . LEU B 1 294 ? -12.82 -3.068 -0.807 1 97.38 294 LEU B O 1
ATOM 5324 N N . VAL B 1 295 ? -11.422 -3.963 -2.33 1 98.19 295 VAL B N 1
ATOM 5325 C CA . VAL B 1 295 ? -10.406 -4.305 -1.347 1 98.19 295 VAL B CA 1
ATOM 5326 C C . VAL B 1 295 ? -9.344 -3.209 -1.298 1 98.19 295 VAL B C 1
ATOM 5328 O O . VAL B 1 295 ? -8.828 -2.787 -2.336 1 98.19 295 VAL B O 1
ATOM 5331 N N . PHE B 1 296 ? -9 -2.768 -0.053 1 97.81 296 PHE B N 1
ATOM 5332 C CA . PHE B 1 296 ? -7.922 -1.814 0.178 1 97.81 296 PHE B CA 1
ATOM 5333 C C . PHE B 1 296 ? -6.949 -2.342 1.227 1 97.81 296 PHE B C 1
ATOM 5335 O O . PHE B 1 296 ? -7.363 -2.932 2.227 1 97.81 296 PHE B O 1
ATOM 5342 N N . ALA B 1 297 ? -5.684 -2.176 0.933 1 97.81 297 ALA B N 1
ATOM 5343 C CA . ALA B 1 297 ? -4.684 -2.381 1.979 1 97.81 297 ALA B CA 1
ATOM 5344 C C . ALA B 1 297 ? -4.57 -1.15 2.875 1 97.81 297 ALA B C 1
ATOM 5346 O O . ALA B 1 297 ? -4.48 -0.023 2.385 1 97.81 297 ALA B O 1
ATOM 5347 N N . LEU B 1 298 ? -4.512 -1.329 4.129 1 97.31 298 LEU B N 1
ATOM 5348 C CA . LEU B 1 298 ? -4.508 -0.199 5.051 1 97.31 298 LEU B CA 1
ATOM 5349 C C . LEU B 1 298 ? -3.137 0.465 5.098 1 97.31 298 LEU B C 1
ATOM 5351 O O . LEU B 1 298 ? -2.988 1.557 5.652 1 97.31 298 LEU B O 1
ATOM 5355 N N . THR B 1 299 ? -2.227 -0.115 4.469 1 96.69 299 THR B N 1
ATOM 5356 C CA . THR B 1 299 ? -0.919 0.516 4.332 1 96.69 299 THR B CA 1
ATOM 5357 C C . THR B 1 299 ? -0.955 1.608 3.266 1 96.69 299 THR B C 1
ATOM 5359 O O . THR B 1 299 ? -0.033 2.422 3.174 1 96.69 299 THR B O 1
ATOM 5362 N N . ALA B 1 300 ? -1.973 1.647 2.477 1 96.94 300 ALA B N 1
ATOM 5363 C CA . ALA B 1 300 ? -2.068 2.584 1.359 1 96.94 300 ALA B CA 1
ATOM 5364 C C . ALA B 1 300 ? -2.393 3.992 1.852 1 96.94 300 ALA B C 1
ATOM 5366 O O . ALA B 1 300 ? -3.07 4.16 2.867 1 96.94 300 ALA B O 1
ATOM 5367 N N . LYS B 1 301 ? -1.966 4.922 1.056 1 96.31 301 LYS B N 1
ATOM 5368 C CA . LYS B 1 301 ? -2.314 6.312 1.327 1 96.31 301 LYS B CA 1
ATOM 5369 C C . LYS B 1 301 ? -3.789 6.574 1.042 1 96.31 301 LYS B C 1
ATOM 5371 O O . LYS B 1 301 ? -4.336 6.074 0.056 1 96.31 301 LYS B O 1
ATOM 5376 N N . TYR B 1 302 ? -4.371 7.43 1.874 1 96.62 302 TYR B N 1
ATOM 5377 C CA . TYR B 1 302 ? -5.801 7.711 1.774 1 96.62 302 TYR B CA 1
ATOM 5378 C C . TYR B 1 302 ? -6.137 8.344 0.429 1 96.62 302 TYR B C 1
ATOM 5380 O O . TYR B 1 302 ? -7.141 7.984 -0.196 1 96.62 302 TYR B O 1
ATOM 5388 N N . ASP B 1 303 ? -5.305 9.203 -0.072 1 93.69 303 ASP B N 1
ATOM 5389 C CA . ASP B 1 303 ? -5.578 9.883 -1.335 1 93.69 303 ASP B CA 1
ATOM 5390 C C . ASP B 1 303 ? -5.594 8.898 -2.498 1 93.69 303 ASP B C 1
ATOM 5392 O O . ASP B 1 303 ? -6.359 9.062 -3.449 1 93.69 303 ASP B O 1
ATOM 5396 N N . ASP B 1 304 ? -4.746 7.953 -2.439 1 95.88 304 ASP B N 1
ATOM 5397 C CA . ASP B 1 304 ? -4.746 6.922 -3.475 1 95.88 304 ASP B CA 1
ATOM 5398 C C . ASP B 1 304 ? -6.016 6.078 -3.406 1 95.88 304 ASP B C 1
ATOM 5400 O O . ASP B 1 304 ? -6.582 5.711 -4.438 1 95.88 304 ASP B O 1
ATOM 5404 N N . MET B 1 305 ? -6.477 5.773 -2.193 1 96.44 305 MET B N 1
ATOM 5405 C CA . MET B 1 305 ? -7.715 5.02 -2.016 1 96.44 305 MET B CA 1
ATOM 5406 C C . MET B 1 305 ? -8.898 5.766 -2.619 1 96.44 305 MET B C 1
ATOM 5408 O O . MET B 1 305 ? -9.734 5.168 -3.301 1 96.44 305 MET B O 1
ATOM 5412 N N . LYS B 1 306 ? -8.891 7.055 -2.41 1 95.44 306 LYS B N 1
ATOM 5413 C CA . LYS B 1 306 ? -9.969 7.887 -2.951 1 95.44 306 LYS B CA 1
ATOM 5414 C C . LYS B 1 306 ? -9.984 7.832 -4.477 1 95.44 306 LYS B C 1
ATOM 5416 O O . LYS B 1 306 ? -11.047 7.641 -5.082 1 95.44 306 LYS B O 1
ATOM 5421 N N . ALA B 1 307 ? -8.844 8.016 -5 1 94.38 307 ALA B N 1
ATOM 5422 C CA . ALA B 1 307 ? -8.734 8.008 -6.457 1 94.38 307 ALA B CA 1
ATOM 5423 C C . ALA B 1 307 ? -9.227 6.688 -7.039 1 94.38 307 ALA B C 1
ATOM 5425 O O . ALA B 1 307 ? -9.93 6.676 -8.055 1 94.38 307 ALA B O 1
ATOM 5426 N N . ILE B 1 308 ? -8.867 5.613 -6.383 1 95.19 308 ILE B N 1
ATOM 5427 C CA . ILE B 1 308 ? -9.273 4.293 -6.848 1 95.19 308 ILE B CA 1
ATOM 5428 C C . ILE B 1 308 ? -10.789 4.148 -6.727 1 95.19 308 ILE B C 1
ATOM 5430 O O . ILE B 1 308 ? -11.461 3.73 -7.676 1 95.19 308 ILE B O 1
ATOM 5434 N N . TYR B 1 309 ? -11.383 4.52 -5.562 1 96.19 309 TYR B N 1
ATOM 5435 C CA . TYR B 1 309 ? -12.82 4.402 -5.367 1 96.19 309 TYR B CA 1
ATOM 5436 C C . TYR B 1 309 ? -13.578 5.211 -6.41 1 96.19 309 TYR B C 1
ATOM 5438 O O . TYR B 1 309 ? -14.594 4.754 -6.945 1 96.19 309 TYR B O 1
ATOM 5446 N N . GLU B 1 310 ? -13.086 6.379 -6.711 1 94.06 310 GLU B N 1
ATOM 5447 C CA . GLU B 1 310 ? -13.75 7.27 -7.652 1 94.06 310 GLU B CA 1
ATOM 5448 C C . GLU B 1 310 ? -13.789 6.664 -9.055 1 94.06 310 GLU B C 1
ATOM 5450 O O . GLU B 1 310 ? -14.727 6.91 -9.812 1 94.06 310 GLU B O 1
ATOM 5455 N N . GLN B 1 311 ? -12.805 5.902 -9.352 1 92.12 311 GLN B N 1
ATOM 5456 C CA . GLN B 1 311 ? -12.812 5.238 -10.648 1 92.12 311 GLN B CA 1
ATOM 5457 C C . GLN B 1 311 ? -13.82 4.094 -10.68 1 92.12 311 GLN B C 1
ATOM 5459 O O . GLN B 1 311 ? -14.352 3.752 -11.734 1 92.12 311 GLN B O 1
ATOM 5464 N N . PHE B 1 312 ? -14.062 3.477 -9.539 1 88.81 312 PHE B N 1
ATOM 5465 C CA . PHE B 1 312 ? -15 2.361 -9.453 1 88.81 312 PHE B CA 1
ATOM 5466 C C . PHE B 1 312 ? -16.438 2.865 -9.383 1 88.81 312 PHE B C 1
ATOM 5468 O O . PHE B 1 312 ? -17.359 2.082 -9.172 1 88.81 312 PHE B O 1
ATOM 5475 N N . SER B 1 313 ? -16.625 4.121 -9.422 1 76.69 313 SER B N 1
ATOM 5476 C CA . SER B 1 313 ? -17.953 4.719 -9.297 1 76.69 313 SER B CA 1
ATOM 5477 C C . SER B 1 313 ? -18.906 4.172 -10.352 1 76.69 313 SER B C 1
ATOM 5479 O O . SER B 1 313 ? -20.125 4.219 -10.172 1 76.69 313 SER B O 1
ATOM 5481 N N . LEU B 1 314 ? -18.359 3.562 -11.398 1 78.44 314 LEU B N 1
ATOM 5482 C CA . LEU B 1 314 ? -19.172 3.01 -12.477 1 78.44 314 LEU B CA 1
ATOM 5483 C C . LEU B 1 314 ? -19.672 1.617 -12.117 1 78.44 314 LEU B C 1
ATOM 5485 O O . LEU B 1 314 ? -20.578 1.086 -12.781 1 78.44 314 LEU B O 1
ATOM 5489 N N . ILE B 1 315 ? -19.109 0.996 -11.117 1 87.38 315 ILE B N 1
ATOM 5490 C CA . ILE B 1 315 ? -19.469 -0.337 -10.648 1 87.38 315 ILE B CA 1
ATOM 5491 C C . ILE B 1 315 ? -20.047 -0.245 -9.234 1 87.38 315 ILE B C 1
ATOM 5493 O O . ILE B 1 315 ? -19.5 0.47 -8.383 1 87.38 315 ILE B O 1
ATOM 5497 N N . PRO B 1 316 ? -21.219 -0.849 -9.094 1 88.88 316 PRO B N 1
ATOM 5498 C CA . PRO B 1 316 ? -21.781 -0.824 -7.742 1 88.88 316 PRO B CA 1
ATOM 5499 C C . PRO B 1 316 ? -20.891 -1.531 -6.727 1 88.88 316 PRO B C 1
ATOM 5501 O O . PRO B 1 316 ? -20.641 -2.734 -6.84 1 88.88 316 PRO B O 1
ATOM 5504 N N . ILE B 1 317 ? -20.406 -0.821 -5.781 1 94.44 317 ILE B N 1
ATOM 5505 C CA . ILE B 1 317 ? -19.625 -1.377 -4.688 1 94.44 317 ILE B CA 1
ATOM 5506 C C . ILE B 1 317 ? -20.5 -1.552 -3.455 1 94.44 317 ILE B C 1
ATOM 5508 O O . ILE B 1 317 ? -21.078 -0.583 -2.949 1 94.44 317 ILE B O 1
ATOM 5512 N N . ASP B 1 318 ? -20.594 -2.73 -2.982 1 95.25 318 ASP B N 1
ATOM 5513 C CA . ASP B 1 318 ? -21.484 -3.016 -1.862 1 95.25 318 ASP B CA 1
ATOM 5514 C C . ASP B 1 318 ? -20.812 -2.684 -0.53 1 95.25 318 ASP B C 1
ATOM 5516 O O . ASP B 1 318 ? -21.422 -2.062 0.341 1 95.25 318 ASP B O 1
ATOM 5520 N N . ARG B 1 319 ? -19.594 -3.158 -0.385 1 97.25 319 ARG B N 1
ATOM 5521 C CA . ARG B 1 319 ? -18.828 -2.922 0.841 1 97.25 319 ARG B CA 1
ATOM 5522 C C . ARG B 1 319 ? -17.328 -2.943 0.574 1 97.25 319 ARG B C 1
ATOM 5524 O O . ARG B 1 319 ? -16.891 -3.404 -0.481 1 97.25 319 ARG B O 1
ATOM 5531 N N . PHE B 1 320 ? -16.578 -2.502 1.56 1 97.94 320 PHE B N 1
ATOM 5532 C CA . PHE B 1 320 ? -15.117 -2.564 1.516 1 97.94 320 PHE B CA 1
ATOM 5533 C C . PHE B 1 320 ? -14.609 -3.799 2.246 1 97.94 320 PHE B C 1
ATOM 5535 O O . PHE B 1 320 ? -15.281 -4.324 3.135 1 97.94 320 PHE B O 1
ATOM 5542 N N . ILE B 1 321 ? -13.516 -4.215 1.821 1 98.56 321 ILE B N 1
ATOM 5543 C CA . ILE B 1 321 ? -12.656 -5.109 2.6 1 98.56 321 ILE B CA 1
ATOM 5544 C C . ILE B 1 321 ? -11.32 -4.426 2.877 1 98.56 321 ILE B C 1
ATOM 5546 O O . ILE B 1 321 ? -10.688 -3.893 1.965 1 98.56 321 ILE B O 1
ATOM 5550 N N . PHE B 1 322 ? -10.906 -4.414 4.137 1 98.56 322 PHE B N 1
ATOM 5551 C CA . PHE B 1 322 ? -9.617 -3.824 4.5 1 98.56 322 PHE B CA 1
ATOM 5552 C C . PHE B 1 322 ? -8.625 -4.906 4.898 1 98.56 322 PHE B C 1
ATOM 5554 O O . PHE B 1 322 ? -8.914 -5.746 5.75 1 98.56 322 PHE B O 1
ATOM 5561 N N . THR B 1 323 ? -7.496 -4.812 4.238 1 98.12 323 THR B N 1
ATOM 5562 C CA . THR B 1 323 ? -6.488 -5.844 4.473 1 98.12 323 THR B CA 1
ATOM 5563 C C . THR B 1 323 ? -5.234 -5.242 5.094 1 98.12 323 THR B C 1
ATOM 5565 O O . THR B 1 323 ? -5.094 -4.02 5.172 1 98.12 323 THR B O 1
ATOM 5568 N N . LYS B 1 324 ? -4.332 -6.125 5.621 1 96.5 324 LYS B N 1
ATOM 5569 C CA . LYS B 1 324 ? -3.008 -5.785 6.137 1 96.5 324 LYS B CA 1
ATOM 5570 C C . LYS B 1 324 ? -3.111 -4.91 7.379 1 96.5 324 LYS B C 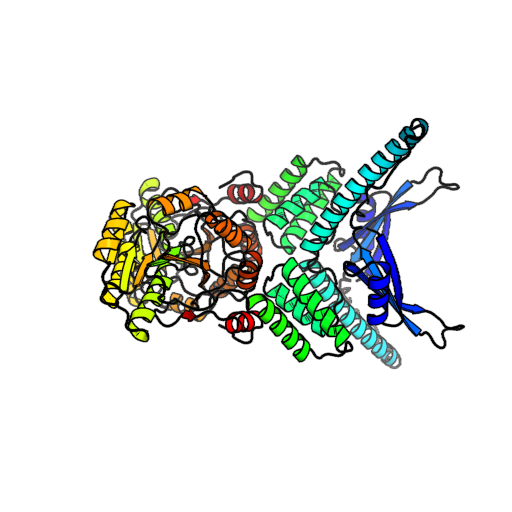1
ATOM 5572 O O . LYS B 1 324 ? -2.33 -3.971 7.551 1 96.5 324 LYS B O 1
ATOM 5577 N N . LEU B 1 325 ? -4.094 -5.219 8.164 1 95.94 325 LEU B N 1
ATOM 5578 C CA . LEU B 1 325 ? -4.219 -4.516 9.438 1 95.94 325 LEU B CA 1
ATOM 5579 C C . LEU B 1 325 ? -2.979 -4.719 10.297 1 95.94 325 LEU B C 1
ATOM 5581 O O . LEU B 1 325 ? -2.605 -3.838 11.078 1 95.94 325 LEU B O 1
ATOM 5585 N N . ASP B 1 326 ? -2.316 -5.82 10.109 1 94.06 326 ASP B N 1
ATOM 5586 C CA . ASP B 1 326 ? -1.142 -6.203 10.883 1 94.06 326 ASP B CA 1
ATOM 5587 C C . ASP B 1 326 ? 0.103 -5.461 10.398 1 94.06 326 ASP B C 1
ATOM 5589 O O . ASP B 1 326 ? 1.131 -5.453 11.078 1 94.06 326 ASP B O 1
ATOM 5593 N N . GLU B 1 327 ? 0.021 -4.789 9.297 1 94.38 327 GLU B N 1
ATOM 5594 C CA . GLU B 1 327 ? 1.205 -4.188 8.695 1 94.38 327 GLU B CA 1
ATOM 5595 C C . GLU B 1 327 ? 1.196 -2.67 8.859 1 94.38 327 GLU B C 1
ATOM 5597 O O . GLU B 1 327 ? 1.997 -1.967 8.242 1 94.38 327 GLU B O 1
ATOM 5602 N N . THR B 1 328 ? 0.33 -2.148 9.641 1 95 328 THR B N 1
ATOM 5603 C CA . THR B 1 328 ? 0.267 -0.721 9.93 1 95 328 THR B CA 1
ATOM 5604 C C . THR B 1 328 ? -0.213 -0.48 11.359 1 95 328 THR B C 1
ATOM 5606 O O . THR B 1 328 ? -0.727 -1.393 12.008 1 95 328 THR B O 1
ATOM 5609 N N . THR B 1 329 ? 0.02 0.744 11.82 1 92.31 329 THR B N 1
ATOM 5610 C CA . THR B 1 329 ? -0.49 1.131 13.125 1 92.31 329 THR B CA 1
ATOM 5611 C C . THR B 1 329 ? -1.498 2.27 13 1 92.31 329 THR B C 1
ATOM 5613 O O . THR B 1 329 ? -1.99 2.785 14.008 1 92.31 329 THR B O 1
ATOM 5616 N N . ARG B 1 330 ? -1.752 2.68 11.828 1 94.5 330 ARG B N 1
ATOM 5617 C CA . ARG B 1 330 ? -2.699 3.758 11.555 1 94.5 330 ARG B CA 1
ATOM 5618 C C . ARG B 1 330 ? -3.92 3.238 10.805 1 94.5 330 ARG B C 1
ATOM 5620 O O . ARG B 1 330 ? -3.797 2.709 9.703 1 94.5 330 ARG B O 1
ATOM 5627 N N . TYR B 1 331 ? -5.07 3.477 11.367 1 96.69 331 TYR B N 1
ATOM 5628 C CA . TYR B 1 331 ? -6.27 2.83 10.852 1 96.69 331 TYR B CA 1
ATOM 5629 C C . TYR B 1 331 ? -7.297 3.865 10.414 1 96.69 331 TYR B C 1
ATOM 5631 O O . TYR B 1 331 ? -8.383 3.51 9.945 1 96.69 331 TYR B O 1
ATOM 5639 N N . GLY B 1 332 ? -6.988 5.141 10.492 1 97.12 332 GLY B N 1
ATOM 5640 C CA . GLY B 1 332 ? -7.934 6.215 10.227 1 97.12 332 GLY B CA 1
ATOM 5641 C C . GLY B 1 332 ? -8.484 6.199 8.812 1 97.12 332 GLY B C 1
ATOM 5642 O O . GLY B 1 332 ? -9.617 6.625 8.578 1 97.12 332 GLY B O 1
ATOM 5643 N N . ALA B 1 333 ? -7.746 5.641 7.902 1 97.38 333 ALA B N 1
ATOM 5644 C CA . ALA B 1 333 ? -8.156 5.609 6.5 1 97.38 333 ALA B CA 1
ATOM 5645 C C . ALA B 1 333 ? -9.453 4.816 6.328 1 97.38 333 ALA B C 1
ATOM 5647 O O . ALA B 1 333 ? -10.273 5.141 5.465 1 97.38 333 ALA B O 1
ATOM 5648 N N . MET B 1 334 ? -9.641 3.768 7.125 1 97.12 334 MET B N 1
ATOM 5649 C CA . MET B 1 334 ? -10.883 2.996 7.074 1 97.12 334 MET B CA 1
ATOM 5650 C C . MET B 1 334 ? -12.086 3.879 7.387 1 97.12 334 MET B C 1
ATOM 5652 O O . MET B 1 334 ? -13.07 3.877 6.648 1 97.12 334 MET B O 1
ATOM 5656 N N . LEU B 1 335 ? -11.922 4.602 8.461 1 97.88 335 LEU B N 1
ATOM 5657 C CA . LEU B 1 335 ? -12.992 5.492 8.891 1 97.88 335 LEU B CA 1
ATOM 5658 C C . LEU B 1 335 ? -13.242 6.578 7.848 1 97.88 335 LEU B C 1
ATOM 5660 O O . LEU B 1 335 ? -14.391 6.848 7.496 1 97.88 335 LEU B O 1
ATOM 5664 N N . ASN B 1 336 ? -12.18 7.184 7.359 1 98.12 336 ASN B N 1
ATOM 5665 C CA . ASN B 1 336 ? -12.281 8.234 6.348 1 98.12 336 ASN B CA 1
ATOM 5666 C C . ASN B 1 336 ? -13.078 7.766 5.133 1 98.12 336 ASN B C 1
ATOM 5668 O O . ASN B 1 336 ? -14.008 8.438 4.699 1 98.12 336 ASN B O 1
ATOM 5672 N N . LEU B 1 337 ? -12.734 6.617 4.613 1 97.69 337 LEU B N 1
ATOM 5673 C CA . LEU B 1 337 ? -13.328 6.09 3.391 1 97.69 337 LEU B CA 1
ATOM 5674 C C . LEU B 1 337 ? -14.812 5.801 3.59 1 97.69 337 LEU B C 1
ATOM 5676 O O . LEU B 1 337 ? -15.641 6.191 2.768 1 97.69 337 LEU B O 1
ATOM 5680 N N . MET B 1 338 ? -15.109 5.098 4.652 1 98 338 MET B N 1
ATOM 5681 C CA . MET B 1 338 ? -16.484 4.711 4.922 1 98 338 MET B CA 1
ATOM 5682 C C . MET B 1 338 ? -17.359 5.938 5.129 1 98 338 MET B C 1
ATOM 5684 O O . MET B 1 338 ? -18.484 6 4.617 1 98 338 MET B O 1
ATOM 5688 N N . MET B 1 339 ? -16.859 6.926 5.824 1 97.38 339 MET B N 1
ATOM 5689 C CA . MET B 1 339 ? -17.625 8.125 6.125 1 97.38 339 MET B CA 1
ATOM 5690 C C . MET B 1 339 ? -17.797 8.992 4.883 1 97.38 339 MET B C 1
ATOM 5692 O O . MET B 1 339 ? -18.859 9.578 4.656 1 97.38 339 MET B O 1
ATOM 5696 N N . GLU B 1 340 ? -16.797 9.094 4.133 1 96.12 340 GLU B N 1
ATOM 5697 C CA . GLU B 1 340 ? -16.812 9.953 2.955 1 96.12 340 GLU B CA 1
ATOM 5698 C C . GLU B 1 340 ? -17.734 9.398 1.873 1 96.12 340 GLU B C 1
ATOM 5700 O O . GLU B 1 340 ? -18.484 10.148 1.242 1 96.12 340 GLU B O 1
ATOM 5705 N N . TYR B 1 341 ? -17.734 8.086 1.706 1 95.94 341 TYR B N 1
ATOM 5706 C CA . TYR B 1 341 ? -18.438 7.516 0.563 1 95.94 341 TYR B CA 1
ATOM 5707 C C . TYR B 1 341 ? -19.656 6.727 1.015 1 95.94 341 TYR B C 1
ATOM 5709 O O . TYR B 1 341 ? -20.406 6.207 0.187 1 95.94 341 TYR B O 1
ATOM 5717 N N . LYS B 1 342 ? -19.859 6.594 2.32 1 96.31 342 LYS B N 1
ATOM 5718 C CA . LYS B 1 342 ? -21.016 5.957 2.928 1 96.31 342 LYS B CA 1
ATOM 5719 C C . LYS B 1 342 ? -21.141 4.496 2.494 1 96.31 342 LYS B C 1
ATOM 5721 O O . LYS B 1 342 ? -22.219 4.035 2.135 1 96.31 342 LYS B O 1
ATOM 5726 N N . VAL B 1 343 ? -20.016 3.865 2.404 1 96.81 343 VAL B N 1
ATOM 5727 C CA . VAL B 1 343 ? -19.938 2.434 2.133 1 96.81 343 VAL B CA 1
ATOM 5728 C C . VAL B 1 343 ? -19.359 1.712 3.352 1 96.81 343 VAL B C 1
ATOM 5730 O O . VAL B 1 343 ? -18.391 2.168 3.951 1 96.81 343 VAL B O 1
ATOM 5733 N N . GLY B 1 344 ? -20 0.647 3.814 1 97.38 344 GLY B N 1
ATOM 5734 C CA . GLY B 1 344 ? -19.562 -0.092 4.984 1 97.38 344 GLY B CA 1
ATOM 5735 C C . GLY B 1 344 ? -18.453 -1.083 4.672 1 97.38 344 GLY B C 1
ATOM 5736 O O . GLY B 1 344 ? -17.844 -1.022 3.602 1 97.38 344 GLY B O 1
ATOM 5737 N N . ALA B 1 345 ? -18.188 -1.955 5.633 1 98.19 345 ALA B N 1
ATOM 5738 C CA . ALA B 1 345 ? -17.094 -2.926 5.52 1 98.19 345 ALA B CA 1
ATOM 5739 C C . ALA B 1 345 ? -17.609 -4.344 5.762 1 98.19 345 ALA B C 1
ATOM 5741 O O . ALA B 1 345 ? -18.453 -4.57 6.633 1 98.19 345 ALA B O 1
ATOM 5742 N N . SER B 1 346 ? -17.031 -5.254 5 1 97.88 346 SER B N 1
ATOM 5743 C CA . SER B 1 346 ? -17.438 -6.652 5.113 1 97.88 346 SER B CA 1
ATOM 5744 C C . SER B 1 346 ? -16.453 -7.449 5.953 1 97.88 346 SER B C 1
ATOM 5746 O O . SER B 1 346 ? -16.844 -8.164 6.879 1 97.88 346 SER B O 1
ATOM 5748 N N . TYR B 1 347 ? -15.141 -7.316 5.598 1 98.06 347 TYR B N 1
ATOM 5749 C CA . TYR B 1 347 ? -14.125 -8.109 6.277 1 98.06 347 TYR B CA 1
ATOM 5750 C C . TYR B 1 347 ? -12.891 -7.266 6.574 1 98.06 347 TYR B C 1
ATOM 5752 O O . TYR B 1 347 ? -12.625 -6.277 5.883 1 98.06 347 TYR B O 1
ATOM 5760 N N . LEU B 1 348 ? -12.195 -7.672 7.625 1 97.81 348 LEU B N 1
ATOM 5761 C CA . LEU B 1 348 ? -10.867 -7.195 8.008 1 97.81 348 LEU B CA 1
ATOM 5762 C C . LEU B 1 348 ? -9.867 -8.344 8.055 1 97.81 348 LEU B C 1
ATOM 5764 O O . LEU B 1 348 ? -10.148 -9.391 8.648 1 97.81 348 LEU B O 1
ATOM 5768 N N . THR B 1 349 ? -8.766 -8.156 7.328 1 97.38 349 THR B N 1
ATOM 5769 C CA . THR B 1 349 ? -7.758 -9.211 7.363 1 97.38 349 THR B CA 1
ATOM 5770 C C . THR B 1 349 ? -6.484 -8.727 8.047 1 97.38 349 THR B C 1
ATOM 5772 O O . THR B 1 349 ? -6.086 -7.57 7.879 1 97.38 349 THR B O 1
ATOM 5775 N N . ASN B 1 350 ? -5.82 -9.594 8.883 1 95.19 350 ASN B N 1
ATOM 5776 C CA . ASN B 1 350 ? -4.691 -9.188 9.711 1 95.19 350 ASN B CA 1
ATOM 5777 C C . ASN B 1 350 ? -3.533 -10.172 9.602 1 95.19 350 ASN B C 1
ATOM 5779 O O . ASN B 1 350 ? -2.795 -10.375 10.57 1 95.19 350 ASN B O 1
ATOM 5783 N N . GLY B 1 351 ? -3.389 -10.805 8.508 1 92.12 351 GLY B N 1
ATOM 5784 C CA . GLY B 1 351 ? -2.309 -11.75 8.289 1 92.12 351 GLY B CA 1
ATOM 5785 C C . GLY B 1 351 ? -2.473 -12.562 7.016 1 92.12 351 GLY B C 1
ATOM 5786 O O . GLY B 1 351 ? -3.393 -12.312 6.23 1 92.12 351 GLY B O 1
ATOM 5787 N N . GLN B 1 352 ? -1.654 -13.594 6.879 1 89.06 352 GLN B N 1
ATOM 5788 C CA . GLN B 1 352 ? -1.592 -14.312 5.609 1 89.06 352 GLN B CA 1
ATOM 5789 C C . GLN B 1 352 ? -2.199 -15.703 5.734 1 89.06 352 GLN B C 1
ATOM 5791 O O . GLN B 1 352 ? -2.443 -16.375 4.73 1 89.06 352 GLN B O 1
ATOM 5796 N N . ASN B 1 353 ? -2.467 -16.078 6.926 1 90.81 353 ASN B N 1
ATOM 5797 C CA . ASN B 1 353 ? -2.938 -17.438 7.113 1 90.81 353 ASN B CA 1
ATOM 5798 C C . ASN B 1 353 ? -4.359 -17.625 6.594 1 90.81 353 ASN B C 1
ATOM 5800 O O . ASN B 1 353 ? -5.234 -16.797 6.863 1 90.81 353 ASN B O 1
ATOM 5804 N N . VAL B 1 354 ? -4.574 -18.594 5.852 1 90.94 354 VAL B N 1
ATOM 5805 C CA . VAL B 1 354 ? -5.879 -19 5.352 1 90.94 354 VAL B CA 1
ATOM 5806 C C . VAL B 1 354 ? -6.348 -20.25 6.09 1 90.94 354 VAL B C 1
ATOM 5808 O O . VAL B 1 354 ? -5.656 -21.281 6.086 1 90.94 354 VAL B O 1
ATOM 5811 N N . PRO B 1 355 ? -7.465 -20.234 6.879 1 89.62 355 PRO B N 1
ATOM 5812 C CA . PRO B 1 355 ? -8.516 -19.219 6.805 1 89.62 355 PRO B CA 1
ATOM 5813 C C . PRO B 1 355 ? -8.453 -18.219 7.957 1 89.62 355 PRO B C 1
ATOM 5815 O O . PRO B 1 355 ? -9.227 -17.25 7.988 1 89.62 355 PRO B O 1
ATOM 5818 N N . ASP B 1 356 ? -7.594 -18.219 8.883 1 90.38 356 ASP B N 1
ATOM 5819 C CA . ASP B 1 356 ? -7.715 -17.688 10.242 1 90.38 356 ASP B CA 1
ATOM 5820 C C . ASP B 1 356 ? -7.48 -16.172 10.266 1 90.38 356 ASP B C 1
ATOM 5822 O O . ASP B 1 356 ? -7.996 -15.477 11.141 1 90.38 356 ASP B O 1
ATOM 5826 N N . ASP B 1 357 ? -6.738 -15.617 9.516 1 94.44 357 ASP B N 1
ATOM 5827 C CA . ASP B 1 357 ? -6.332 -14.219 9.609 1 94.44 357 ASP B CA 1
ATOM 5828 C C . ASP B 1 357 ? -7.359 -13.305 8.938 1 94.44 357 ASP B C 1
ATOM 5830 O O . ASP B 1 357 ? -6.996 -12.438 8.133 1 94.44 357 ASP B O 1
ATOM 5834 N N . MET B 1 358 ? -8.648 -13.523 9.328 1 96.88 358 MET B N 1
ATOM 5835 C CA . MET B 1 358 ? -9.742 -12.703 8.82 1 96.88 358 MET B CA 1
ATOM 5836 C C . MET B 1 358 ? -10.891 -12.648 9.812 1 96.88 358 MET B C 1
ATOM 5838 O O . MET B 1 358 ? -11.203 -13.641 10.461 1 96.88 358 MET B O 1
ATOM 5842 N N . MET B 1 359 ? -11.469 -11.5 9.953 1 95.75 359 MET B N 1
ATOM 5843 C CA . MET B 1 359 ? -12.664 -11.359 10.781 1 95.75 359 MET B CA 1
ATOM 5844 C C . MET B 1 359 ? -13.734 -10.555 10.055 1 95.75 359 MET B C 1
ATOM 5846 O O . MET B 1 359 ? -13.422 -9.727 9.188 1 95.75 359 MET B O 1
ATOM 5850 N N . GLU B 1 360 ? -14.953 -10.859 10.375 1 96.19 360 GLU B N 1
ATOM 5851 C CA . GLU B 1 360 ? -16.047 -10.016 9.875 1 96.19 360 GLU B CA 1
ATOM 5852 C C . GLU B 1 360 ? -15.977 -8.617 10.492 1 96.19 360 GLU B C 1
ATOM 5854 O O . GLU B 1 360 ? -15.758 -8.477 11.695 1 96.19 360 GLU B O 1
ATOM 5859 N N . ALA B 1 361 ? -16.141 -7.66 9.664 1 97.25 361 ALA B N 1
ATOM 5860 C CA . ALA B 1 361 ? -16.062 -6.281 10.141 1 97.25 361 ALA B CA 1
ATOM 5861 C C . ALA B 1 361 ? -17.297 -5.91 10.961 1 97.25 361 ALA B C 1
ATOM 5863 O O . ALA B 1 361 ? -18.406 -6.332 10.641 1 97.25 361 ALA B O 1
ATOM 5864 N N . SER B 1 362 ? -17.078 -5.16 11.992 1 96.81 362 SER B N 1
ATOM 5865 C CA . SER B 1 362 ? -18.125 -4.566 12.805 1 96.81 362 SER B CA 1
ATOM 5866 C C . SER B 1 362 ? -17.75 -3.154 13.25 1 96.81 362 SER B C 1
ATOM 5868 O O . SER B 1 362 ? -16.578 -2.777 13.219 1 96.81 362 SER B O 1
ATOM 5870 N N . VAL B 1 363 ? -18.734 -2.502 13.586 1 96.81 363 VAL B N 1
ATOM 5871 C CA . VAL B 1 363 ? -18.516 -1.147 14.078 1 96.81 363 VAL B CA 1
ATOM 5872 C C . VAL B 1 363 ? -17.578 -1.185 15.289 1 96.81 363 VAL B C 1
ATOM 5874 O O . VAL B 1 363 ? -16.656 -0.373 15.391 1 96.81 363 VAL B O 1
ATOM 5877 N N . GLU B 1 364 ? -17.781 -2.125 16.109 1 95.25 364 GLU B N 1
ATOM 5878 C CA . GLU B 1 364 ? -16.969 -2.27 17.328 1 95.25 364 GLU B CA 1
ATOM 5879 C C . GLU B 1 364 ? -15.508 -2.521 17 1 95.25 364 GLU B C 1
ATOM 5881 O O . GLU B 1 364 ? -14.617 -1.948 17.625 1 95.25 364 GLU B O 1
ATOM 5886 N N . HIS B 1 365 ? -15.273 -3.35 16.031 1 94.56 365 HIS B N 1
ATOM 5887 C CA . HIS B 1 365 ? -13.906 -3.637 15.633 1 94.56 365 HIS B CA 1
ATOM 5888 C C . HIS B 1 365 ? -13.195 -2.377 15.141 1 94.56 365 HIS B C 1
ATOM 5890 O O . HIS B 1 365 ? -12.047 -2.125 15.5 1 94.56 365 HIS B O 1
ATOM 5896 N N . ILE B 1 366 ? -13.914 -1.612 14.336 1 96.06 366 ILE B N 1
ATOM 5897 C CA . ILE B 1 366 ? -13.352 -0.389 13.773 1 96.06 366 ILE B CA 1
ATOM 5898 C C . ILE B 1 366 ? -12.992 0.577 14.898 1 96.06 366 ILE B C 1
ATOM 5900 O O . ILE B 1 366 ? -11.883 1.117 14.93 1 96.06 366 ILE B O 1
ATOM 5904 N N . ILE B 1 367 ? -13.859 0.731 15.844 1 96 367 ILE B N 1
ATOM 5905 C CA . ILE B 1 367 ? -13.672 1.669 16.938 1 96 367 ILE B CA 1
ATOM 5906 C C . ILE B 1 367 ? -12.523 1.192 17.828 1 96 367 ILE B C 1
ATOM 5908 O O . ILE B 1 367 ? -11.664 1.984 18.219 1 96 367 ILE B O 1
ATOM 5912 N N . ASN B 1 368 ? -12.516 -0.034 18.109 1 94.06 368 ASN B N 1
ATOM 5913 C CA . ASN B 1 368 ? -11.469 -0.589 18.969 1 94.06 368 ASN B CA 1
ATOM 5914 C C . ASN B 1 368 ? -10.086 -0.431 18.328 1 94.06 368 ASN B C 1
ATOM 5916 O O . ASN B 1 368 ? -9.109 -0.153 19.016 1 94.06 368 ASN B O 1
ATOM 5920 N N . MET B 1 369 ? -10.016 -0.595 17.094 1 93.5 369 MET B N 1
ATOM 5921 C CA . MET B 1 369 ? -8.75 -0.434 16.375 1 93.5 369 MET B CA 1
ATOM 5922 C C . MET B 1 369 ? -8.289 1.021 16.406 1 93.5 369 MET B C 1
ATOM 5924 O O . MET B 1 369 ? -7.117 1.3 16.656 1 93.5 369 MET B O 1
ATOM 5928 N N . LEU B 1 370 ? -9.156 1.878 16.188 1 93.81 370 LEU B N 1
ATOM 5929 C CA . LEU B 1 370 ? -8.836 3.301 16.156 1 93.81 370 LEU B CA 1
ATOM 5930 C C . LEU B 1 370 ? -8.352 3.777 17.516 1 93.81 370 LEU B C 1
ATOM 5932 O O . LEU B 1 370 ? -7.426 4.59 17.609 1 93.81 370 LEU B O 1
ATOM 5936 N N . PHE B 1 371 ? -8.922 3.25 18.594 1 91.38 371 PHE B N 1
ATOM 5937 C CA . PHE B 1 371 ? -8.625 3.746 19.938 1 91.38 371 PHE B CA 1
ATOM 5938 C C . PHE B 1 371 ? -7.637 2.832 20.641 1 91.38 371 PHE B C 1
ATOM 5940 O O . PHE B 1 371 ? -7.305 3.055 21.812 1 91.38 371 PHE B O 1
ATOM 5947 N N . GLY B 1 372 ? -7.031 1.877 19.969 1 79.25 372 GLY B N 1
ATOM 5948 C CA . GLY B 1 372 ? -5.918 1.081 20.469 1 79.25 372 GLY B CA 1
ATOM 5949 C C . GLY B 1 372 ? -6.336 0.034 21.484 1 79.25 372 GLY B C 1
ATOM 5950 O O . GLY B 1 372 ? -5.512 -0.435 22.266 1 79.25 372 GLY B O 1
ATOM 5951 N N . VAL B 1 373 ? -7.586 -0.08 21.719 1 61.44 373 VAL B N 1
ATOM 5952 C CA . VAL B 1 373 ? -8.008 -1.135 22.641 1 61.44 373 VAL B CA 1
ATOM 5953 C C . VAL B 1 373 ? -7.676 -2.5 22.047 1 61.44 373 VAL B C 1
ATOM 5955 O O . VAL B 1 373 ? -7.172 -3.385 22.734 1 61.44 373 VAL B O 1
ATOM 5958 N N . GLU B 1 374 ? -7.957 -2.684 20.875 1 49.94 374 GLU B N 1
ATOM 5959 C CA . GLU B 1 374 ? -7.605 -3.898 20.141 1 49.94 374 GLU B CA 1
ATOM 5960 C C . GLU B 1 374 ? -6.336 -3.703 19.328 1 49.94 374 GLU B C 1
ATOM 5962 O O . GLU B 1 374 ? -6.207 -2.717 18.594 1 49.94 374 GLU B O 1
ATOM 5967 N N . ARG B 1 375 ? -5.238 -4.074 19.984 1 50.41 375 ARG B N 1
ATOM 5968 C CA . ARG B 1 375 ? -4.012 -4.027 19.203 1 50.41 375 ARG B CA 1
ATOM 5969 C C . ARG B 1 375 ? -3.869 -5.273 18.328 1 50.41 375 ARG B C 1
ATOM 5971 O O . ARG B 1 375 ? -4.199 -6.379 18.766 1 50.41 375 ARG B O 1
ATOM 5978 N N . VAL B 1 376 ? -3.91 -5.133 16.906 1 48.19 376 VAL B N 1
ATOM 5979 C CA . VAL B 1 376 ? -3.635 -6.258 16.031 1 48.19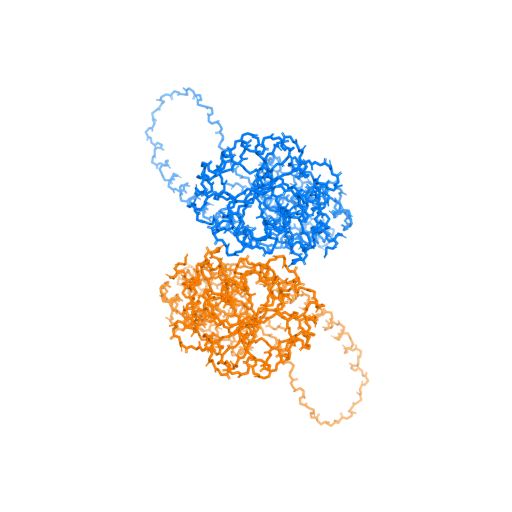 376 VAL B CA 1
ATOM 5980 C C . VAL B 1 376 ? -2.141 -6.578 16.047 1 48.19 376 VAL B C 1
ATOM 5982 O O . VAL B 1 376 ? -1.309 -5.668 16.109 1 48.19 376 VAL B O 1
#

Solvent-accessible surface area (backbone atoms only — not comparable to full-atom values): 40594 Å² total; per-residue (Å²): 102,58,73,47,81,40,80,21,73,38,67,73,55,35,49,54,50,42,37,74,73,48,33,91,72,42,44,76,75,46,76,44,80,42,73,56,68,38,78,92,75,57,72,56,43,68,25,32,36,34,35,33,32,18,71,72,68,82,71,80,77,75,80,72,79,78,79,88,67,90,70,69,80,64,52,65,64,46,52,56,50,46,51,50,46,49,52,48,48,50,50,46,50,50,45,46,49,46,44,48,50,40,52,63,37,35,62,54,52,78,70,79,48,59,68,44,56,36,52,52,52,49,49,43,51,69,25,51,36,44,59,71,58,49,52,51,53,49,51,55,48,50,52,51,38,56,75,65,70,64,71,70,49,49,68,52,46,51,52,49,51,49,50,54,52,44,63,68,48,63,82,38,60,60,31,58,87,82,76,83,40,39,32,39,36,44,45,43,48,60,52,38,48,64,66,62,49,50,50,23,53,49,44,45,38,40,74,74,64,68,45,50,51,33,38,36,36,48,29,79,75,57,76,44,43,55,53,30,54,49,52,54,26,59,76,68,69,37,56,72,42,79,29,91,34,39,67,43,36,54,52,45,52,62,73,49,60,85,42,62,34,38,41,34,41,51,56,54,44,59,38,71,37,57,66,56,50,53,50,47,56,58,33,44,82,90,50,90,48,49,43,31,31,41,43,38,36,50,38,43,35,59,70,47,51,50,48,34,53,62,43,42,66,86,49,81,67,62,26,30,29,42,19,44,50,49,52,40,93,45,54,19,49,60,57,41,50,27,66,72,69,67,38,21,34,20,36,37,25,53,57,83,54,77,56,71,30,54,43,67,29,43,70,64,58,54,50,30,46,65,69,56,72,47,74,114,101,57,71,49,81,40,81,22,76,40,66,71,54,36,49,52,49,42,36,74,73,48,33,90,70,43,44,78,76,46,74,46,80,40,75,55,69,39,78,92,75,56,71,56,43,67,25,32,36,35,34,34,34,20,72,72,69,81,72,78,74,73,81,74,85,80,82,81,69,89,70,69,79,62,52,65,65,46,50,55,50,46,51,50,46,50,51,49,49,51,51,47,48,50,46,47,49,46,46,49,49,41,51,65,37,36,63,57,52,79,70,78,48,59,69,46,57,36,52,52,50,49,49,42,51,69,24,51,35,45,59,71,58,49,51,52,54,49,49,55,49,50,52,51,37,57,75,66,68,63,72,70,49,50,69,54,46,49,52,50,52,51,49,53,51,44,62,69,47,63,83,40,59,61,31,58,88,82,77,81,38,40,31,39,35,44,45,44,47,60,53,38,48,64,66,62,49,50,50,22,52,49,44,44,38,41,74,74,63,66,46,50,51,34,39,35,37,48,29,78,76,56,76,43,41,55,54,28,54,49,50,54,27,58,75,67,69,36,55,73,41,79,29,88,34,39,67,43,38,56,51,44,51,61,73,50,61,85,43,62,34,36,38,34,40,51,56,52,45,60,38,72,38,56,66,54,50,53,51,48,57,57,32,45,84,88,50,90,48,48,44,29,32,42,44,40,36,50,38,44,34,58,68,44,50,49,49,33,52,62,41,41,67,86,49,82,67,62,25,31,29,43,19,43,50,50,52,40,92,46,54,19,50,60,56,44,50,27,66,73,69,66,37,22,34,21,36,37,25,52,57,81,54,78,55,72,30,52,43,66,28,42,68,64,57,54,52,30,46,64,70,57,74,48,74,115

pLDDT: mean 81.75, std 21.36, range [22.16, 98.75]

Secondary structure (DSSP, 8-state):
-EEEEEEESSHHHHHHHHHHHH-TT-EEEEEEEEEE--GGGSS-EEEEEEEEEE------------------THHHHHHHHHHHHHHHHHHHHHHHHHHHHHHHS-SS------HHHHHHHHHHHHTT--HHHHHHHHHHHHHHHHHTTS---HHHHHHHHHHHHHHHHTTS-BSS--SSSSEEEEE--TTS-HHHHHHHHHHHHHHTT---EEEEE---SSTTHHHHHHHHHHHHT--EEE-SSHHHHHHHHHHTTT-SEEEEE-----TTSHHHHHHHHHHS---TTEEEEEEEETTB-HHHHHHHHHHGGGS---EEEEE-GGG-S--HHHHHHHHHHT-EEEEEE-SS-TTTSEEE--HHHHHHHHHTSS--/-EEEEEEESSHHHHHHHHHHHH-TT-EEEEEEEEEE--GGGSS-EEEEEEEEEE-----------------STHHHHHHHHHHHHHHHHHHHHHHHHHHHHHHHS-SS------HHHHHHHHHHHHTT--HHHHHHHHHHHHHHHHHTTS---HHHHHHHHHHHHHHHHTTS-BSS--SSSSEEEEE--TTS-HHHHHHHHHHHHHHTT---EEEEE---SSTTHHHHHHHHHHHHT--EEE-SSHHHHHHHHHHTTT-SEEEEE-----TTSHHHHHHHHHHS---TTEEEEEEEETTB-HHHHHHHHHHGGGS---EEEEE-GGG-S--HHHHHHHHHHT-EEEEEE-SS-TTTSEEE--HHHHHHHHHTSS--